Protein AF-A0A7S4PCK3-F1 (afdb_monomer)

Foldseek 3Di:
DDDDDDDDDDDPVVVVVVVVVVVVVPPDPPDPDPDDPDPDDPPPDPPPPPPPPVCPVVVVVVVVVVVVVVVVVVVVVVVVVVVVVPPPPDDPVVVVVVVVVVVVVVVVVVVVVVVVVVVVVVVVVVVVVVVVVVVVVVVVVVVVVVVVVVVVVVVVVVVVVVVVVVVVVVVVVVVCCCVQPVVQQVVQQVVVVVPDDPVNVVVVVVVLVVLQVVLQVVDPVGDDPPDDDVVRDDNCPCVVVDDDADQCQLPVDPDRFRAGPVSHGRDDPVVVVVVVVVVVVVVCVVVVNPPPPPPPVPVPPVVDDPPVCVVVPPPDPCPVLVVVVVVCVVVVHDRDDDDPDDRPDPPVVDPDPPDPVVVVVVCCVVVNDPDDPPDPDDDD

Sequence (380 aa):
MDWNEGKPPVSPAWDAANNHFIEMEKRKPRRLQPKDPVPPRTIGRVVAGQVKCFNQTLLDEVTRRTHEEEVREENEKSQLRASRASLKNKTREDRAQALMEWSRAQRELQLQEENKRRLMFTQRRAMKQKIKNEEKFQENYHTLKEEAETFLADLDEYLHNKHIASQQKRKALYTEWKECVFNKIQDQLLDKIDTMGEEEIAARRRDLFQKYIDAASAKDGGLFLDIVIENEYNPFAWKKHTLRYRAKPAKLSNGPGFTDRFGNPVPDPIKRDLEKMQAEAKAARSVGGDVVLELEEEKIGREILPLDRWSKIEATPFFDRAAKVQEAIASGLPIPPRKGTKSSIDLNDFQFPTSGHAVTREMQTIYGRGKRCNKPQDHS

Radius of gyration: 50.63 Å; Cα contacts (8 Å, |Δi|>4): 103; chains: 1; bounding box: 111×116×133 Å

Organism: Guillardia theta (NCBI:txid55529)

pLDDT: mean 72.66, std 15.59, range [39.56, 97.19]

InterPro domains:
  IPR040046 Protein FAM228 [PF28229] (130-286)
  IPR040046 Protein FAM228 [PTHR28584] (75-350)

Secondary structure (DSSP, 8-state):
------PPPPPHHHHHHHHHHHHHHTS-----PPPP-----------------TTHHHHHHHHHHHHHHHHHHHHHHHHHHHHGGGGTT--HHHHHHHHHHHHHHHHHHHHHHHHHHHHHHHHHHHHHHHHHHHHHHHHHHHHHHHHHHHHHHHHHHHHHHHHHHHHHHHHHHHHHHIIIIIHHHHHHHHHHHHHS-HHHHHHHHHHHHHHHHHHHHT-TT---TTS--TTT--TTGGGGGS--------TTSSS--EE-TTSPEEP-HHHHHHHHHHHHHHHHHHTT--------S--TTTTS--HHHHTTS-SHHHHHHHHHHHHHHHHTPPPPP----------TTS----SHHHHHHHHHHHH-------------

Mean predicted aligned error: 21.27 Å

Structure (mmCIF, N/CA/C/O backbone):
data_AF-A0A7S4PCK3-F1
#
_entry.id   AF-A0A7S4PCK3-F1
#
loop_
_atom_site.group_PDB
_atom_site.id
_atom_site.type_symbol
_atom_site.label_atom_id
_atom_site.label_alt_id
_atom_site.label_comp_id
_atom_site.label_asym_id
_atom_site.label_entity_id
_atom_site.label_seq_id
_atom_site.pdbx_PDB_ins_code
_atom_site.Cartn_x
_atom_site.Cartn_y
_atom_site.Cartn_z
_atom_site.occupancy
_atom_site.B_iso_or_equiv
_atom_site.auth_seq_id
_atom_site.auth_comp_id
_atom_site.auth_asym_id
_atom_site.auth_atom_id
_atom_site.pdbx_PDB_model_num
ATOM 1 N N . MET A 1 1 ? 33.696 50.337 -2.575 1.00 40.84 1 MET A N 1
ATOM 2 C CA . MET A 1 1 ? 32.810 49.476 -3.380 1.00 40.84 1 MET A CA 1
ATOM 3 C C . MET A 1 1 ? 31.712 49.007 -2.453 1.00 40.84 1 MET A C 1
ATOM 5 O O . MET A 1 1 ? 32.005 48.299 -1.498 1.00 40.84 1 MET A O 1
ATOM 9 N N . ASP A 1 2 ? 30.516 49.545 -2.674 1.00 40.28 2 ASP A N 1
ATOM 10 C CA . ASP A 1 2 ? 29.339 49.409 -1.820 1.00 40.28 2 ASP A CA 1
ATOM 11 C C . ASP A 1 2 ? 28.772 47.990 -1.833 1.00 40.28 2 ASP A C 1
ATOM 13 O O . ASP A 1 2 ? 28.524 47.413 -2.892 1.00 40.28 2 ASP A O 1
ATOM 17 N N . TRP A 1 3 ? 28.522 47.458 -0.639 1.00 46.34 3 TRP A N 1
ATOM 18 C CA . TRP A 1 3 ? 27.730 46.253 -0.423 1.00 46.34 3 TRP A CA 1
ATOM 19 C C . TRP A 1 3 ? 26.259 46.650 -0.360 1.00 46.34 3 TRP A C 1
ATOM 21 O O . TRP A 1 3 ? 25.737 46.983 0.699 1.00 46.34 3 TRP A O 1
ATOM 31 N N . ASN A 1 4 ? 25.600 46.654 -1.516 1.00 51.44 4 ASN A N 1
ATOM 32 C CA . ASN A 1 4 ? 24.156 46.826 -1.580 1.00 51.44 4 ASN A CA 1
ATOM 33 C C . ASN A 1 4 ? 23.502 45.437 -1.493 1.00 51.44 4 ASN A C 1
ATOM 35 O O . ASN A 1 4 ? 23.528 44.657 -2.447 1.00 51.44 4 ASN A O 1
ATOM 39 N N . GLU A 1 5 ? 22.976 45.111 -0.313 1.00 51.19 5 GLU A N 1
ATOM 40 C CA . GLU A 1 5 ? 22.281 43.859 -0.008 1.00 51.19 5 GLU A CA 1
ATOM 41 C C . GLU A 1 5 ? 20.941 43.788 -0.757 1.00 51.19 5 GLU A C 1
ATOM 43 O O . GLU A 1 5 ? 19.921 44.346 -0.346 1.00 51.19 5 GLU A O 1
ATOM 48 N N . GLY A 1 6 ? 20.937 43.081 -1.887 1.00 49.53 6 GLY A N 1
ATOM 49 C CA . GLY A 1 6 ? 19.721 42.737 -2.614 1.00 49.53 6 GLY A CA 1
ATOM 50 C C . GLY A 1 6 ? 18.909 41.692 -1.851 1.00 49.53 6 GLY A C 1
ATOM 51 O O . GLY A 1 6 ? 19.282 40.519 -1.809 1.00 49.53 6 GLY A O 1
ATOM 52 N N . LYS A 1 7 ? 17.775 42.100 -1.270 1.00 60.56 7 LYS A N 1
ATOM 53 C CA . LYS A 1 7 ? 16.762 41.158 -0.776 1.00 60.56 7 LYS A CA 1
ATOM 54 C C . LYS A 1 7 ? 16.235 40.312 -1.947 1.00 60.56 7 LYS A C 1
ATOM 56 O O . LYS A 1 7 ? 15.953 40.873 -3.008 1.00 60.56 7 LYS A O 1
ATOM 61 N N . PRO A 1 8 ? 16.088 38.986 -1.776 1.00 66.75 8 PRO A N 1
ATOM 62 C CA . PRO A 1 8 ? 15.586 38.116 -2.830 1.00 66.75 8 PRO A CA 1
ATOM 63 C C . PRO A 1 8 ? 14.135 38.478 -3.195 1.00 66.75 8 PRO A C 1
ATOM 65 O O . PRO A 1 8 ? 13.375 38.908 -2.321 1.00 66.75 8 PRO A O 1
ATOM 68 N N . PRO A 1 9 ? 13.733 38.300 -4.466 1.00 61.34 9 PRO A N 1
ATOM 69 C CA . PRO A 1 9 ? 12.370 38.564 -4.903 1.00 61.34 9 PRO A CA 1
ATOM 70 C C . PRO A 1 9 ? 11.406 37.629 -4.166 1.00 61.34 9 PRO A C 1
ATOM 72 O O . PRO A 1 9 ? 11.482 36.405 -4.285 1.00 61.34 9 PRO A O 1
ATOM 75 N N . VAL A 1 10 ? 10.509 38.219 -3.378 1.00 61.44 10 VAL A N 1
ATOM 76 C CA . VAL A 1 10 ? 9.440 37.498 -2.685 1.00 61.44 10 VAL A CA 1
ATOM 77 C C . VAL A 1 10 ? 8.478 36.960 -3.744 1.00 61.44 10 VAL A C 1
ATOM 79 O O . VAL A 1 10 ? 8.010 37.693 -4.614 1.00 61.44 10 VAL A O 1
ATOM 82 N N . SER A 1 11 ? 8.238 35.649 -3.714 1.00 62.94 11 SER A N 1
ATOM 83 C CA . SER A 1 11 ? 7.342 34.975 -4.654 1.00 62.94 11 SER A CA 1
ATOM 84 C C . SER A 1 11 ? 5.899 35.472 -4.464 1.00 62.94 11 SER A C 1
ATOM 86 O O . SER A 1 11 ? 5.407 35.419 -3.334 1.00 62.94 11 SER A O 1
ATOM 88 N N . PRO A 1 12 ? 5.172 35.858 -5.534 1.00 71.00 12 PRO A N 1
ATOM 89 C CA . PRO A 1 12 ? 3.777 36.317 -5.452 1.00 71.00 12 PRO A CA 1
ATOM 90 C C . PRO A 1 12 ? 2.826 35.311 -4.784 1.00 71.00 12 PRO A C 1
ATOM 92 O O . PRO A 1 12 ? 1.784 35.681 -4.245 1.00 71.00 12 PRO A O 1
ATOM 95 N N . ALA A 1 13 ? 3.190 34.025 -4.796 1.00 65.25 13 ALA A N 1
ATOM 96 C CA . ALA A 1 13 ? 2.427 32.965 -4.145 1.00 65.25 13 ALA A CA 1
ATOM 97 C C . ALA A 1 13 ? 2.469 33.058 -2.609 1.00 65.25 13 ALA A C 1
ATOM 99 O O . ALA A 1 13 ? 1.513 32.665 -1.942 1.00 65.25 13 ALA A O 1
ATOM 100 N N . TRP A 1 14 ? 3.555 33.596 -2.048 1.00 6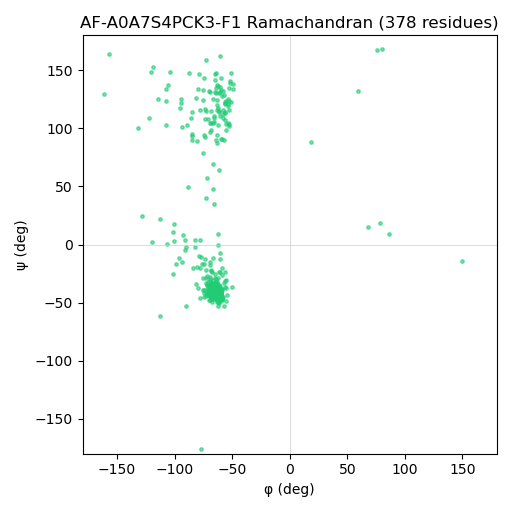2.22 14 TRP A N 1
ATOM 101 C CA . TRP A 1 14 ? 3.717 33.755 -0.603 1.00 62.22 14 TRP A CA 1
ATOM 102 C C . TRP A 1 14 ? 2.872 34.915 -0.065 1.00 62.22 14 TRP A C 1
ATOM 104 O O . TRP A 1 14 ? 2.216 34.769 0.965 1.00 62.22 14 TRP A O 1
ATOM 114 N N . ASP A 1 15 ? 2.785 36.018 -0.811 1.00 69.06 15 ASP A N 1
ATOM 115 C CA . ASP A 1 15 ? 1.948 37.165 -0.437 1.00 69.06 15 ASP A CA 1
ATOM 116 C C . ASP A 1 15 ? 0.449 36.842 -0.516 1.00 69.06 15 ASP A C 1
ATOM 118 O O . ASP A 1 15 ? -0.332 37.282 0.330 1.00 69.06 15 ASP A O 1
ATOM 122 N N . ALA A 1 16 ? 0.029 36.010 -1.476 1.00 68.50 16 ALA A N 1
ATOM 123 C CA . ALA A 1 16 ? -1.356 35.547 -1.564 1.00 68.50 16 ALA A CA 1
ATOM 124 C C . ALA A 1 16 ? -1.762 34.676 -0.358 1.00 68.50 16 ALA A C 1
ATOM 126 O O . ALA A 1 16 ? -2.858 34.838 0.184 1.00 68.50 16 ALA A O 1
ATOM 127 N N . ALA A 1 17 ? -0.871 33.791 0.102 1.00 65.19 17 ALA A N 1
ATOM 128 C CA . ALA A 1 17 ? -1.121 32.939 1.264 1.00 65.19 17 ALA A CA 1
ATOM 129 C C . ALA A 1 17 ? -1.153 33.742 2.577 1.00 65.19 17 ALA A C 1
ATOM 131 O O . ALA A 1 17 ? -2.033 33.525 3.413 1.00 65.19 17 ALA A O 1
ATOM 132 N N . ASN A 1 18 ? -0.249 34.714 2.735 1.00 71.31 18 ASN A N 1
ATOM 133 C CA . ASN A 1 18 ? -0.201 35.554 3.933 1.00 71.31 18 ASN A CA 1
ATOM 134 C C . ASN A 1 18 ? -1.413 36.492 4.033 1.00 71.31 18 ASN A C 1
ATOM 136 O O . ASN A 1 18 ? -1.970 36.673 5.116 1.00 71.31 18 ASN A O 1
ATOM 140 N N . ASN A 1 19 ? -1.885 37.030 2.905 1.00 73.69 19 ASN A N 1
ATOM 141 C CA . ASN A 1 19 ? -3.082 37.872 2.885 1.00 73.69 19 ASN A CA 1
ATOM 142 C C . ASN A 1 19 ? -4.349 37.097 3.281 1.00 73.69 19 ASN A C 1
ATOM 144 O O . ASN A 1 19 ? -5.155 37.618 4.051 1.00 73.69 19 ASN A O 1
ATOM 148 N N . HIS A 1 20 ? -4.496 35.837 2.855 1.00 70.94 20 HIS A N 1
ATOM 149 C CA . HIS A 1 20 ? -5.627 34.995 3.267 1.00 70.94 20 HIS A CA 1
ATOM 150 C C . HIS A 1 20 ? -5.597 34.675 4.774 1.00 70.94 20 HIS A C 1
ATOM 152 O O . HIS A 1 20 ? -6.644 34.573 5.418 1.00 70.94 20 HIS A O 1
ATOM 158 N N . PHE A 1 21 ? -4.407 34.529 5.366 1.00 67.44 21 PHE A N 1
ATOM 159 C CA . PHE A 1 21 ? -4.266 34.258 6.800 1.00 67.44 21 PHE A CA 1
ATOM 160 C C . PHE A 1 21 ? -4.615 35.489 7.651 1.00 67.44 21 PHE A C 1
ATOM 162 O O . PHE A 1 21 ? -5.386 35.393 8.607 1.00 67.44 21 PHE A O 1
ATOM 169 N N . ILE A 1 22 ? -4.151 36.672 7.235 1.00 74.25 22 ILE A N 1
ATOM 170 C CA . ILE A 1 22 ? -4.488 37.951 7.880 1.00 74.25 22 ILE A CA 1
ATOM 171 C C . ILE A 1 22 ? -5.991 38.260 7.748 1.00 74.25 22 ILE A C 1
ATOM 173 O O . ILE A 1 22 ? -6.597 38.844 8.650 1.00 74.25 22 ILE A O 1
ATOM 177 N N . GLU A 1 23 ? -6.627 37.862 6.644 1.00 73.38 23 GLU A N 1
ATOM 178 C CA . GLU A 1 23 ? -8.071 38.023 6.451 1.00 73.38 23 GLU A CA 1
ATOM 179 C C . GLU A 1 23 ? -8.894 37.075 7.344 1.00 73.38 23 GLU A C 1
ATOM 181 O O . GLU A 1 23 ? -9.966 37.453 7.824 1.00 73.38 23 GLU A O 1
ATOM 186 N N . MET A 1 24 ? -8.374 35.880 7.643 1.00 65.50 24 MET A N 1
ATOM 187 C CA . MET A 1 24 ? -8.986 34.939 8.589 1.00 65.50 24 MET A CA 1
ATOM 188 C C . MET A 1 24 ? -8.900 35.438 10.039 1.00 65.50 24 MET A C 1
ATOM 190 O O . MET A 1 24 ? -9.899 35.364 10.751 1.00 65.50 24 MET A O 1
ATOM 194 N N . GLU A 1 25 ? -7.776 36.027 10.464 1.00 71.25 25 GLU A N 1
ATOM 195 C CA . GLU A 1 25 ? -7.635 36.592 11.821 1.00 71.25 25 GLU A CA 1
ATOM 196 C C . GLU A 1 25 ? -8.486 37.851 12.050 1.00 71.25 25 GLU A C 1
ATOM 198 O O . GLU A 1 25 ? -8.935 38.115 13.167 1.00 71.25 25 GLU A O 1
ATOM 203 N N . LYS A 1 26 ? -8.780 38.624 10.996 1.00 73.94 26 LYS A N 1
ATOM 204 C CA . LYS A 1 26 ? -9.647 39.814 11.092 1.00 73.94 26 LYS A CA 1
ATOM 205 C C . LYS A 1 26 ? -11.140 39.483 11.168 1.00 73.94 26 LYS A C 1
ATOM 207 O O . LYS A 1 26 ? -11.946 40.369 11.481 1.00 73.94 26 LYS A O 1
ATOM 212 N N . ARG A 1 27 ? -11.545 38.230 10.929 1.00 56.59 27 ARG A N 1
ATOM 213 C CA . ARG A 1 27 ? -12.936 37.799 11.116 1.00 56.59 27 ARG A CA 1
ATOM 214 C C . ARG A 1 27 ? -13.230 37.666 12.608 1.00 56.59 27 ARG A C 1
ATOM 216 O O . ARG A 1 27 ? -13.014 36.624 13.216 1.00 56.59 27 ARG A O 1
ATOM 223 N N . LYS A 1 28 ? -13.785 38.732 13.197 1.00 64.44 28 LYS A N 1
ATOM 224 C CA . LYS A 1 28 ? -14.380 38.682 14.542 1.00 64.44 28 LYS A CA 1
ATOM 225 C C . LYS A 1 28 ? -15.339 37.483 14.629 1.00 64.44 28 LYS A C 1
ATOM 227 O O . LYS A 1 28 ? -16.157 37.320 13.716 1.00 64.44 28 LYS A O 1
ATOM 232 N N . PRO A 1 29 ? -15.288 36.675 15.705 1.00 55.09 29 PRO A N 1
ATOM 233 C CA . PRO A 1 29 ? -16.195 35.548 15.872 1.00 55.09 29 PRO A CA 1
ATOM 234 C C . PRO A 1 29 ? -17.634 36.058 15.791 1.00 55.09 29 PRO A C 1
ATOM 236 O O . PRO A 1 29 ? -18.031 36.959 16.538 1.00 55.09 29 PRO A O 1
ATOM 239 N N . ARG A 1 30 ? -18.408 35.525 14.835 1.00 53.03 30 ARG A N 1
ATOM 240 C CA . ARG A 1 30 ? -19.835 35.837 14.710 1.00 53.03 30 ARG A CA 1
ATOM 241 C C . ARG A 1 30 ? -20.492 35.497 16.043 1.00 53.03 30 ARG A C 1
ATOM 243 O O . ARG A 1 30 ? -20.554 34.329 16.416 1.00 53.03 30 ARG A O 1
ATOM 250 N N . ARG A 1 31 ? -20.995 36.517 16.749 1.00 54.09 31 ARG A N 1
ATOM 251 C CA . ARG A 1 31 ? -21.921 36.306 17.864 1.00 54.09 31 ARG A CA 1
ATOM 252 C C . ARG A 1 31 ? -23.070 35.458 17.334 1.00 54.09 31 ARG A C 1
ATOM 254 O O . ARG A 1 31 ? -23.715 35.845 16.360 1.00 54.09 31 ARG A O 1
ATOM 261 N N . LEU A 1 32 ? -23.266 34.296 17.951 1.00 52.94 32 LEU A N 1
ATOM 262 C CA . LEU A 1 32 ? -24.392 33.417 17.679 1.00 52.94 32 LEU A CA 1
ATOM 263 C C . LEU A 1 32 ? -25.667 34.234 17.902 1.00 52.94 32 LEU A C 1
ATOM 265 O O . LEU A 1 32 ? -25.988 34.605 19.030 1.00 52.94 32 LEU A O 1
ATOM 269 N N . GLN A 1 33 ? -26.338 34.583 16.806 1.00 58.84 33 GLN A N 1
ATOM 270 C CA . GLN A 1 33 ? -27.687 35.132 16.849 1.00 58.84 33 GLN A CA 1
ATOM 271 C C . GLN A 1 33 ? -28.579 34.079 17.528 1.00 58.84 33 GLN A C 1
ATOM 273 O O . GLN A 1 33 ? -28.477 32.896 17.173 1.00 58.84 33 GLN A O 1
ATOM 278 N N . PRO A 1 34 ? -29.427 34.459 18.499 1.00 52.75 34 PRO A N 1
ATOM 279 C CA . PRO A 1 34 ? -30.481 33.584 18.989 1.00 52.75 34 PRO A CA 1
ATOM 280 C C . PRO A 1 34 ? -31.301 33.115 17.787 1.00 52.75 34 PRO A C 1
ATOM 282 O O . PRO A 1 34 ? -31.747 33.934 16.989 1.00 52.75 34 PRO A O 1
ATOM 285 N N . LYS A 1 35 ? -31.443 31.797 17.620 1.00 50.97 35 LYS A N 1
ATOM 286 C CA . LYS A 1 35 ? -32.308 31.226 16.584 1.00 50.97 35 LYS A CA 1
ATOM 287 C C . LYS A 1 35 ? -33.712 31.802 16.756 1.00 50.97 35 LYS A C 1
ATOM 289 O O . LYS A 1 35 ? -34.302 31.630 17.822 1.00 50.97 35 LYS A O 1
ATOM 294 N N . ASP A 1 36 ? -34.232 32.430 15.705 1.00 59.69 36 ASP A N 1
ATOM 295 C CA . ASP A 1 36 ? -35.641 32.799 15.629 1.00 59.69 36 ASP A CA 1
ATOM 296 C C . ASP A 1 36 ? -36.522 31.571 15.930 1.00 59.69 36 ASP A C 1
ATOM 298 O O . ASP A 1 36 ? -36.186 30.451 15.511 1.00 59.69 36 ASP A O 1
ATOM 302 N N . PRO A 1 37 ? -37.636 31.743 16.664 1.00 55.34 37 PRO A N 1
ATOM 303 C CA . PRO A 1 37 ? -38.550 30.656 16.968 1.00 55.34 37 PRO A CA 1
ATOM 304 C C . PRO A 1 37 ? -39.125 30.092 15.668 1.00 55.34 37 PRO A C 1
ATOM 306 O O . PRO A 1 37 ? -39.845 30.756 14.923 1.00 55.34 37 PRO A O 1
ATOM 309 N N . VAL A 1 38 ? -38.772 28.837 15.398 1.00 59.53 38 VAL A N 1
ATOM 310 C CA . VAL A 1 38 ? -39.257 28.069 14.252 1.00 59.53 38 VAL A CA 1
ATOM 311 C C . VAL A 1 38 ? -40.789 27.986 14.336 1.00 59.53 38 VAL A C 1
ATOM 313 O O . VAL A 1 38 ? -41.303 27.573 15.379 1.00 59.53 38 VAL A O 1
ATOM 316 N N . PRO A 1 39 ? -41.537 28.351 13.276 1.00 56.41 39 PRO A N 1
ATOM 317 C CA . PRO A 1 39 ? -42.988 28.213 13.274 1.00 56.41 39 PRO A CA 1
ATOM 318 C C . PRO A 1 39 ? -43.371 26.737 13.469 1.00 56.41 39 PRO A C 1
ATOM 320 O O . PRO A 1 39 ? -42.678 25.857 12.942 1.00 56.41 39 PRO A O 1
ATOM 323 N N . PRO A 1 40 ? -44.454 26.441 14.212 1.00 48.72 40 PRO A N 1
ATOM 324 C CA . PRO A 1 40 ? -44.848 25.075 14.518 1.00 48.72 40 PRO A CA 1
ATOM 325 C C . PRO A 1 40 ? -45.170 24.340 13.219 1.00 48.72 40 PRO A C 1
ATOM 327 O O . PRO A 1 40 ? -46.220 24.523 12.605 1.00 48.72 40 PRO A O 1
ATOM 330 N N . ARG A 1 41 ? -44.232 23.493 12.789 1.00 42.84 41 ARG A N 1
ATOM 331 C CA . ARG A 1 41 ? -44.490 22.489 11.767 1.00 42.84 41 ARG A CA 1
ATOM 332 C C . ARG A 1 41 ? -45.536 21.546 12.336 1.00 42.84 41 ARG A C 1
ATOM 334 O O . ARG A 1 41 ? -45.340 20.971 13.403 1.00 42.84 41 ARG A O 1
ATOM 341 N N . THR A 1 42 ? -46.636 21.394 11.615 1.00 50.03 42 THR A N 1
ATOM 342 C CA . THR A 1 42 ? -47.605 20.322 11.804 1.00 50.03 42 THR A CA 1
ATOM 343 C C . THR A 1 42 ? -46.866 18.990 11.720 1.00 50.03 42 THR A C 1
ATOM 345 O O . THR A 1 42 ? -46.535 18.495 10.644 1.00 50.03 42 THR A O 1
ATOM 348 N N . ILE A 1 43 ? -46.548 18.438 12.890 1.00 42.09 43 ILE A N 1
ATOM 349 C CA . ILE A 1 43 ? -45.995 17.099 13.033 1.00 42.09 43 ILE A CA 1
ATOM 350 C C . ILE A 1 43 ? -47.096 16.149 12.581 1.00 42.09 43 ILE A C 1
ATOM 352 O O . ILE A 1 43 ? -48.096 15.942 13.271 1.00 42.09 43 ILE A O 1
ATOM 356 N N . GLY A 1 44 ? -46.917 15.598 11.383 1.00 42.88 44 GLY A N 1
ATOM 357 C CA . GLY A 1 44 ? -47.631 14.410 10.964 1.00 42.88 44 GLY A CA 1
ATOM 358 C C . GLY A 1 44 ? -47.475 13.351 12.048 1.00 42.88 44 GLY A C 1
ATOM 359 O O . GLY A 1 44 ? -46.357 13.024 12.434 1.00 42.88 44 GLY A O 1
ATOM 360 N N . ARG A 1 45 ? -48.624 12.898 12.558 1.00 47.75 45 ARG A N 1
ATOM 361 C CA . ARG A 1 45 ? -48.863 11.637 13.264 1.00 47.75 45 ARG A CA 1
ATOM 362 C C . ARG A 1 45 ? -47.581 10.992 13.797 1.00 47.75 45 ARG A C 1
ATOM 364 O O . ARG A 1 45 ? -46.976 10.154 13.132 1.00 47.75 45 ARG A O 1
ATOM 371 N N . VAL A 1 46 ? -47.207 11.379 15.016 1.00 39.56 46 VAL A N 1
ATOM 372 C CA . VAL A 1 46 ? -46.256 10.631 15.837 1.00 39.56 46 VAL A CA 1
ATOM 373 C C . VAL A 1 46 ? -46.787 9.203 15.909 1.00 39.56 46 VAL A C 1
ATOM 375 O O . VAL A 1 46 ? -47.777 8.923 16.585 1.00 39.56 46 VAL A O 1
ATOM 378 N N . VAL A 1 47 ? -46.162 8.298 15.157 1.00 47.19 47 VAL A N 1
ATOM 379 C CA . VAL A 1 47 ? -46.181 6.884 15.505 1.00 47.19 47 VAL A CA 1
ATOM 380 C C . VAL A 1 47 ? -45.626 6.867 16.913 1.00 47.19 47 VAL A C 1
ATOM 382 O O . VAL A 1 47 ? -44.489 7.283 17.124 1.00 47.19 47 VAL A O 1
ATOM 385 N N . ALA A 1 48 ? -46.478 6.513 17.873 1.00 44.97 48 ALA A N 1
ATOM 386 C CA . ALA A 1 48 ? -46.112 6.361 19.264 1.00 44.97 48 ALA A CA 1
ATOM 387 C C . ALA A 1 48 ? -44.975 5.338 19.336 1.00 44.97 48 ALA A C 1
ATOM 389 O O . ALA A 1 48 ? -45.202 4.132 19.426 1.00 44.97 48 ALA A O 1
ATOM 390 N N . GLY A 1 49 ? -43.741 5.833 19.243 1.00 44.09 49 GLY A N 1
ATOM 391 C CA . GLY A 1 49 ? -42.552 5.142 19.683 1.00 44.09 49 GLY A CA 1
ATOM 392 C C . GLY A 1 49 ? -42.728 4.980 21.175 1.00 44.09 49 GLY A C 1
ATOM 393 O O . GLY A 1 49 ? -42.374 5.862 21.952 1.00 44.09 49 GLY A O 1
ATOM 394 N N . GLN A 1 50 ? -43.391 3.889 21.548 1.00 45.12 50 GLN A N 1
ATOM 395 C CA . GLN A 1 50 ? -43.447 3.404 22.905 1.00 45.12 50 GLN A CA 1
ATOM 396 C C . GLN A 1 50 ? -41.996 3.296 23.363 1.00 45.12 50 GLN A C 1
ATOM 398 O O . GLN A 1 50 ? -41.301 2.339 23.021 1.00 45.12 50 GLN A O 1
ATOM 403 N N . VAL A 1 51 ? -41.535 4.264 24.154 1.00 41.59 51 VAL A N 1
ATOM 404 C CA . VAL A 1 51 ? -40.548 3.962 25.182 1.00 41.59 51 VAL A CA 1
ATOM 405 C C . VAL A 1 51 ? -41.265 2.938 26.047 1.00 41.59 51 VAL A C 1
ATOM 407 O O . VAL A 1 51 ? -42.091 3.281 26.888 1.00 41.59 51 VAL A O 1
ATOM 410 N N . LYS A 1 52 ? -41.090 1.657 25.708 1.00 49.25 52 LYS A N 1
ATOM 411 C CA . LYS A 1 52 ? -41.585 0.547 26.505 1.00 49.25 52 LYS A CA 1
ATOM 412 C C . LYS A 1 52 ? -40.838 0.657 27.818 1.00 49.25 52 LYS A C 1
ATOM 414 O O . LYS A 1 52 ? -39.721 0.166 27.942 1.00 49.25 52 LYS A O 1
ATOM 419 N N . CYS A 1 53 ? -41.453 1.320 28.789 1.00 46.03 53 CYS A N 1
ATOM 420 C CA . CYS A 1 53 ? -41.134 1.128 30.187 1.00 46.03 53 CYS A CA 1
ATOM 421 C C . CYS A 1 53 ? -41.248 -0.386 30.387 1.00 46.03 53 CYS A C 1
ATOM 423 O O . CYS A 1 53 ? -42.357 -0.924 30.376 1.00 46.03 53 CYS A O 1
ATOM 425 N N . PHE A 1 54 ? -40.121 -1.094 30.475 1.00 51.00 54 PHE A N 1
ATOM 426 C CA . PHE A 1 54 ? -40.078 -2.561 30.404 1.00 51.00 54 PHE A CA 1
ATOM 427 C C . PHE A 1 54 ? -40.887 -3.240 31.531 1.00 51.00 54 PHE A C 1
ATOM 429 O O . PHE A 1 54 ? -41.120 -4.440 31.495 1.00 51.00 54 PHE A O 1
ATOM 436 N N . ASN A 1 55 ? -41.391 -2.455 32.492 1.00 56.94 55 ASN A N 1
ATOM 437 C CA . ASN A 1 55 ? -42.144 -2.898 33.658 1.00 56.94 55 ASN A CA 1
ATOM 438 C C . ASN A 1 55 ? -43.488 -2.163 33.864 1.00 56.94 55 ASN A C 1
ATOM 440 O O . ASN A 1 55 ? -43.969 -2.100 34.993 1.00 56.94 55 ASN A O 1
ATOM 444 N N . GLN A 1 56 ? -44.116 -1.597 32.825 1.00 60.47 56 GLN A N 1
ATOM 445 C CA . GLN A 1 56 ? -45.449 -0.983 32.988 1.00 60.47 56 GLN A CA 1
ATOM 446 C C . GLN A 1 56 ? -46.515 -2.025 33.361 1.00 60.47 56 GLN A C 1
ATOM 448 O O . GLN A 1 56 ? -47.320 -1.808 34.260 1.00 60.47 56 GLN A O 1
ATOM 453 N N . THR A 1 57 ? -46.407 -3.217 32.776 1.00 62.97 57 THR A N 1
ATOM 454 C CA . THR A 1 57 ? -47.231 -4.385 33.109 1.00 62.97 57 THR A CA 1
ATOM 455 C C . THR A 1 57 ? -47.081 -4.823 34.566 1.00 62.97 57 THR A C 1
ATOM 457 O O . THR A 1 57 ? -48.063 -5.219 35.180 1.00 62.97 57 THR A O 1
ATOM 460 N N . LEU A 1 58 ? -45.882 -4.711 35.150 1.00 62.31 58 LEU A N 1
ATOM 461 C CA . LEU A 1 58 ? -45.653 -5.046 36.559 1.00 62.31 58 LEU A CA 1
ATOM 462 C C . LEU A 1 58 ? -46.270 -4.017 37.509 1.00 62.31 58 LEU A C 1
ATOM 464 O O . LEU A 1 58 ? -46.733 -4.390 38.583 1.00 62.31 58 LEU A O 1
ATOM 468 N N . LEU A 1 59 ? -46.284 -2.736 37.134 1.00 62.94 59 LEU A N 1
ATOM 469 C CA . LEU A 1 59 ? -46.927 -1.687 37.928 1.00 62.94 59 LEU A CA 1
ATOM 470 C C . LEU A 1 59 ? -48.454 -1.844 37.929 1.00 62.94 59 LEU A C 1
ATOM 472 O O . LEU A 1 59 ? -49.064 -1.763 38.995 1.00 62.94 59 LEU A O 1
ATOM 476 N N . ASP A 1 60 ? -49.038 -2.159 36.771 1.00 70.25 60 ASP A N 1
ATOM 477 C CA . ASP A 1 60 ? -50.474 -2.429 36.622 1.00 70.25 60 ASP A CA 1
ATOM 478 C C . ASP A 1 60 ? -50.898 -3.742 37.310 1.00 70.25 60 ASP A C 1
ATOM 480 O O . ASP A 1 60 ? -51.992 -3.855 37.866 1.00 70.25 60 ASP A O 1
ATOM 484 N N . GLU A 1 61 ? -50.023 -4.751 37.337 1.00 71.44 61 GLU A N 1
ATOM 485 C CA . GLU A 1 61 ? -50.295 -6.009 38.036 1.00 71.44 61 GLU A CA 1
ATOM 486 C C . GLU A 1 61 ? -50.237 -5.852 39.566 1.00 71.44 61 GLU A C 1
ATOM 488 O O . GLU A 1 61 ? -51.009 -6.495 40.284 1.00 71.44 61 GLU A O 1
ATOM 493 N N . VAL A 1 62 ? -49.372 -4.967 40.075 1.00 68.00 62 VAL A N 1
ATOM 494 C CA . VAL A 1 62 ? -49.270 -4.659 41.511 1.00 68.00 62 VAL A CA 1
ATOM 495 C C . VAL A 1 62 ? -50.509 -3.916 42.009 1.00 68.00 62 VAL A C 1
ATOM 497 O O . VAL A 1 62 ? -51.053 -4.298 43.044 1.00 68.00 62 VAL A O 1
ATOM 500 N N . THR A 1 63 ? -50.991 -2.907 41.281 1.00 72.50 63 THR A N 1
ATOM 501 C CA . THR A 1 63 ? -52.199 -2.153 41.668 1.00 72.50 63 THR A CA 1
ATOM 502 C C . THR A 1 63 ? -53.463 -3.009 41.599 1.00 72.50 63 THR A C 1
ATOM 504 O O . THR A 1 63 ? -54.341 -2.887 42.457 1.00 72.50 63 THR A O 1
ATOM 507 N N . ARG A 1 64 ? -53.537 -3.943 40.642 1.00 73.12 64 ARG A N 1
ATOM 508 C CA . ARG A 1 64 ? -54.644 -4.903 40.550 1.00 73.12 64 ARG A CA 1
ATOM 509 C C . ARG A 1 64 ? -54.671 -5.883 41.727 1.00 73.12 64 ARG A C 1
ATOM 511 O O . ARG A 1 64 ? -55.724 -6.065 42.331 1.00 73.12 64 ARG A O 1
ATOM 518 N N . ARG A 1 65 ? -53.522 -6.465 42.105 1.00 70.62 65 ARG A N 1
ATOM 519 C CA . ARG A 1 65 ? -53.448 -7.405 43.243 1.00 70.62 65 ARG A CA 1
ATOM 520 C C . ARG A 1 65 ? -53.793 -6.745 44.576 1.00 70.62 65 ARG A C 1
ATOM 522 O O . ARG A 1 65 ? -54.460 -7.369 45.393 1.00 70.62 65 ARG A O 1
ATOM 529 N N . THR A 1 66 ? -53.408 -5.483 44.784 1.00 70.56 66 THR A N 1
ATOM 530 C CA . THR A 1 66 ? -53.773 -4.763 46.015 1.00 70.56 66 THR A CA 1
ATOM 531 C C . THR A 1 66 ? -55.278 -4.533 46.136 1.00 70.56 66 THR A C 1
ATOM 533 O O . THR A 1 66 ? -55.817 -4.641 47.231 1.00 70.56 66 THR A O 1
ATOM 536 N N . HIS A 1 67 ? -55.974 -4.281 45.023 1.00 71.06 67 HIS A N 1
ATOM 537 C CA . HIS A 1 67 ? -57.423 -4.069 45.041 1.00 71.06 67 HIS A CA 1
ATOM 538 C C . HIS A 1 67 ? -58.202 -5.379 45.254 1.00 71.06 67 HIS A C 1
ATOM 540 O O . HIS A 1 67 ? -59.174 -5.418 46.004 1.00 71.06 67 HIS A O 1
ATOM 546 N N . GLU A 1 68 ? -57.742 -6.478 44.646 1.00 73.94 68 GLU A N 1
ATOM 547 C CA . GLU A 1 68 ? -58.326 -7.811 44.843 1.00 73.94 68 GLU A CA 1
ATOM 548 C C . GLU A 1 68 ? -58.169 -8.313 46.292 1.00 73.94 68 GLU A C 1
ATOM 550 O O . GLU A 1 68 ? -59.076 -8.963 46.817 1.00 73.94 68 GLU A O 1
ATOM 555 N N . GLU A 1 69 ? -57.055 -7.995 46.964 1.00 71.31 69 GLU A N 1
ATOM 556 C CA . GLU A 1 69 ? -56.844 -8.335 48.379 1.00 71.31 69 GLU A CA 1
ATOM 557 C C . GLU A 1 69 ? -57.724 -7.505 49.331 1.00 71.31 69 GLU A C 1
ATOM 559 O O . GLU A 1 69 ? -58.277 -8.067 50.280 1.00 71.31 69 GLU A O 1
ATOM 564 N N . GLU A 1 70 ? -57.935 -6.211 49.059 1.00 72.44 70 GLU A N 1
ATOM 565 C CA . GLU A 1 70 ? -58.821 -5.351 49.863 1.00 72.44 70 GLU A CA 1
ATOM 566 C C . GLU A 1 70 ? -60.282 -5.829 49.829 1.00 72.44 70 GLU A C 1
ATOM 568 O O . GLU A 1 70 ? -60.921 -5.948 50.878 1.00 72.44 70 GLU A O 1
ATOM 573 N N . VAL A 1 71 ? -60.792 -6.196 48.646 1.00 72.25 71 VAL A N 1
ATOM 574 C CA . VAL A 1 71 ? -62.163 -6.715 48.475 1.00 72.25 71 VAL A CA 1
ATOM 575 C C . VAL A 1 71 ? -62.358 -8.054 49.204 1.00 72.25 71 VAL A C 1
ATOM 577 O O . VAL A 1 71 ? -63.432 -8.331 49.744 1.00 72.25 71 VAL A O 1
ATOM 580 N N . ARG A 1 72 ? -61.320 -8.898 49.261 1.00 71.25 72 ARG A N 1
ATOM 581 C CA . ARG A 1 72 ? -61.368 -10.199 49.950 1.00 71.25 72 ARG A CA 1
ATOM 582 C C . ARG A 1 72 ? -61.409 -10.042 51.470 1.00 71.25 72 ARG A C 1
ATOM 584 O O . ARG A 1 72 ? -62.222 -10.694 52.125 1.00 71.25 72 ARG A O 1
ATOM 591 N N . GLU A 1 73 ? -60.597 -9.138 52.021 1.00 68.00 73 GLU A N 1
ATOM 592 C CA . GLU A 1 73 ? -60.580 -8.857 53.463 1.00 68.00 73 GLU A CA 1
ATOM 593 C C . GLU A 1 73 ? -61.898 -8.244 53.963 1.00 68.00 73 GLU A C 1
ATOM 595 O O . GLU A 1 73 ? -62.321 -8.509 55.093 1.00 68.00 73 GLU A O 1
ATOM 600 N N . GLU A 1 74 ? -62.574 -7.437 53.144 1.00 68.12 74 GLU A N 1
ATOM 601 C CA . GLU A 1 74 ? -63.864 -6.837 53.502 1.00 68.12 74 GLU A CA 1
ATOM 602 C C . GLU A 1 74 ? -64.994 -7.885 53.565 1.00 68.12 74 GLU A C 1
ATOM 604 O O . GLU A 1 74 ? -65.854 -7.853 54.458 1.00 68.12 74 GLU A O 1
ATOM 609 N N . ASN A 1 75 ? -64.933 -8.889 52.685 1.00 67.94 75 ASN A N 1
ATOM 610 C CA . ASN A 1 75 ? -65.858 -10.022 52.671 1.00 67.94 75 ASN A CA 1
ATOM 611 C C . ASN A 1 75 ? -65.652 -10.959 53.880 1.00 67.94 75 ASN A C 1
ATOM 613 O O . ASN A 1 75 ? -66.621 -11.371 54.524 1.00 67.94 75 ASN A O 1
ATOM 617 N N . GLU A 1 76 ? -64.401 -11.237 54.263 1.00 65.19 76 GLU A N 1
ATOM 618 C CA . GLU A 1 76 ? -64.071 -12.054 55.445 1.00 65.19 76 GLU A CA 1
ATOM 619 C C . GLU A 1 76 ? -64.471 -11.365 56.764 1.00 65.19 76 GLU A C 1
ATOM 621 O O . GLU A 1 76 ? -65.052 -11.988 57.662 1.00 65.19 76 GLU A O 1
ATOM 626 N N . LYS A 1 77 ? -64.261 -10.044 56.871 1.00 67.06 77 LYS A N 1
ATOM 627 C CA . LYS A 1 77 ? -64.710 -9.240 58.026 1.00 67.06 77 LYS A CA 1
ATOM 628 C C . LYS A 1 77 ? -66.236 -9.228 58.165 1.00 67.06 77 LYS A C 1
ATOM 630 O O . LYS A 1 77 ? -66.745 -9.185 59.289 1.00 67.06 77 LYS A O 1
ATOM 635 N N . SER A 1 78 ? -66.966 -9.298 57.053 1.00 62.59 78 SER A N 1
ATOM 636 C CA . SER A 1 78 ? -68.431 -9.367 57.037 1.00 62.59 78 SER A CA 1
ATOM 637 C C . SER A 1 78 ? -68.953 -10.728 57.520 1.00 62.59 78 SER A C 1
ATOM 639 O O . SER A 1 78 ? -69.898 -10.773 58.312 1.00 62.59 78 SER A O 1
ATOM 641 N N . GLN A 1 79 ? -68.280 -11.830 57.168 1.00 59.31 79 GLN A N 1
ATOM 642 C CA . GLN A 1 79 ? -68.611 -13.173 57.671 1.00 59.31 79 GLN A CA 1
ATOM 643 C C . GLN A 1 79 ? -68.351 -13.324 59.179 1.00 59.31 79 GLN A C 1
ATOM 645 O O . GLN A 1 79 ? -69.192 -13.853 59.907 1.00 59.31 79 GLN A O 1
ATOM 650 N N . LEU A 1 80 ? -67.245 -12.775 59.692 1.00 58.38 80 LEU A N 1
ATOM 651 C CA . LEU A 1 80 ? -66.925 -12.806 61.128 1.00 58.38 80 LEU A CA 1
ATOM 652 C C . LEU A 1 80 ? -67.934 -12.026 61.994 1.00 58.38 80 LEU A C 1
ATOM 654 O O . LEU A 1 80 ? -68.168 -12.379 63.154 1.00 58.38 80 LEU A O 1
ATOM 658 N N . ARG A 1 81 ? -68.568 -10.978 61.447 1.00 61.84 81 ARG A N 1
ATOM 659 C CA . ARG A 1 81 ? -69.620 -10.212 62.142 1.00 61.84 81 ARG A CA 1
ATOM 660 C C . ARG A 1 81 ? -70.929 -10.998 62.263 1.00 61.84 81 ARG A C 1
ATOM 662 O O . ARG A 1 81 ? -71.578 -10.898 63.304 1.00 61.84 81 ARG A O 1
ATOM 669 N N . ALA A 1 82 ? -71.276 -11.816 61.267 1.00 58.00 82 ALA A N 1
ATOM 670 C CA . ALA A 1 82 ? -72.461 -12.677 61.300 1.00 58.00 82 ALA A CA 1
ATOM 671 C C . ALA A 1 82 ? -72.351 -13.781 62.373 1.00 58.00 82 ALA A C 1
ATOM 673 O O . ALA A 1 82 ? -73.298 -14.018 63.124 1.00 58.00 82 ALA A O 1
ATOM 674 N N . SER A 1 83 ? -71.163 -14.369 62.546 1.00 56.16 83 SER A N 1
ATOM 675 C CA . SER A 1 83 ? -70.895 -15.400 63.565 1.00 56.16 83 SER A CA 1
ATOM 676 C C . SER A 1 83 ? -71.024 -14.887 65.009 1.00 56.16 83 SER A C 1
ATOM 678 O O . SER A 1 83 ? -71.350 -15.643 65.925 1.00 56.16 83 SER A O 1
ATOM 680 N N . ARG A 1 84 ? -70.838 -13.578 65.232 1.00 55.28 84 ARG A N 1
ATOM 681 C CA . ARG A 1 84 ? -70.899 -12.937 66.558 1.00 55.28 84 ARG A CA 1
ATOM 682 C C . ARG A 1 84 ? -72.330 -12.819 67.111 1.00 55.28 84 ARG A C 1
ATOM 684 O O . ARG A 1 84 ? -72.510 -12.742 68.325 1.00 55.28 84 ARG A O 1
ATOM 691 N N . ALA A 1 85 ? -73.347 -12.850 66.245 1.00 55.78 85 ALA A N 1
ATOM 692 C CA . ALA A 1 85 ? -74.759 -12.780 66.633 1.00 55.78 85 ALA A CA 1
ATOM 693 C C . ALA A 1 85 ? -75.318 -14.113 67.180 1.00 55.78 85 ALA A C 1
ATOM 695 O O . ALA A 1 85 ? -76.296 -14.105 67.927 1.00 55.78 85 ALA A O 1
ATOM 696 N N . SER A 1 86 ? -74.666 -15.246 66.885 1.00 51.03 86 SER A N 1
ATOM 697 C CA . SER A 1 86 ? -75.134 -16.600 67.233 1.00 51.03 86 SER A CA 1
ATOM 698 C C . SER A 1 86 ? -74.822 -17.051 68.676 1.00 51.03 86 SER A C 1
ATOM 700 O O . SER A 1 86 ? -75.213 -18.144 69.082 1.00 51.03 86 SER A O 1
ATOM 702 N N . LEU A 1 87 ? -74.130 -16.238 69.481 1.00 53.03 87 LEU A N 1
ATOM 703 C CA . LEU A 1 87 ? -73.612 -16.617 70.811 1.00 53.03 87 LEU A CA 1
ATOM 704 C C . LEU A 1 87 ? -74.547 -16.295 71.999 1.00 53.03 87 LEU A C 1
ATOM 706 O O . LEU A 1 87 ? -74.152 -16.434 73.159 1.00 53.03 87 LEU A O 1
ATOM 710 N N . LYS A 1 88 ? -75.796 -15.870 71.756 1.00 55.09 88 LYS A N 1
ATOM 711 C CA . LYS A 1 88 ? -76.697 -15.399 72.829 1.00 55.09 88 LYS A CA 1
ATOM 712 C C . LYS A 1 88 ? -77.323 -16.508 73.702 1.00 55.09 88 LYS A C 1
ATOM 714 O O . LYS A 1 88 ? -77.682 -16.193 74.833 1.00 55.09 88 LYS A O 1
ATOM 719 N N . ASN A 1 89 ? -77.318 -17.781 73.279 1.00 54.22 89 ASN A N 1
ATOM 720 C CA . ASN A 1 89 ? -78.009 -18.896 73.970 1.00 54.22 89 ASN A CA 1
ATOM 721 C C . ASN A 1 89 ? -77.100 -19.980 74.598 1.00 54.22 89 ASN A C 1
ATOM 723 O O . ASN A 1 89 ? -77.552 -21.099 74.815 1.00 54.22 89 ASN A O 1
ATOM 727 N N . LYS A 1 90 ? -75.826 -19.690 74.887 1.00 55.03 90 LYS A N 1
ATOM 728 C CA . LYS A 1 90 ? -74.885 -20.689 75.433 1.00 55.03 90 LYS A CA 1
ATOM 729 C C . LYS A 1 90 ? -74.604 -20.528 76.932 1.00 55.03 90 LYS A C 1
ATOM 731 O O . LYS A 1 90 ? -74.629 -19.413 77.462 1.00 55.03 90 LYS A O 1
ATOM 736 N N . THR A 1 91 ? -74.344 -21.658 77.591 1.00 60.34 91 THR A N 1
ATOM 737 C CA . THR A 1 91 ? -74.023 -21.808 79.019 1.00 60.34 91 THR A CA 1
ATOM 738 C C . THR A 1 91 ? -72.749 -21.043 79.411 1.00 60.34 91 THR A C 1
ATOM 740 O O . THR A 1 91 ? -71.952 -20.609 78.579 1.00 60.34 91 THR A O 1
ATOM 743 N N . ARG A 1 92 ? -72.565 -20.808 80.716 1.00 58.16 92 ARG A N 1
ATOM 744 C CA . ARG A 1 92 ? -71.498 -19.946 81.263 1.00 58.16 92 ARG A CA 1
ATOM 745 C C . ARG A 1 92 ? -70.079 -20.456 80.944 1.00 58.16 92 ARG A C 1
ATOM 747 O O . ARG A 1 92 ? -69.175 -19.636 80.803 1.00 58.16 92 ARG A O 1
ATOM 754 N N . GLU A 1 93 ? -69.908 -21.767 80.780 1.00 59.81 93 GLU A N 1
ATOM 755 C CA . GLU A 1 93 ? -68.642 -22.422 80.406 1.00 59.81 93 GLU A CA 1
ATOM 756 C C . GLU A 1 93 ? -68.298 -22.224 78.922 1.00 59.81 93 GLU A C 1
ATOM 758 O O . GLU A 1 93 ? -67.174 -21.840 78.598 1.00 59.81 93 GLU A O 1
ATOM 763 N N . ASP A 1 94 ? -69.287 -22.327 78.032 1.00 61.59 94 ASP A N 1
ATOM 764 C CA . ASP A 1 94 ? -69.135 -22.050 76.598 1.00 61.59 94 ASP A CA 1
ATOM 765 C C . ASP A 1 94 ? -68.733 -20.594 76.323 1.00 61.59 94 ASP A C 1
ATOM 767 O O . ASP A 1 94 ? -67.967 -20.310 75.402 1.00 61.59 94 ASP A O 1
ATOM 771 N N . ARG A 1 95 ? -69.222 -19.641 77.130 1.00 63.75 95 ARG A N 1
ATOM 772 C CA . ARG A 1 95 ? -68.815 -18.227 77.025 1.00 63.75 95 ARG A CA 1
ATOM 773 C C . ARG A 1 95 ? -67.356 -18.014 77.427 1.00 63.75 95 ARG A C 1
ATOM 775 O O . ARG A 1 95 ? -66.687 -17.184 76.816 1.00 63.75 95 ARG A O 1
ATOM 782 N N . ALA A 1 96 ? -66.863 -18.748 78.425 1.00 70.81 96 ALA A N 1
ATOM 783 C CA . ALA A 1 96 ? -65.469 -18.670 78.858 1.00 70.81 96 ALA A CA 1
ATOM 784 C C . ALA A 1 96 ? -64.515 -19.291 77.821 1.00 70.81 96 ALA A C 1
ATOM 786 O O . ALA A 1 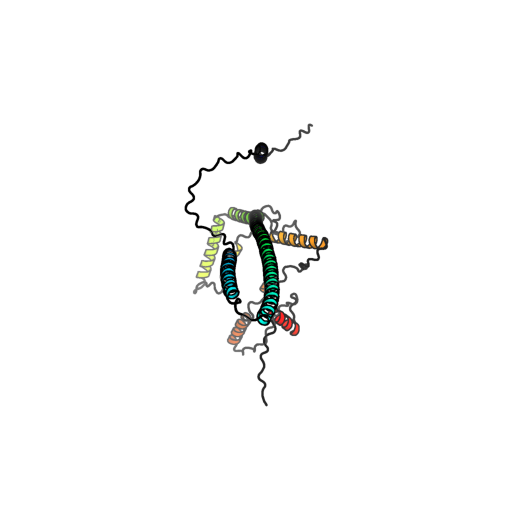96 ? -63.474 -18.702 77.521 1.00 70.81 96 ALA A O 1
ATOM 787 N N . GLN A 1 97 ? -64.897 -20.423 77.218 1.00 76.56 97 GLN A N 1
ATOM 788 C CA . GLN A 1 97 ? -64.149 -21.044 76.118 1.00 76.56 97 GLN A CA 1
ATOM 789 C C . GLN A 1 97 ? -64.140 -20.152 74.868 1.00 76.56 97 GLN A C 1
ATOM 791 O O . GLN A 1 97 ? -63.069 -19.861 74.338 1.00 76.56 97 GLN A O 1
ATOM 796 N N . ALA A 1 98 ? -65.293 -19.595 74.480 1.00 76.06 98 ALA A N 1
ATOM 797 C CA . ALA A 1 98 ? -65.392 -18.669 73.351 1.00 76.06 98 ALA A CA 1
ATOM 798 C C . ALA A 1 98 ? -64.571 -17.379 73.555 1.00 76.06 98 ALA A C 1
ATOM 800 O O . ALA A 1 98 ? -64.010 -16.849 72.599 1.00 76.06 98 ALA A O 1
ATOM 801 N N . LEU A 1 99 ? -64.458 -16.866 74.787 1.00 77.12 99 LEU A N 1
ATOM 802 C CA . LEU A 1 99 ? -63.598 -15.717 75.111 1.00 77.12 99 LEU A CA 1
ATOM 803 C C . LEU A 1 99 ? -62.101 -16.051 74.998 1.00 77.12 99 LEU A C 1
ATOM 805 O O . LEU A 1 99 ? -61.331 -15.225 74.501 1.00 77.12 99 LEU A O 1
ATOM 809 N N . MET A 1 100 ? -61.678 -17.248 75.421 1.00 76.19 100 MET A N 1
ATOM 810 C CA . MET A 1 100 ? -60.296 -17.708 75.233 1.00 76.19 100 MET A CA 1
ATOM 811 C C . MET A 1 100 ? -59.958 -17.929 73.757 1.00 76.19 100 MET A C 1
ATOM 813 O O . MET A 1 100 ? -58.894 -17.500 73.312 1.00 76.19 100 MET A O 1
ATOM 817 N N . GLU 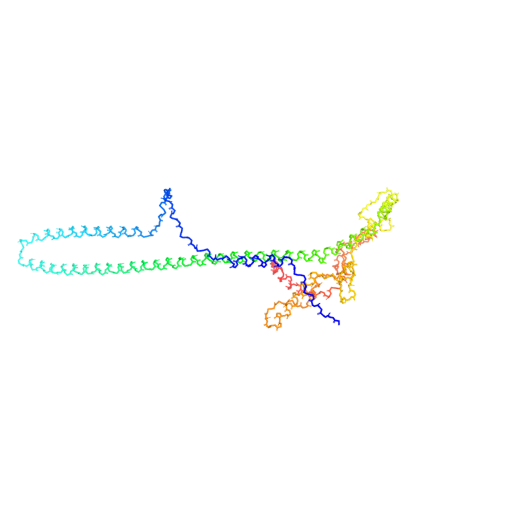A 1 101 ? -60.854 -18.550 72.993 1.00 81.38 101 GLU A N 1
ATOM 818 C CA . GLU A 1 101 ? -60.700 -18.726 71.546 1.00 81.38 101 GLU A CA 1
ATOM 819 C C . GLU A 1 101 ? -60.672 -17.382 70.820 1.00 81.38 101 GLU A C 1
ATOM 821 O O . GLU A 1 101 ? -59.806 -17.159 69.981 1.00 81.38 101 GLU A O 1
ATOM 826 N N . TRP A 1 102 ? -61.525 -16.433 71.213 1.00 74.62 102 TRP A N 1
ATOM 827 C CA . TRP A 1 102 ? -61.506 -15.073 70.679 1.00 74.62 102 TRP A CA 1
ATOM 828 C C . TRP A 1 102 ? -60.196 -14.336 71.002 1.00 74.62 102 TRP A C 1
ATOM 830 O O . TRP A 1 102 ? -59.652 -13.649 70.139 1.00 74.62 102 TRP A O 1
ATOM 840 N N . SER A 1 103 ? -59.632 -14.522 72.203 1.00 79.81 103 SER A N 1
ATOM 841 C CA . SER A 1 103 ? -58.318 -13.973 72.584 1.00 79.81 103 SER A CA 1
ATOM 842 C C . SER A 1 103 ? -57.150 -14.616 71.819 1.00 79.81 103 SER A C 1
ATOM 844 O O . SER A 1 103 ? -56.166 -13.935 71.515 1.00 79.81 103 SER A O 1
ATOM 846 N N . ARG A 1 104 ? -57.236 -15.915 71.497 1.00 79.50 104 ARG A N 1
ATOM 847 C CA . ARG A 1 104 ? -56.254 -16.614 70.648 1.00 79.50 104 ARG A CA 1
ATOM 848 C C . ARG A 1 104 ? -56.357 -16.152 69.196 1.00 79.50 104 ARG A C 1
ATOM 850 O O . ARG A 1 104 ? -55.346 -15.746 68.635 1.00 79.50 104 ARG A O 1
ATOM 857 N N . ALA A 1 105 ? -57.569 -16.095 68.649 1.00 82.81 105 ALA A N 1
ATOM 858 C CA . ALA A 1 105 ? -57.835 -15.609 67.299 1.00 82.81 105 ALA A CA 1
ATOM 859 C C . ALA A 1 105 ? -57.393 -14.148 67.111 1.00 82.81 105 ALA A C 1
ATOM 861 O O . ALA A 1 105 ? -56.830 -13.804 66.080 1.00 82.81 105 ALA A O 1
ATOM 862 N N . GLN A 1 106 ? -57.573 -13.286 68.120 1.00 78.38 106 GLN A N 1
ATOM 863 C CA . GLN A 1 106 ? -57.058 -11.910 68.107 1.00 78.38 106 GLN A CA 1
ATOM 864 C C . GLN A 1 106 ? -55.527 -11.849 68.012 1.00 78.38 106 GLN A C 1
ATOM 866 O O . GLN A 1 106 ? -54.998 -11.074 67.218 1.00 78.38 106 GLN A O 1
ATOM 871 N N . ARG A 1 107 ? -54.815 -12.670 68.794 1.00 83.44 107 ARG A N 1
ATOM 872 C CA . ARG A 1 107 ? -53.345 -12.749 68.745 1.00 83.44 107 ARG A CA 1
ATOM 873 C C . ARG A 1 107 ? -52.844 -13.301 67.413 1.00 83.44 107 ARG A C 1
ATOM 875 O O . ARG A 1 107 ? -51.849 -12.817 66.884 1.00 83.44 107 ARG A O 1
ATOM 882 N N . GLU A 1 108 ? -53.543 -14.285 66.866 1.00 81.25 108 GLU A N 1
ATOM 883 C CA . GLU A 1 108 ? -53.212 -14.885 65.577 1.00 81.25 108 GLU A CA 1
ATOM 884 C C . GLU A 1 108 ? -53.441 -13.907 64.417 1.00 81.25 108 GLU A C 1
ATOM 886 O O . GLU A 1 108 ? -52.581 -13.776 63.547 1.00 81.25 108 GLU A O 1
ATOM 891 N N . LEU A 1 109 ? -54.525 -13.126 64.463 1.00 85.38 109 LEU A N 1
ATOM 892 C CA . LEU A 1 109 ? -54.789 -12.051 63.505 1.00 85.38 109 LEU A CA 1
ATOM 893 C C . LEU A 1 109 ? -53.699 -10.964 63.555 1.00 85.38 109 LEU A C 1
ATOM 895 O O . LEU A 1 109 ? -53.218 -10.529 62.513 1.00 85.38 109 LEU A O 1
ATOM 899 N N . GLN A 1 110 ? -53.261 -10.564 64.756 1.00 84.44 110 GLN A N 1
ATOM 900 C CA . GLN A 1 110 ? -52.168 -9.597 64.928 1.00 84.44 110 GLN A CA 1
ATOM 901 C C . GLN A 1 110 ? -50.842 -10.117 64.356 1.00 84.44 110 GLN A C 1
ATOM 903 O O . GLN A 1 110 ? -50.155 -9.391 63.639 1.00 84.44 110 GLN A O 1
ATOM 908 N N . LEU A 1 111 ? -50.505 -11.386 64.604 1.00 87.44 111 LEU A N 1
ATOM 909 C CA . LEU A 1 111 ? -49.327 -12.039 64.021 1.00 87.44 111 LEU A CA 1
ATOM 910 C C . LEU A 1 111 ? -49.399 -12.103 62.490 1.00 87.44 111 LEU A C 1
ATOM 912 O O . LEU A 1 111 ? -48.395 -11.871 61.814 1.00 87.44 111 LEU A O 1
ATOM 916 N N . GLN A 1 112 ? -50.573 -12.395 61.927 1.00 83.38 112 GLN A N 1
ATOM 917 C CA . GLN A 1 112 ? -50.777 -12.393 60.478 1.00 83.38 112 GLN A CA 1
ATOM 918 C C . GLN A 1 112 ? -50.639 -10.990 59.879 1.00 83.38 112 GLN A C 1
ATOM 920 O O . GLN A 1 112 ? -49.964 -10.834 58.862 1.00 83.38 112 GLN A O 1
ATOM 925 N N . GLU A 1 113 ? -51.213 -9.963 60.509 1.00 85.25 113 GLU A N 1
ATOM 926 C CA . GLU A 1 113 ? -51.067 -8.571 60.074 1.00 85.25 113 GLU A CA 1
ATOM 927 C C . GLU A 1 113 ? -49.610 -8.092 60.152 1.00 85.25 113 GLU A C 1
ATOM 929 O O . GLU A 1 113 ? -49.113 -7.466 59.213 1.00 85.25 113 GLU A O 1
ATOM 934 N N . GLU A 1 114 ? -48.884 -8.416 61.225 1.00 86.69 114 GLU A N 1
ATOM 935 C CA . GLU A 1 114 ? -47.458 -8.100 61.344 1.00 86.69 114 GLU A CA 1
ATOM 936 C C . GLU A 1 114 ? -46.612 -8.829 60.296 1.00 86.69 114 GLU A C 1
ATOM 938 O O . GLU A 1 114 ? -45.737 -8.215 59.677 1.00 86.69 114 GLU A O 1
ATOM 943 N N . ASN A 1 115 ? -46.889 -10.110 60.038 1.00 85.56 115 ASN A N 1
ATOM 944 C CA . ASN A 1 115 ? -46.207 -10.877 58.997 1.00 85.56 115 ASN A CA 1
ATOM 945 C C . ASN A 1 115 ? -46.493 -10.316 57.599 1.00 85.56 115 ASN A C 1
ATOM 947 O O . ASN A 1 115 ? -45.552 -10.137 56.824 1.00 85.56 115 ASN A O 1
ATOM 951 N N . LYS A 1 116 ? -47.746 -9.952 57.294 1.00 86.19 116 LYS A N 1
ATOM 952 C CA . LYS A 1 116 ? -48.120 -9.263 56.046 1.00 86.19 116 LYS A CA 1
ATOM 953 C C . LYS A 1 116 ? -47.368 -7.939 55.900 1.00 86.19 116 LYS A C 1
ATOM 955 O O . LYS A 1 116 ? -46.785 -7.674 54.851 1.00 86.19 116 LYS A O 1
ATOM 960 N N . ARG A 1 117 ? -47.294 -7.128 56.963 1.00 86.56 117 ARG A N 1
ATOM 961 C CA . ARG A 1 117 ? -46.545 -5.857 56.960 1.00 86.56 117 ARG A CA 1
ATOM 962 C C . ARG A 1 117 ? -45.049 -6.064 56.733 1.00 86.56 117 ARG A C 1
ATOM 964 O O . ARG A 1 117 ? -44.453 -5.336 55.939 1.00 86.56 117 ARG A O 1
ATOM 971 N N . ARG A 1 118 ? -44.441 -7.061 57.385 1.00 88.25 118 ARG A N 1
ATOM 972 C CA . ARG A 1 118 ? -43.027 -7.419 57.178 1.00 88.25 118 ARG A CA 1
ATOM 973 C C . ARG A 1 118 ? -42.775 -7.882 55.747 1.00 88.25 118 ARG A C 1
ATOM 975 O O . ARG A 1 118 ? -41.823 -7.407 55.135 1.00 88.25 118 ARG A O 1
ATOM 982 N N . LEU A 1 119 ? -43.641 -8.738 55.204 1.00 88.31 119 LEU A N 1
ATOM 983 C CA . LEU A 1 119 ? -43.546 -9.225 53.829 1.00 88.31 119 LEU A CA 1
ATOM 984 C C . LEU A 1 119 ? -43.667 -8.074 52.820 1.00 88.31 119 LEU A C 1
ATOM 986 O O . LEU A 1 119 ? -42.836 -7.942 51.930 1.00 88.31 119 LEU A O 1
ATOM 990 N N . MET A 1 120 ? -44.640 -7.180 52.997 1.00 85.50 120 MET A N 1
ATOM 991 C CA . MET A 1 120 ? -44.818 -6.001 52.141 1.00 85.50 120 MET A CA 1
ATOM 992 C C . MET A 1 120 ? -43.617 -5.052 52.205 1.00 85.50 120 MET A C 1
ATOM 994 O O . MET A 1 120 ? -43.193 -4.497 51.188 1.00 85.50 120 MET A O 1
ATOM 998 N N . PHE A 1 121 ? -43.026 -4.872 53.388 1.00 89.69 121 PHE A N 1
ATOM 999 C CA . PHE A 1 121 ? -41.829 -4.053 53.555 1.00 89.69 121 PHE A CA 1
ATOM 1000 C C . PHE A 1 121 ? -40.605 -4.665 52.859 1.00 89.69 121 PHE A C 1
ATOM 1002 O O . PHE A 1 121 ? -39.880 -3.951 52.158 1.00 89.69 121 PHE A O 1
ATOM 1009 N N . THR A 1 122 ? -40.379 -5.976 53.000 1.00 88.50 122 THR A N 1
ATOM 1010 C CA . THR A 1 122 ? -39.276 -6.664 52.311 1.00 88.50 122 THR A CA 1
ATOM 1011 C C . THR A 1 122 ? -39.479 -6.660 50.798 1.00 88.50 122 THR A C 1
ATOM 1013 O O . THR A 1 122 ? -38.526 -6.377 50.071 1.00 88.50 122 THR A O 1
ATOM 1016 N N . GLN A 1 123 ? -40.712 -6.848 50.316 1.00 87.75 123 GLN A N 1
ATOM 1017 C CA . GLN A 1 123 ? -41.052 -6.770 48.893 1.00 87.75 123 GLN A CA 1
ATOM 1018 C C . GLN A 1 123 ? -40.815 -5.364 48.326 1.00 87.75 123 GLN A C 1
ATOM 1020 O O . GLN A 1 123 ? -40.144 -5.218 47.303 1.00 87.75 123 GLN A O 1
ATOM 1025 N N . ARG A 1 124 ? -41.266 -4.310 49.024 1.00 87.31 124 ARG A N 1
ATOM 1026 C CA . ARG A 1 124 ? -40.994 -2.912 48.640 1.00 87.31 124 ARG A CA 1
ATOM 1027 C C . ARG A 1 124 ? -39.502 -2.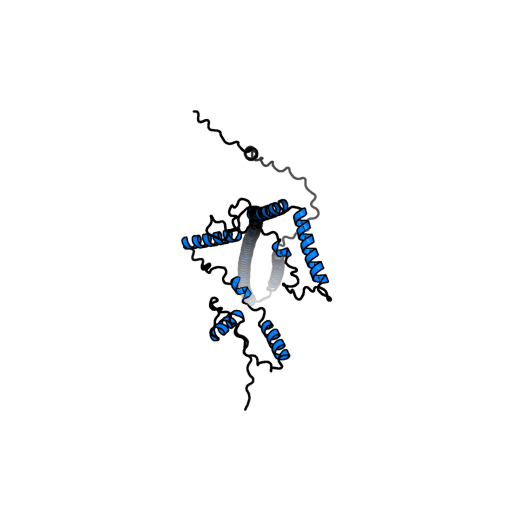606 48.611 1.00 87.31 124 ARG A C 1
ATOM 1029 O O . ARG A 1 124 ? -39.042 -1.916 47.703 1.00 87.31 124 ARG A O 1
ATOM 1036 N N . ARG A 1 125 ? -38.731 -3.103 49.582 1.00 89.88 125 ARG A N 1
ATOM 1037 C CA . ARG A 1 125 ? -37.274 -2.912 49.614 1.00 89.88 125 ARG A CA 1
ATOM 1038 C C . ARG A 1 125 ? -36.594 -3.633 48.450 1.00 89.88 125 ARG A C 1
ATOM 1040 O O . ARG A 1 125 ? -35.758 -3.028 47.786 1.00 89.88 125 ARG A O 1
ATOM 1047 N N . ALA A 1 126 ? -36.990 -4.873 48.164 1.00 89.81 126 ALA A N 1
ATOM 1048 C CA . ALA A 1 126 ? -36.488 -5.635 47.025 1.00 89.81 126 ALA A CA 1
ATOM 1049 C C . ALA A 1 126 ? -36.824 -4.952 45.690 1.00 89.81 126 ALA A C 1
ATOM 1051 O O . ALA A 1 126 ? -35.964 -4.847 44.820 1.00 89.81 126 ALA A O 1
ATOM 1052 N N . MET A 1 127 ? -38.040 -4.421 45.542 1.00 87.81 127 MET A N 1
ATOM 1053 C CA . MET A 1 127 ? -38.461 -3.702 44.338 1.00 87.81 127 MET A CA 1
ATOM 1054 C C . MET A 1 127 ? -37.689 -2.392 44.154 1.00 87.81 127 MET A C 1
ATOM 1056 O O . MET A 1 127 ? -37.172 -2.141 43.071 1.00 87.81 127 MET A O 1
ATOM 1060 N N . LYS A 1 128 ? -37.520 -1.594 45.218 1.00 90.00 128 LYS A N 1
ATOM 1061 C CA . LYS A 1 128 ? -36.678 -0.386 45.179 1.00 90.00 128 LYS A CA 1
ATOM 1062 C C . LYS A 1 128 ? -35.234 -0.707 44.801 1.00 90.00 128 LYS A C 1
ATOM 1064 O O . LYS A 1 128 ? -34.621 0.054 44.064 1.00 90.00 128 LYS A O 1
ATOM 1069 N N . GLN A 1 129 ? -34.695 -1.826 45.287 1.00 90.31 129 GLN A N 1
ATOM 1070 C CA . GLN A 1 129 ? -33.352 -2.264 44.917 1.00 90.31 129 GLN A CA 1
ATOM 1071 C C . GLN A 1 129 ? -33.274 -2.648 43.435 1.00 90.31 129 GLN A C 1
ATOM 1073 O O . GLN A 1 129 ? -32.320 -2.269 42.768 1.00 90.31 129 GLN A O 1
ATOM 1078 N N . LYS A 1 130 ? -34.288 -3.346 42.905 1.00 89.75 130 LYS A N 1
ATOM 1079 C CA . LYS A 1 130 ? -34.373 -3.676 41.475 1.00 89.75 130 LYS A CA 1
ATOM 1080 C C . LYS A 1 130 ? -34.441 -2.427 40.601 1.00 89.75 130 LYS A C 1
ATOM 1082 O O . LYS A 1 130 ? -33.698 -2.355 39.637 1.00 89.75 130 LYS A O 1
ATOM 1087 N N . ILE A 1 131 ? -35.263 -1.442 40.971 1.00 90.75 131 ILE A N 1
ATOM 1088 C CA . ILE A 1 131 ? -35.373 -0.171 40.236 1.00 90.75 131 ILE A CA 1
ATOM 1089 C C . ILE A 1 131 ? -34.023 0.550 40.214 1.00 90.75 131 ILE A C 1
ATOM 1091 O O . ILE A 1 131 ? -33.540 0.889 39.146 1.00 90.75 131 ILE A O 1
ATOM 1095 N N . LYS A 1 132 ? -33.357 0.685 41.368 1.00 93.50 132 LYS A N 1
ATOM 1096 C CA . LYS A 1 132 ? -32.025 1.309 41.435 1.00 93.50 132 LYS A CA 1
ATOM 1097 C C . LYS A 1 132 ? -30.966 0.561 40.630 1.00 93.50 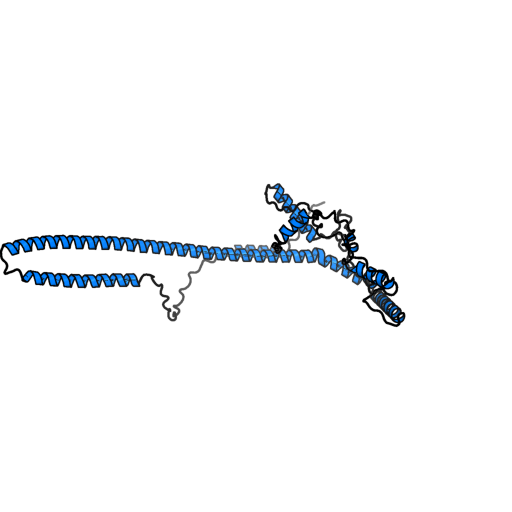132 LYS A C 1
ATOM 1099 O O . LYS A 1 132 ? -30.062 1.177 40.078 1.00 93.50 132 LYS A O 1
ATOM 1104 N N . ASN A 1 133 ? -31.022 -0.768 40.624 1.00 90.88 133 ASN A N 1
ATOM 1105 C CA . ASN A 1 133 ? -30.093 -1.576 39.841 1.00 90.88 133 ASN A CA 1
ATOM 1106 C C . ASN A 1 133 ? -30.358 -1.424 38.338 1.00 90.88 133 ASN A C 1
ATOM 1108 O O . ASN A 1 133 ? -29.402 -1.376 37.575 1.00 90.88 133 ASN A O 1
ATOM 1112 N N . GLU A 1 134 ? -31.624 -1.315 37.934 1.00 91.88 134 GLU A N 1
ATOM 1113 C CA . GLU A 1 134 ? -32.016 -1.056 36.548 1.00 91.88 134 GLU A CA 1
ATOM 1114 C C . GLU A 1 134 ? -31.579 0.343 36.102 1.00 91.88 134 GLU A C 1
ATOM 1116 O O . GLU A 1 134 ? -30.966 0.472 35.054 1.00 91.88 134 GLU A O 1
ATOM 1121 N N . GLU A 1 135 ? -31.799 1.379 36.917 1.00 92.56 135 GLU A N 1
ATOM 1122 C CA . GLU A 1 135 ? -31.330 2.746 36.635 1.00 92.56 135 GLU A CA 1
ATOM 1123 C C . GLU A 1 135 ? -29.814 2.774 36.397 1.00 92.56 135 GLU A C 1
ATOM 1125 O O . GLU A 1 135 ? -29.357 3.257 35.365 1.00 92.56 135 GLU A O 1
ATOM 1130 N N . LYS A 1 136 ? -29.037 2.150 37.290 1.00 93.62 136 LYS A N 1
ATOM 1131 C CA . LYS A 1 136 ? -27.579 2.020 37.127 1.00 93.62 136 LYS A CA 1
ATOM 1132 C C . LYS A 1 136 ? -27.186 1.228 35.885 1.00 93.62 136 LYS A C 1
ATOM 1134 O O . LYS A 1 136 ? -26.165 1.516 35.268 1.00 93.62 136 LYS A O 1
ATOM 1139 N N . PHE A 1 137 ? -27.950 0.193 35.547 1.00 93.50 137 PHE A N 1
ATOM 1140 C CA . PHE A 1 137 ? -27.700 -0.593 34.346 1.00 93.50 137 PHE A CA 1
ATOM 1141 C C . PHE A 1 137 ? -27.924 0.247 33.088 1.00 93.50 137 PHE A C 1
ATOM 1143 O O . PHE A 1 137 ? -27.083 0.221 32.195 1.00 93.50 137 PHE A O 1
ATOM 1150 N N . GLN A 1 138 ? -29.005 1.028 33.045 1.00 93.31 138 GLN A N 1
ATOM 1151 C CA . GLN A 1 138 ? -29.305 1.929 31.935 1.00 93.31 138 GLN A CA 1
ATOM 1152 C C . GLN A 1 138 ? -28.236 3.017 31.793 1.00 93.31 138 GLN A C 1
ATOM 1154 O O . GLN A 1 138 ? -27.751 3.237 30.688 1.00 93.31 138 GLN A O 1
ATOM 1159 N N . GLU A 1 139 ? -27.811 3.642 32.895 1.00 94.06 139 GLU A N 1
ATOM 1160 C CA . GLU A 1 139 ? -26.715 4.621 32.888 1.00 94.06 139 GLU A CA 1
ATOM 1161 C C . GLU A 1 139 ? -25.428 4.009 32.324 1.00 94.06 139 GLU A C 1
ATOM 1163 O O . GLU A 1 139 ? -24.882 4.516 31.349 1.00 94.06 139 GLU A O 1
ATOM 1168 N N . ASN A 1 140 ? -24.992 2.865 32.861 1.00 93.06 140 ASN A N 1
ATOM 1169 C CA . ASN A 1 140 ? -23.790 2.184 32.381 1.00 93.06 140 ASN A CA 1
ATOM 1170 C C . ASN A 1 140 ? -23.903 1.764 30.910 1.00 93.06 140 ASN A C 1
ATOM 1172 O O . ASN A 1 140 ? -22.920 1.831 30.175 1.00 93.06 140 ASN A O 1
ATOM 1176 N N . TYR A 1 141 ? -25.084 1.318 30.481 1.00 94.06 141 TYR A N 1
ATOM 1177 C CA . TYR A 1 141 ? -25.336 0.936 29.096 1.00 94.06 141 TYR A CA 1
ATOM 1178 C C . TYR A 1 141 ? -25.236 2.138 28.153 1.00 94.06 141 TYR A C 1
ATOM 1180 O O . TYR A 1 141 ? -24.640 2.021 27.083 1.00 94.06 141 TYR A O 1
ATOM 1188 N N . HIS A 1 142 ? -25.772 3.292 28.554 1.00 93.69 142 HIS A N 1
ATOM 1189 C CA . HIS A 1 142 ? -25.648 4.529 27.789 1.00 93.69 142 HIS A CA 1
ATOM 1190 C C . HIS A 1 142 ? -24.191 4.973 27.665 1.00 93.69 142 HIS A C 1
ATOM 1192 O O . HIS A 1 142 ? -23.743 5.207 26.546 1.00 93.69 142 HIS A O 1
ATOM 1198 N N . THR A 1 143 ? -23.433 4.983 28.764 1.00 94.88 143 THR A N 1
ATOM 1199 C CA . THR A 1 143 ? -22.008 5.344 28.738 1.00 94.88 143 THR A CA 1
ATOM 1200 C C . THR A 1 143 ? -21.207 4.412 27.829 1.00 94.88 143 THR A C 1
ATOM 1202 O O . THR A 1 143 ? -20.479 4.875 26.958 1.00 94.88 143 THR A O 1
ATOM 1205 N N . LEU A 1 144 ? -21.400 3.093 27.957 1.00 93.81 144 LEU A N 1
ATOM 1206 C CA . LEU A 1 144 ? -20.741 2.100 27.098 1.00 93.81 144 LEU A CA 1
ATOM 1207 C C . LEU A 1 144 ? -21.086 2.284 25.620 1.00 93.81 144 LEU A C 1
ATOM 1209 O O . LEU A 1 144 ? -20.243 2.070 24.752 1.00 93.81 144 LEU A O 1
ATOM 1213 N N . LYS A 1 145 ? -22.335 2.644 25.321 1.00 93.94 145 LYS A N 1
ATOM 1214 C CA . LYS A 1 145 ? -22.774 2.872 23.949 1.00 93.94 145 LYS A CA 1
ATOM 1215 C C . LYS A 1 145 ? -22.129 4.125 23.359 1.00 93.94 145 LYS A C 1
ATOM 1217 O O . LYS A 1 145 ? -21.667 4.072 22.225 1.00 93.94 145 LYS A O 1
ATOM 1222 N N . GLU A 1 146 ? -22.075 5.215 24.117 1.00 93.62 146 GLU A N 1
ATOM 1223 C CA . GLU A 1 146 ? -21.415 6.452 23.690 1.00 93.62 146 GLU A CA 1
ATOM 1224 C C . GLU A 1 146 ? -19.912 6.237 23.479 1.00 93.62 146 GLU A C 1
ATOM 1226 O O . GLU A 1 146 ? -19.385 6.631 22.443 1.00 93.62 146 GLU A O 1
ATOM 1231 N N . GLU A 1 147 ? -19.238 5.539 24.398 1.00 92.69 147 GLU A N 1
ATOM 1232 C CA . GLU A 1 147 ? -17.824 5.165 24.257 1.00 92.69 147 GLU A CA 1
ATOM 1233 C C . GLU A 1 147 ? -17.572 4.269 23.038 1.00 92.69 147 GLU A C 1
ATOM 1235 O O . GLU A 1 147 ? -16.572 4.424 22.340 1.00 92.69 147 GLU A O 1
ATOM 1240 N N . ALA A 1 148 ? -18.477 3.331 22.752 1.00 91.88 148 ALA A N 1
ATOM 1241 C CA . ALA A 1 148 ? -18.370 2.493 21.565 1.00 91.88 148 ALA A CA 1
ATOM 1242 C C . ALA A 1 148 ? -18.550 3.312 20.278 1.00 91.88 148 ALA A C 1
ATOM 1244 O O . ALA A 1 148 ? -17.822 3.097 19.311 1.00 91.88 148 ALA A O 1
ATOM 1245 N N . GLU A 1 149 ? -19.500 4.249 20.252 1.00 93.38 149 GLU A N 1
ATOM 1246 C CA . GLU A 1 149 ? -19.739 5.117 19.096 1.00 93.38 149 GLU A CA 1
ATOM 1247 C C . GLU A 1 149 ? -18.561 6.069 18.840 1.00 93.38 149 GLU A C 1
ATOM 1249 O O . GLU A 1 149 ? -18.142 6.210 17.690 1.00 93.38 149 GLU A O 1
ATOM 1254 N N . THR A 1 150 ? -17.973 6.667 19.883 1.00 94.06 150 THR A N 1
ATOM 1255 C CA . THR A 1 150 ? -16.780 7.520 19.739 1.00 94.06 150 THR A CA 1
ATOM 1256 C C . THR A 1 150 ? -15.559 6.716 19.317 1.00 94.06 150 THR A C 1
ATOM 1258 O O . THR A 1 150 ? -14.872 7.110 18.380 1.00 94.06 150 THR A O 1
ATOM 1261 N N . PHE A 1 151 ? -15.330 5.546 19.917 1.00 95.12 151 PHE A N 1
ATOM 1262 C CA . PHE A 1 151 ? -14.230 4.668 19.525 1.00 95.12 151 PHE A CA 1
ATOM 1263 C C . PHE A 1 151 ? -14.333 4.224 18.061 1.00 95.12 151 PHE A C 1
ATOM 1265 O O . PHE A 1 151 ? -13.329 4.194 17.350 1.00 95.12 151 PHE A O 1
ATOM 1272 N N . LEU A 1 152 ? -15.537 3.877 17.596 1.00 95.62 152 LEU A N 1
ATOM 1273 C CA . LEU A 1 152 ? -15.754 3.516 16.195 1.00 95.62 152 LEU A CA 1
ATOM 1274 C C . LEU A 1 152 ? -15.489 4.703 15.262 1.00 95.62 152 LEU A C 1
ATOM 1276 O O . LEU A 1 152 ? -14.852 4.515 14.228 1.00 95.62 152 LEU A O 1
ATOM 1280 N N . ALA A 1 153 ? -15.908 5.913 15.640 1.00 95.38 153 ALA A N 1
ATOM 1281 C CA . ALA A 1 153 ? -15.619 7.121 14.871 1.00 95.38 153 ALA A CA 1
ATOM 1282 C C . ALA A 1 153 ? -14.109 7.411 14.795 1.00 95.38 153 ALA A C 1
ATOM 1284 O O . ALA A 1 153 ? -13.588 7.656 13.706 1.00 95.38 153 ALA A O 1
ATOM 1285 N N . ASP A 1 154 ? -13.397 7.305 15.919 1.00 96.06 154 ASP A N 1
ATOM 1286 C CA . ASP A 1 154 ? -11.944 7.493 15.985 1.00 96.06 154 ASP A CA 1
ATOM 1287 C C . ASP A 1 154 ? -11.201 6.434 15.157 1.00 96.06 154 ASP A C 1
ATOM 1289 O O . ASP A 1 154 ? -10.216 6.730 14.471 1.00 96.06 154 ASP A O 1
ATOM 1293 N N . LEU A 1 155 ? -11.676 5.184 15.186 1.00 96.38 155 LEU A N 1
ATOM 1294 C CA . LEU A 1 155 ? -11.121 4.099 14.382 1.00 96.38 155 LEU A CA 1
ATOM 1295 C C . LEU A 1 155 ? -11.322 4.354 12.885 1.00 96.38 155 LEU A C 1
ATOM 1297 O O . LEU A 1 155 ? -10.380 4.182 12.106 1.00 96.38 155 LEU A O 1
ATOM 1301 N N . ASP A 1 156 ? -12.520 4.773 12.480 1.00 96.88 156 ASP A N 1
ATOM 1302 C CA . ASP A 1 156 ? -12.824 5.108 11.090 1.00 96.88 156 ASP A CA 1
ATOM 1303 C C . ASP A 1 156 ? -11.978 6.291 10.607 1.00 96.88 156 ASP A C 1
ATOM 1305 O O . ASP A 1 156 ? -11.397 6.231 9.518 1.00 96.88 156 ASP A O 1
ATOM 1309 N N . GLU A 1 157 ? -11.820 7.333 11.430 1.00 97.19 157 GLU A N 1
ATOM 1310 C CA . GLU A 1 157 ? -10.938 8.462 11.135 1.00 97.19 157 GLU A CA 1
ATOM 1311 C C . GLU A 1 157 ? -9.478 8.005 10.994 1.00 97.19 157 GLU A C 1
ATOM 1313 O O . GLU A 1 157 ? -8.799 8.351 10.021 1.00 97.19 157 GLU A O 1
ATOM 1318 N N . TYR A 1 158 ? -8.989 7.171 11.914 1.00 96.88 158 TYR A N 1
ATOM 1319 C CA . TYR A 1 158 ? -7.639 6.618 11.848 1.00 96.88 158 TYR A CA 1
ATOM 1320 C C . TYR A 1 158 ? -7.412 5.810 10.562 1.00 96.88 158 TYR A C 1
ATOM 1322 O O . TYR A 1 158 ? -6.401 5.996 9.872 1.00 96.88 158 TYR A O 1
ATOM 1330 N N . LEU A 1 159 ? -8.350 4.929 10.202 1.00 96.69 159 LEU A N 1
ATOM 1331 C CA . LEU A 1 159 ? -8.276 4.130 8.978 1.00 96.69 159 LEU A CA 1
ATOM 1332 C C . LEU A 1 159 ? -8.320 5.013 7.728 1.00 96.69 159 LEU A C 1
ATOM 1334 O O . LEU A 1 159 ? -7.548 4.788 6.788 1.00 96.69 159 LEU A O 1
ATOM 1338 N N . HIS A 1 160 ? -9.166 6.043 7.727 1.00 96.88 160 HIS A N 1
ATOM 1339 C CA . HIS A 1 160 ? -9.257 7.013 6.644 1.00 96.88 160 HIS A CA 1
ATOM 1340 C C . HIS A 1 160 ? -7.942 7.780 6.456 1.00 96.88 160 HIS A C 1
ATOM 1342 O O . HIS A 1 160 ? -7.385 7.817 5.354 1.00 96.88 160 HIS A O 1
ATOM 1348 N N . ASN A 1 161 ? -7.381 8.306 7.544 1.00 96.81 161 ASN A N 1
ATOM 1349 C CA . ASN A 1 161 ? -6.110 9.024 7.540 1.00 96.81 161 ASN A CA 1
ATOM 1350 C C . ASN A 1 161 ? -4.956 8.125 7.074 1.00 96.81 161 ASN A C 1
ATOM 1352 O O . ASN A 1 161 ? -4.1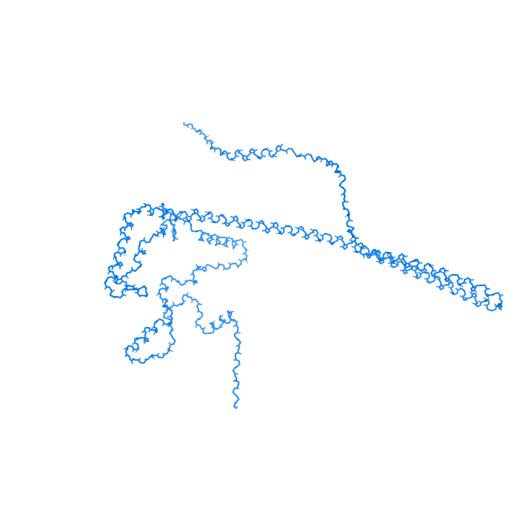45 8.527 6.234 1.00 96.81 161 ASN A O 1
ATOM 1356 N N . LYS A 1 162 ? -4.917 6.867 7.530 1.00 96.12 162 LYS A N 1
ATOM 1357 C CA . LYS A 1 162 ? -3.938 5.868 7.072 1.00 96.12 162 LYS A CA 1
ATOM 1358 C C . LYS A 1 162 ? -4.067 5.586 5.574 1.00 96.12 162 LYS A C 1
ATOM 1360 O O . LYS A 1 162 ? -3.053 5.455 4.880 1.00 96.12 162 LYS A O 1
ATOM 1365 N N . HIS A 1 163 ? -5.292 5.516 5.058 1.00 96.19 163 HIS A N 1
ATOM 1366 C CA . HIS A 1 163 ? -5.541 5.334 3.633 1.00 96.19 163 HIS A CA 1
ATOM 1367 C C . HIS A 1 163 ? -5.034 6.527 2.810 1.00 96.19 163 HIS A C 1
ATOM 1369 O O . HIS A 1 163 ? -4.308 6.329 1.832 1.00 96.19 163 HIS A O 1
ATOM 1375 N N . ILE A 1 164 ? -5.342 7.758 3.231 1.00 96.88 164 ILE A N 1
ATOM 1376 C CA . ILE A 1 164 ? -4.852 8.983 2.581 1.00 96.88 164 ILE A CA 1
ATOM 1377 C C . ILE A 1 164 ? -3.321 9.023 2.584 1.00 96.88 164 ILE A C 1
ATOM 1379 O O . ILE A 1 164 ? -2.716 9.238 1.532 1.00 96.88 164 ILE A O 1
ATOM 1383 N N . ALA A 1 165 ? -2.684 8.755 3.726 1.00 95.38 165 ALA A N 1
ATOM 1384 C CA . ALA A 1 165 ? -1.228 8.741 3.843 1.00 95.38 165 ALA A CA 1
ATOM 1385 C C . ALA A 1 165 ? -0.584 7.704 2.903 1.00 95.38 165 ALA A C 1
ATOM 1387 O O . ALA A 1 165 ? 0.404 7.993 2.225 1.00 95.38 165 ALA A O 1
ATOM 1388 N N . SER A 1 166 ? -1.177 6.510 2.790 1.00 94.00 166 SER A N 1
ATOM 1389 C CA . SER A 1 166 ? -0.731 5.481 1.842 1.00 94.00 166 SER A CA 1
ATOM 1390 C C . SER A 1 166 ? -0.845 5.950 0.387 1.00 94.00 166 SER A C 1
ATOM 1392 O O . SER A 1 166 ? 0.096 5.795 -0.397 1.00 94.00 166 SER A O 1
ATOM 1394 N N . GLN A 1 167 ? -1.963 6.589 0.021 1.00 96.00 167 GLN A N 1
ATOM 1395 C CA . GLN A 1 167 ? -2.134 7.146 -1.319 1.00 96.00 167 GLN A CA 1
ATOM 1396 C C . GLN A 1 167 ? -1.122 8.255 -1.622 1.00 96.00 167 GLN A C 1
ATOM 1398 O O . GLN A 1 167 ? -0.572 8.281 -2.724 1.00 96.00 167 GLN A O 1
ATOM 1403 N N . GLN A 1 168 ? -0.866 9.153 -0.670 1.00 95.31 168 GLN A N 1
ATOM 1404 C CA . GLN A 1 168 ? 0.129 10.216 -0.810 1.00 95.31 168 GLN A CA 1
ATOM 1405 C C . GLN A 1 168 ? 1.534 9.636 -0.990 1.00 95.31 168 GLN A C 1
ATOM 1407 O O . GLN A 1 168 ? 2.227 10.027 -1.927 1.00 95.31 168 GLN A O 1
ATOM 1412 N N . LYS A 1 169 ? 1.917 8.633 -0.187 1.00 91.69 169 LYS A N 1
ATOM 1413 C CA . LYS A 1 169 ? 3.197 7.923 -0.336 1.00 91.69 169 LYS A CA 1
ATOM 1414 C C . LYS A 1 169 ? 3.331 7.285 -1.718 1.00 91.69 169 LYS A C 1
ATOM 1416 O O . LYS A 1 169 ? 4.366 7.429 -2.362 1.00 91.69 169 LYS A O 1
ATOM 1421 N N . ARG A 1 170 ? 2.278 6.623 -2.210 1.00 92.31 170 ARG A N 1
ATOM 1422 C CA . ARG A 1 170 ? 2.276 6.015 -3.549 1.00 92.31 170 ARG A CA 1
ATOM 1423 C C . ARG A 1 170 ? 2.400 7.061 -4.657 1.00 92.31 170 ARG A C 1
ATOM 1425 O O . ARG A 1 170 ? 3.127 6.832 -5.617 1.00 92.31 170 ARG A O 1
ATOM 1432 N N . LYS A 1 171 ? 1.708 8.198 -4.530 1.00 94.56 171 LYS A N 1
ATOM 1433 C CA . LYS A 1 171 ? 1.821 9.313 -5.482 1.00 94.56 171 LYS A CA 1
ATOM 1434 C C . LYS A 1 171 ? 3.232 9.897 -5.483 1.00 94.56 171 LYS A C 1
ATOM 1436 O O . LYS A 1 171 ? 3.785 10.048 -6.562 1.00 94.56 171 LYS A O 1
ATOM 1441 N N . ALA A 1 172 ? 3.813 10.142 -4.309 1.00 90.06 172 ALA A N 1
ATOM 1442 C CA . ALA A 1 172 ? 5.175 10.654 -4.170 1.00 90.06 172 ALA A CA 1
ATOM 1443 C C . ALA A 1 172 ? 6.214 9.704 -4.788 1.00 90.06 172 ALA A C 1
ATOM 1445 O O . ALA A 1 172 ? 7.073 10.136 -5.550 1.00 90.06 172 ALA A O 1
ATOM 1446 N N . LEU A 1 173 ? 6.088 8.397 -4.531 1.00 88.38 173 LEU A N 1
ATOM 1447 C CA . LEU A 1 173 ? 6.963 7.386 -5.128 1.00 88.38 173 LEU A CA 1
ATOM 1448 C C . LEU A 1 173 ? 6.808 7.337 -6.651 1.00 88.38 173 LEU A C 1
ATOM 1450 O O . LEU A 1 173 ? 7.797 7.239 -7.371 1.00 88.38 173 LEU A O 1
ATOM 1454 N N . TYR A 1 174 ? 5.577 7.439 -7.158 1.00 91.12 174 TYR A N 1
ATOM 1455 C CA . TYR A 1 174 ? 5.330 7.493 -8.596 1.00 91.12 174 TYR A CA 1
ATOM 1456 C C . TYR A 1 174 ? 5.938 8.742 -9.242 1.00 91.12 174 TYR A C 1
ATOM 1458 O O . TYR A 1 174 ? 6.592 8.622 -10.275 1.00 91.12 174 TYR A O 1
ATOM 1466 N N . THR A 1 175 ? 5.738 9.929 -8.659 1.00 92.38 175 THR A N 1
ATOM 1467 C CA . THR A 1 175 ? 6.302 11.178 -9.194 1.00 92.38 175 THR A CA 1
ATOM 1468 C C . THR A 1 175 ? 7.819 11.131 -9.190 1.00 92.38 175 THR A C 1
ATOM 1470 O O . THR A 1 175 ? 8.445 11.439 -10.197 1.00 92.38 175 THR A O 1
ATOM 1473 N N . GLU A 1 176 ? 8.405 10.640 -8.104 1.00 88.12 176 GLU A N 1
ATOM 1474 C CA . GLU A 1 176 ? 9.844 10.482 -7.986 1.00 88.12 176 GLU A CA 1
ATOM 1475 C C . GLU A 1 176 ? 10.405 9.485 -9.000 1.00 88.12 176 GLU A C 1
ATOM 1477 O O . GLU A 1 176 ? 11.347 9.804 -9.721 1.00 88.12 176 GLU A O 1
ATOM 1482 N N . TRP A 1 177 ? 9.812 8.295 -9.118 1.00 87.19 177 TRP A N 1
ATOM 1483 C CA . TRP A 1 177 ? 10.232 7.314 -10.117 1.00 87.19 177 TRP A CA 1
ATOM 1484 C C . TRP A 1 177 ? 10.096 7.872 -11.537 1.00 87.19 177 TRP A C 1
ATOM 1486 O O . TRP A 1 177 ? 10.987 7.692 -12.372 1.00 87.19 177 TRP A O 1
ATOM 1496 N N . LYS A 1 178 ? 9.007 8.598 -11.807 1.00 90.81 178 LYS A N 1
ATOM 1497 C CA . LYS A 1 178 ? 8.768 9.224 -13.104 1.00 90.81 178 LYS A CA 1
ATOM 1498 C C . LYS A 1 178 ? 9.857 10.245 -13.437 1.00 90.81 178 LYS A C 1
ATOM 1500 O O . LYS A 1 178 ? 10.429 10.192 -14.520 1.00 90.81 178 LYS A O 1
ATOM 1505 N N . GLU A 1 179 ? 10.164 11.149 -12.516 1.00 88.75 179 GLU A N 1
ATOM 1506 C CA . GLU A 1 179 ? 11.126 12.232 -12.737 1.00 88.75 179 GLU A CA 1
ATOM 1507 C C . GLU A 1 179 ? 12.575 11.741 -12.731 1.00 88.75 179 GLU A C 1
ATOM 1509 O O . GLU A 1 179 ? 13.365 12.098 -13.606 1.00 88.75 179 GLU A O 1
ATOM 1514 N N . CYS A 1 180 ? 12.933 10.897 -11.765 1.00 83.81 180 CYS A N 1
ATOM 1515 C CA . CYS A 1 180 ? 14.307 10.454 -11.579 1.00 83.81 180 CYS A CA 1
ATOM 1516 C C . CYS A 1 180 ? 14.704 9.316 -12.512 1.00 83.81 180 CYS A C 1
ATOM 1518 O O . CYS A 1 180 ? 15.860 9.283 -12.923 1.00 83.81 180 CYS A O 1
ATOM 1520 N N . VAL A 1 181 ? 13.794 8.404 -12.860 1.00 84.62 181 VAL A N 1
ATOM 1521 C CA . VAL A 1 181 ? 14.128 7.204 -13.642 1.00 84.62 181 VAL A CA 1
ATOM 1522 C C . VAL A 1 181 ? 13.499 7.256 -15.025 1.00 84.62 181 VAL A C 1
ATOM 1524 O O . VAL A 1 181 ? 14.222 7.260 -16.022 1.00 84.62 181 VAL A O 1
ATOM 1527 N N . PHE A 1 182 ? 12.167 7.311 -15.100 1.00 88.50 182 PHE A N 1
ATOM 1528 C CA . PHE A 1 182 ? 11.446 7.150 -16.364 1.00 88.50 182 PHE A CA 1
ATOM 1529 C C . PHE A 1 182 ? 11.788 8.248 -17.370 1.00 88.50 182 PHE A C 1
ATOM 1531 O O . PHE A 1 182 ? 12.212 7.932 -18.478 1.00 88.50 182 PHE A O 1
ATOM 1538 N N . ASN A 1 183 ? 11.674 9.519 -16.976 1.00 90.44 183 ASN A N 1
ATOM 1539 C CA . ASN A 1 183 ? 11.967 10.650 -17.852 1.00 90.44 183 ASN A CA 1
ATOM 1540 C C . ASN A 1 183 ? 13.419 10.597 -18.337 1.00 90.44 183 ASN A C 1
ATOM 1542 O O . ASN A 1 183 ? 13.667 10.742 -19.522 1.00 90.44 183 ASN A O 1
ATOM 1546 N N . LYS A 1 184 ? 14.378 10.259 -17.466 1.00 86.81 184 LYS A N 1
ATOM 1547 C CA . LYS A 1 184 ? 15.793 10.168 -17.857 1.00 86.81 184 LYS A CA 1
ATOM 1548 C C . LYS A 1 184 ? 16.069 9.049 -18.862 1.00 86.81 184 LYS A C 1
ATOM 1550 O O . LYS A 1 184 ? 16.900 9.221 -19.752 1.00 86.81 184 LYS A O 1
ATOM 1555 N N . ILE A 1 185 ? 15.405 7.898 -18.721 1.00 86.75 185 ILE A N 1
ATOM 1556 C CA . ILE A 1 185 ? 15.486 6.807 -19.704 1.00 86.75 185 ILE A CA 1
ATOM 1557 C C . ILE A 1 185 ? 14.823 7.245 -21.010 1.00 86.75 185 ILE A C 1
ATOM 1559 O O . ILE A 1 185 ? 15.415 7.080 -22.077 1.00 86.75 185 ILE A O 1
ATOM 1563 N N . GLN A 1 186 ? 13.628 7.828 -20.923 1.00 90.75 186 GLN A N 1
ATOM 1564 C CA . GLN A 1 186 ? 12.870 8.297 -22.075 1.00 90.75 186 GLN A CA 1
ATOM 1565 C C . GLN A 1 186 ? 13.660 9.345 -22.862 1.00 90.75 186 GLN A C 1
ATOM 1567 O O . GLN A 1 186 ? 13.792 9.213 -24.073 1.00 90.75 186 GLN A O 1
ATOM 1572 N N . ASP A 1 187 ? 14.278 10.308 -22.184 1.00 89.56 187 ASP A N 1
ATOM 1573 C CA . ASP A 1 187 ? 15.102 11.345 -22.795 1.00 89.56 187 ASP A CA 1
ATOM 1574 C C . ASP A 1 187 ? 16.311 10.755 -23.521 1.00 89.56 187 ASP A C 1
ATOM 1576 O O . ASP A 1 187 ? 16.682 11.260 -24.574 1.00 89.56 187 ASP A O 1
ATOM 1580 N N . GLN A 1 188 ? 16.935 9.689 -23.004 1.00 87.31 188 GLN A N 1
ATOM 1581 C CA . GLN A 1 188 ? 18.029 9.001 -23.707 1.00 87.31 188 GLN A CA 1
ATOM 1582 C C . GLN A 1 188 ? 17.553 8.249 -24.947 1.00 87.31 188 GLN A C 1
ATOM 1584 O O . GLN A 1 188 ? 18.306 8.117 -25.912 1.00 87.31 188 GLN A O 1
ATOM 1589 N N . LEU A 1 189 ? 16.344 7.691 -24.902 1.00 88.50 189 LEU A N 1
ATOM 1590 C CA . LEU A 1 189 ? 15.762 6.990 -26.039 1.00 88.50 189 LEU A CA 1
ATOM 1591 C C . LEU A 1 189 ? 15.345 7.980 -27.123 1.00 88.50 189 LEU A C 1
ATOM 1593 O O . LEU A 1 189 ? 15.677 7.748 -28.280 1.00 88.50 189 LEU A O 1
ATOM 1597 N N . LEU A 1 190 ? 14.700 9.084 -26.742 1.00 90.56 190 LEU A N 1
ATOM 1598 C CA . LEU A 1 190 ? 14.342 10.171 -27.650 1.00 90.56 190 LEU A CA 1
ATOM 1599 C C . LEU A 1 190 ? 15.589 10.765 -28.307 1.00 90.56 190 LEU A C 1
ATOM 1601 O O . LEU A 1 190 ? 15.639 10.809 -29.524 1.00 90.56 190 LEU A O 1
ATOM 1605 N N . ASP A 1 191 ? 16.645 11.060 -27.539 1.00 88.75 191 ASP A N 1
ATOM 1606 C CA . ASP A 1 191 ? 17.920 11.551 -28.094 1.00 88.75 191 ASP A CA 1
ATOM 1607 C C . ASP A 1 191 ? 18.471 10.610 -29.172 1.00 88.75 191 ASP A C 1
ATOM 1609 O O . ASP A 1 191 ? 18.901 11.027 -30.241 1.00 88.75 191 ASP A O 1
ATOM 1613 N N . LYS A 1 192 ? 18.422 9.299 -28.910 1.00 86.62 192 LYS A N 1
ATOM 1614 C CA . LYS A 1 192 ? 18.877 8.300 -29.876 1.00 86.62 192 LYS A CA 1
ATOM 1615 C C . LYS A 1 192 ? 17.990 8.235 -31.106 1.00 86.62 192 LYS A C 1
ATOM 1617 O O . LYS A 1 192 ? 18.533 8.101 -32.193 1.00 86.62 192 LYS A O 1
ATOM 1622 N N . ILE A 1 193 ? 16.674 8.301 -30.938 1.00 87.75 193 ILE A N 1
ATOM 1623 C CA . ILE A 1 193 ? 15.730 8.308 -32.057 1.00 87.75 193 ILE A CA 1
ATOM 1624 C C . ILE A 1 193 ? 15.959 9.555 -32.916 1.00 87.75 193 ILE A C 1
ATOM 1626 O O . ILE A 1 193 ? 16.099 9.416 -34.123 1.00 87.75 193 ILE A O 1
ATOM 1630 N N . ASP A 1 194 ? 16.111 10.724 -32.297 1.00 88.44 194 ASP A N 1
ATOM 1631 C CA . ASP A 1 194 ? 16.328 12.000 -32.986 1.00 88.44 194 ASP A CA 1
ATOM 1632 C C . ASP A 1 194 ? 17.679 12.041 -33.720 1.00 88.44 194 ASP A C 1
ATOM 1634 O O . ASP A 1 194 ? 17.788 12.613 -34.802 1.00 88.44 194 ASP A O 1
ATOM 1638 N N . THR A 1 195 ? 18.721 11.402 -33.172 1.00 86.31 195 THR A N 1
ATOM 1639 C CA . THR A 1 195 ? 20.016 11.267 -33.872 1.00 86.31 195 THR A CA 1
ATOM 1640 C C . THR A 1 195 ? 20.002 10.249 -35.013 1.00 86.31 195 THR A C 1
ATOM 1642 O O . THR A 1 195 ? 20.923 10.250 -35.832 1.00 86.31 195 THR A O 1
ATOM 1645 N N . MET A 1 196 ? 19.011 9.354 -35.073 1.00 85.88 196 MET A N 1
ATOM 1646 C CA . MET A 1 196 ? 18.926 8.355 -36.135 1.00 85.88 196 MET A CA 1
ATOM 1647 C C . MET A 1 196 ? 18.241 8.956 -37.357 1.00 85.88 196 MET A C 1
ATOM 1649 O O . MET A 1 196 ? 17.050 9.246 -37.345 1.00 85.88 196 MET A O 1
ATOM 1653 N N . GLY A 1 197 ? 18.997 9.092 -38.446 1.00 88.81 197 GLY A N 1
ATOM 1654 C CA . GLY A 1 197 ? 18.445 9.543 -39.718 1.00 88.81 197 GLY A CA 1
ATOM 1655 C C . GLY A 1 197 ? 17.413 8.554 -40.264 1.00 88.81 197 GLY A C 1
ATOM 1656 O O . GLY A 1 197 ? 17.637 7.339 -40.264 1.00 88.81 197 GLY A O 1
ATOM 1657 N N . GLU A 1 198 ? 16.300 9.068 -40.788 1.00 89.44 198 GLU A N 1
ATOM 1658 C CA . GLU A 1 198 ? 15.251 8.253 -41.419 1.00 89.44 198 GLU A CA 1
ATOM 1659 C C . GLU A 1 198 ? 15.811 7.372 -42.548 1.00 89.44 198 GLU A C 1
ATOM 1661 O O . GLU A 1 198 ? 15.431 6.206 -42.693 1.00 89.44 198 GLU A O 1
ATOM 1666 N N . GLU A 1 199 ? 16.777 7.898 -43.305 1.00 91.06 199 GLU A N 1
ATOM 1667 C CA . GLU A 1 199 ? 17.467 7.175 -44.374 1.00 91.06 199 GLU A CA 1
ATOM 1668 C C . GLU A 1 199 ? 18.249 5.966 -43.853 1.00 91.06 199 GLU A C 1
ATOM 1670 O O . GLU A 1 199 ? 18.217 4.896 -44.464 1.00 91.06 199 GLU A O 1
ATOM 1675 N N . GLU A 1 200 ? 18.902 6.101 -42.697 1.00 88.75 200 GLU A N 1
ATOM 1676 C CA . GLU A 1 200 ? 19.658 5.018 -42.074 1.00 88.75 200 GLU A CA 1
ATOM 1677 C C . GLU A 1 200 ? 18.716 3.913 -41.580 1.00 88.75 200 GLU A C 1
ATOM 1679 O O . GLU A 1 200 ? 18.972 2.724 -41.787 1.00 88.75 200 GLU A O 1
ATOM 1684 N N . ILE A 1 201 ? 17.584 4.289 -40.977 1.00 88.06 201 ILE A N 1
ATOM 1685 C CA . ILE A 1 201 ? 16.546 3.342 -40.551 1.00 88.06 201 ILE A CA 1
ATOM 1686 C C . ILE A 1 201 ? 15.986 2.595 -41.766 1.00 88.06 201 ILE A C 1
ATOM 1688 O O . ILE A 1 201 ? 15.867 1.365 -41.742 1.00 88.06 201 ILE A O 1
ATOM 1692 N N . ALA A 1 202 ? 15.680 3.317 -42.846 1.00 91.44 202 ALA A N 1
ATOM 1693 C CA . ALA A 1 202 ? 15.184 2.729 -44.082 1.00 91.44 202 ALA A CA 1
ATOM 1694 C C . ALA A 1 202 ? 16.216 1.785 -44.719 1.00 91.44 202 ALA A C 1
ATOM 1696 O O . ALA A 1 202 ? 15.853 0.686 -45.138 1.00 91.44 202 ALA A O 1
ATOM 1697 N N . ALA A 1 203 ? 17.496 2.168 -44.752 1.00 92.31 203 ALA A N 1
ATOM 1698 C CA . ALA A 1 203 ? 18.582 1.332 -45.257 1.00 92.31 203 ALA A CA 1
ATOM 1699 C C . ALA A 1 203 ? 18.743 0.045 -44.435 1.00 92.31 203 ALA A C 1
ATOM 1701 O O . ALA A 1 203 ? 18.755 -1.043 -45.008 1.00 92.31 203 ALA A O 1
ATOM 1702 N N . ARG A 1 204 ? 18.756 0.139 -43.097 1.00 89.00 204 ARG A N 1
ATOM 1703 C CA . ARG A 1 204 ? 18.810 -1.030 -42.198 1.00 89.00 204 ARG A CA 1
ATOM 1704 C C . ARG A 1 204 ? 17.619 -1.963 -42.400 1.00 89.00 204 ARG A C 1
ATOM 1706 O O . ARG A 1 204 ? 17.779 -3.181 -42.419 1.00 89.00 204 ARG A O 1
ATOM 1713 N N . ARG A 1 205 ? 16.417 -1.404 -42.570 1.00 90.56 205 ARG A N 1
ATOM 1714 C CA . ARG A 1 205 ? 15.209 -2.190 -42.840 1.00 90.56 205 ARG A CA 1
ATOM 1715 C C . ARG A 1 205 ? 15.322 -2.931 -44.173 1.00 90.56 205 ARG A C 1
ATOM 1717 O O . ARG A 1 205 ? 15.015 -4.117 -44.219 1.00 90.56 205 ARG A O 1
ATOM 1724 N N . ARG A 1 206 ? 15.781 -2.254 -45.233 1.00 93.31 206 ARG A N 1
ATOM 1725 C CA . ARG A 1 206 ? 16.007 -2.875 -46.549 1.00 93.31 206 ARG A CA 1
ATOM 1726 C C . ARG A 1 206 ? 17.045 -3.994 -46.475 1.00 93.31 206 ARG A C 1
ATOM 1728 O O . ARG A 1 206 ? 16.778 -5.064 -46.996 1.00 93.31 206 ARG A O 1
ATOM 1735 N N . ASP A 1 207 ? 18.163 -3.782 -45.784 1.00 92.62 207 ASP A N 1
ATOM 1736 C CA . ASP A 1 207 ? 19.212 -4.796 -45.600 1.00 92.62 207 ASP A CA 1
ATOM 1737 C C . ASP A 1 207 ? 18.691 -6.048 -44.868 1.00 92.62 207 ASP A C 1
ATOM 1739 O O . ASP A 1 207 ? 18.925 -7.174 -45.304 1.00 92.62 207 ASP A O 1
ATOM 1743 N N . LEU A 1 208 ? 17.905 -5.876 -43.798 1.00 91.00 208 LEU A N 1
ATOM 1744 C CA . LEU A 1 208 ? 17.274 -7.001 -43.095 1.00 91.00 208 LEU A CA 1
ATOM 1745 C C . LEU A 1 208 ? 16.274 -7.765 -43.975 1.00 91.00 208 LEU A C 1
ATOM 1747 O O . LEU A 1 208 ? 16.238 -8.995 -43.923 1.00 91.00 208 LEU A O 1
ATOM 1751 N N . PHE A 1 209 ? 15.476 -7.053 -44.778 1.00 91.56 209 PHE A N 1
ATOM 1752 C CA . PHE A 1 209 ? 14.553 -7.679 -45.726 1.00 91.56 209 PHE A CA 1
ATOM 1753 C C . PHE A 1 209 ? 15.288 -8.409 -46.847 1.00 91.56 209 PHE A C 1
ATOM 1755 O O . PHE A 1 209 ? 14.908 -9.528 -47.178 1.00 91.56 209 PHE A O 1
ATOM 1762 N N . GLN A 1 210 ? 16.352 -7.821 -47.391 1.00 93.56 210 GLN A N 1
ATOM 1763 C CA . GLN A 1 210 ? 17.143 -8.448 -48.444 1.00 93.56 210 GLN A CA 1
ATOM 1764 C C . GLN A 1 210 ? 17.775 -9.749 -47.942 1.00 93.56 210 GLN A C 1
ATOM 1766 O O . GLN A 1 210 ? 17.585 -10.788 -48.559 1.00 93.56 210 GLN A O 1
ATOM 1771 N N . LYS A 1 211 ? 18.384 -9.734 -46.748 1.00 89.88 211 LYS A N 1
ATOM 1772 C CA . LYS A 1 211 ? 18.932 -10.942 -46.104 1.00 89.88 211 LYS A CA 1
ATOM 1773 C C . LYS A 1 211 ? 17.897 -12.047 -45.921 1.00 89.88 211 LYS A C 1
ATOM 1775 O O . LYS A 1 211 ? 18.234 -13.221 -46.021 1.00 89.88 211 LYS A O 1
ATOM 1780 N N . TYR A 1 212 ? 16.651 -11.681 -45.621 1.00 90.06 212 TYR A N 1
ATOM 1781 C CA . TYR A 1 212 ? 15.559 -12.645 -45.530 1.00 90.06 212 TYR A CA 1
ATOM 1782 C C . TYR A 1 212 ? 15.197 -13.230 -46.901 1.00 90.06 212 TYR A C 1
ATOM 1784 O O . TYR A 1 212 ? 15.062 -14.443 -47.014 1.00 90.06 212 TYR A O 1
ATOM 1792 N N . ILE A 1 213 ? 15.068 -12.392 -47.935 1.00 91.19 213 ILE A N 1
ATOM 1793 C CA . ILE A 1 213 ? 14.755 -12.830 -49.304 1.00 91.19 213 ILE A CA 1
ATOM 1794 C C . ILE A 1 213 ? 15.859 -13.742 -49.846 1.00 91.19 213 ILE A C 1
ATOM 1796 O O . ILE A 1 213 ? 15.553 -14.797 -50.401 1.00 91.19 213 ILE A O 1
ATOM 1800 N N . ASP A 1 214 ? 17.123 -13.372 -49.647 1.00 90.75 214 ASP A N 1
ATOM 1801 C CA . ASP A 1 214 ? 18.280 -14.148 -50.098 1.00 90.75 214 ASP A CA 1
ATOM 1802 C C . ASP A 1 214 ? 18.298 -15.529 -49.428 1.00 90.75 214 ASP A C 1
ATOM 1804 O O . ASP A 1 214 ? 18.423 -16.553 -50.099 1.00 90.75 214 ASP A O 1
ATOM 1808 N N . ALA A 1 215 ? 18.083 -15.574 -48.111 1.00 88.38 215 ALA A N 1
ATOM 1809 C CA . ALA A 1 215 ? 18.026 -16.825 -47.365 1.00 88.38 215 ALA A CA 1
ATOM 1810 C C . ALA A 1 215 ? 16.791 -17.680 -47.707 1.00 88.38 215 ALA A C 1
ATOM 1812 O O . ALA A 1 215 ? 16.882 -18.905 -47.737 1.00 88.38 215 ALA A O 1
ATOM 1813 N N . ALA A 1 216 ? 15.642 -17.055 -47.986 1.00 87.25 216 ALA A N 1
ATOM 1814 C CA . ALA A 1 216 ? 14.435 -17.758 -48.415 1.00 87.25 216 ALA A CA 1
ATOM 1815 C C . ALA A 1 216 ? 14.590 -18.345 -49.824 1.00 87.25 216 ALA A C 1
ATOM 1817 O O . ALA A 1 216 ? 14.102 -19.441 -50.080 1.00 87.25 216 ALA A O 1
ATOM 1818 N N . SER A 1 217 ? 15.293 -17.641 -50.715 1.00 87.31 217 SER A N 1
ATOM 1819 C CA . SER A 1 217 ? 15.540 -18.082 -52.094 1.00 87.31 217 SER A CA 1
ATOM 1820 C C . SER A 1 217 ? 16.603 -19.180 -52.178 1.00 87.31 217 SER A C 1
ATOM 1822 O O . SER A 1 217 ? 16.554 -20.006 -53.080 1.00 87.31 217 SER A O 1
ATOM 1824 N N . ALA A 1 218 ? 17.555 -19.214 -51.242 1.00 87.25 218 ALA A N 1
ATOM 1825 C CA . ALA A 1 218 ? 18.607 -20.230 -51.195 1.00 87.25 218 ALA A CA 1
ATOM 1826 C C . ALA A 1 218 ? 18.122 -21.615 -50.718 1.00 87.25 218 ALA A C 1
ATOM 1828 O O . ALA A 1 218 ? 18.862 -22.591 -50.835 1.00 87.25 218 ALA A O 1
ATOM 1829 N N . LYS A 1 219 ? 16.909 -21.714 -50.155 1.00 82.62 219 LYS A N 1
ATOM 1830 C CA . LYS A 1 219 ? 16.380 -22.940 -49.548 1.00 82.62 219 LYS A CA 1
ATOM 1831 C C . LYS A 1 219 ? 15.067 -23.347 -50.208 1.00 82.62 219 LYS A C 1
ATOM 1833 O O . LYS A 1 219 ? 14.024 -22.767 -49.921 1.00 82.62 219 LYS A O 1
ATOM 1838 N N . ASP A 1 220 ? 15.100 -24.428 -50.985 1.00 77.25 220 ASP A N 1
ATOM 1839 C CA . ASP A 1 220 ? 13.959 -24.957 -51.760 1.00 77.25 220 ASP A CA 1
ATOM 1840 C C . ASP A 1 220 ? 12.737 -25.410 -50.921 1.00 77.25 220 ASP A C 1
ATOM 1842 O O . ASP A 1 220 ? 11.725 -25.842 -51.468 1.00 77.25 220 ASP A O 1
ATOM 1846 N N . GLY A 1 221 ? 12.796 -25.303 -49.589 1.00 79.81 221 GLY A N 1
ATOM 1847 C CA . GLY A 1 221 ? 11.700 -25.618 -48.664 1.00 79.81 221 GLY A CA 1
ATOM 1848 C C . GLY A 1 221 ? 11.219 -24.448 -47.799 1.00 79.81 221 GLY A C 1
ATOM 1849 O O . GLY A 1 221 ? 10.347 -24.653 -46.959 1.00 79.81 221 GLY A O 1
ATOM 1850 N N . GLY A 1 222 ? 11.772 -23.242 -47.970 1.00 76.31 222 GLY A N 1
ATOM 1851 C CA . GLY A 1 222 ? 11.466 -22.079 -47.132 1.00 76.31 222 GLY A CA 1
ATOM 1852 C C . GLY A 1 222 ? 12.205 -22.051 -45.784 1.00 76.31 222 GLY A C 1
ATOM 1853 O O . GLY A 1 222 ? 12.850 -23.013 -45.357 1.00 76.31 222 GLY A O 1
ATOM 1854 N N . LEU A 1 223 ? 12.140 -20.898 -45.111 1.00 82.31 223 LEU A N 1
ATOM 1855 C CA . LEU A 1 223 ? 12.737 -20.674 -43.791 1.00 82.31 223 LEU A CA 1
ATOM 1856 C C . LEU A 1 223 ? 11.700 -20.931 -42.691 1.00 82.31 223 LEU A C 1
ATOM 1858 O O . LEU A 1 223 ? 10.674 -20.253 -42.635 1.00 82.31 223 LEU A O 1
ATOM 1862 N N . PHE A 1 224 ? 11.998 -21.858 -41.782 1.00 83.31 224 PHE A N 1
ATOM 1863 C CA . PHE A 1 224 ? 11.177 -22.149 -40.604 1.00 83.31 224 PHE A CA 1
ATOM 1864 C C . PHE A 1 224 ? 11.851 -21.597 -39.346 1.00 83.31 224 PHE A C 1
ATOM 1866 O O . PHE A 1 224 ? 13.060 -21.735 -39.175 1.00 83.31 224 PHE A O 1
ATOM 1873 N N . LEU A 1 225 ? 11.073 -20.977 -38.456 1.00 80.06 225 LEU A N 1
ATOM 1874 C CA . LEU A 1 225 ? 11.588 -20.366 -37.221 1.00 80.06 225 LEU A CA 1
ATOM 1875 C C . LEU A 1 225 ? 11.876 -21.383 -36.106 1.00 80.06 225 LEU A C 1
ATOM 1877 O O . LEU A 1 225 ? 12.496 -21.022 -35.107 1.00 80.06 225 LEU A O 1
ATOM 1881 N N . ASP A 1 226 ? 11.458 -22.636 -36.283 1.00 80.38 226 ASP A N 1
ATOM 1882 C CA . ASP A 1 226 ? 11.581 -23.690 -35.272 1.00 80.38 226 ASP A CA 1
ATOM 1883 C C . ASP A 1 226 ? 13.034 -24.160 -35.087 1.00 80.38 226 ASP A C 1
ATOM 1885 O O . ASP A 1 226 ? 13.415 -24.602 -34.005 1.00 80.38 226 ASP A O 1
ATOM 1889 N N . ILE A 1 227 ? 13.864 -24.038 -36.130 1.00 77.94 227 ILE A N 1
ATOM 1890 C CA . ILE A 1 227 ? 15.287 -24.394 -36.113 1.00 77.94 227 ILE A CA 1
ATOM 1891 C C . ILE A 1 227 ? 16.067 -23.227 -36.722 1.00 77.94 227 ILE A C 1
ATOM 1893 O O . ILE A 1 227 ? 16.134 -23.069 -37.940 1.00 77.94 227 ILE A O 1
ATOM 1897 N N . VAL A 1 228 ? 16.662 -22.394 -35.866 1.00 78.81 228 VAL A N 1
ATOM 1898 C CA . VAL A 1 228 ? 17.501 -21.274 -36.309 1.00 78.81 228 VAL A CA 1
ATOM 1899 C C . VAL A 1 228 ? 18.924 -21.773 -36.538 1.00 78.81 228 VAL A C 1
ATOM 1901 O O . VAL A 1 228 ? 19.650 -22.056 -35.588 1.00 78.81 228 VAL A O 1
ATOM 1904 N N . ILE A 1 229 ? 19.330 -21.854 -37.804 1.00 81.38 229 ILE A N 1
ATOM 1905 C CA . ILE A 1 229 ? 20.713 -22.141 -38.194 1.00 81.38 229 ILE A CA 1
ATOM 1906 C C . ILE A 1 229 ? 21.417 -20.800 -38.410 1.00 81.38 229 ILE A C 1
ATOM 1908 O O . ILE A 1 229 ? 21.243 -20.155 -39.442 1.00 81.38 229 ILE A O 1
ATOM 1912 N N . GLU A 1 230 ? 22.212 -20.366 -37.428 1.00 78.38 230 GLU A N 1
ATOM 1913 C CA . GLU A 1 230 ? 22.832 -19.028 -37.420 1.00 78.38 230 GLU A CA 1
ATOM 1914 C C . GLU A 1 230 ? 23.740 -18.753 -38.629 1.00 78.38 230 GLU A C 1
ATOM 1916 O O . GLU A 1 230 ? 23.889 -17.596 -39.023 1.00 78.38 230 GLU A O 1
ATOM 1921 N N . ASN A 1 231 ? 24.308 -19.808 -39.224 1.00 81.00 231 ASN A N 1
ATOM 1922 C CA . ASN A 1 231 ? 25.159 -19.726 -40.412 1.00 81.00 231 ASN A CA 1
ATOM 1923 C C . ASN A 1 231 ? 24.372 -19.421 -41.698 1.00 81.00 231 ASN A C 1
ATOM 1925 O O . ASN A 1 231 ? 24.933 -18.829 -42.613 1.00 81.00 231 ASN A O 1
ATOM 1929 N N . GLU A 1 232 ? 23.102 -19.831 -41.778 1.00 80.75 232 GLU A N 1
ATOM 1930 C CA . GLU A 1 232 ? 22.252 -19.632 -42.961 1.00 80.75 232 GLU A CA 1
ATOM 1931 C C . GLU A 1 232 ? 21.497 -18.306 -42.865 1.00 80.75 232 GLU A C 1
ATOM 1933 O O . GLU A 1 232 ? 21.547 -17.472 -43.766 1.00 80.75 232 GLU A O 1
ATOM 1938 N N . TYR A 1 233 ? 20.792 -18.097 -41.753 1.00 84.50 233 TYR A N 1
ATOM 1939 C CA . TYR A 1 233 ? 20.002 -16.897 -41.533 1.00 84.50 233 TYR A CA 1
ATOM 1940 C C . TYR A 1 233 ? 19.701 -16.714 -40.050 1.00 84.50 233 TYR A C 1
ATOM 1942 O O . TYR A 1 233 ? 19.190 -17.611 -39.380 1.00 84.50 233 TYR A O 1
ATOM 1950 N N . ASN A 1 234 ? 19.967 -15.512 -39.536 1.00 85.44 234 ASN A N 1
ATOM 1951 C CA . ASN A 1 234 ? 19.649 -15.157 -38.160 1.00 85.44 234 ASN A CA 1
ATOM 1952 C C . ASN A 1 234 ? 18.459 -14.175 -38.114 1.00 85.44 234 ASN A C 1
ATOM 1954 O O . ASN A 1 234 ? 18.660 -12.970 -38.316 1.00 85.44 234 ASN A O 1
ATOM 1958 N N . PRO A 1 235 ? 17.240 -14.635 -37.765 1.00 84.81 235 PRO A N 1
ATOM 1959 C CA . PRO A 1 235 ? 16.055 -13.779 -37.673 1.00 84.81 235 PRO A CA 1
ATOM 1960 C C . PRO A 1 235 ? 16.150 -12.749 -36.541 1.00 84.81 235 PRO A C 1
ATOM 1962 O O . PRO A 1 235 ? 15.348 -11.823 -36.474 1.00 84.81 235 PRO A O 1
ATOM 1965 N N . PHE A 1 236 ? 17.130 -12.876 -35.644 1.00 86.44 236 PHE A N 1
ATOM 1966 C CA . PHE A 1 236 ? 17.364 -11.966 -34.527 1.00 86.44 236 PHE A CA 1
ATOM 1967 C C . PHE A 1 236 ? 18.501 -10.973 -34.779 1.00 86.44 236 PHE A C 1
ATOM 1969 O O . PHE A 1 236 ? 18.894 -10.256 -33.856 1.00 86.44 236 PHE A O 1
ATOM 1976 N N . ALA A 1 237 ? 19.013 -10.869 -36.010 1.00 85.06 237 ALA A N 1
ATOM 1977 C CA . ALA A 1 237 ? 20.053 -9.900 -36.361 1.00 85.06 237 ALA A CA 1
ATOM 1978 C C . ALA A 1 237 ? 19.655 -8.448 -36.023 1.00 85.06 237 ALA A C 1
ATOM 1980 O O . ALA A 1 237 ? 20.502 -7.648 -35.619 1.00 85.06 237 ALA A O 1
ATOM 1981 N N . TRP A 1 238 ? 18.358 -8.127 -36.079 1.00 82.56 238 TRP A N 1
ATOM 1982 C CA . TRP A 1 238 ? 17.818 -6.821 -35.688 1.00 82.56 238 TRP A CA 1
ATOM 1983 C C . TRP A 1 238 ? 18.058 -6.473 -34.209 1.00 82.56 238 TRP A C 1
ATOM 1985 O O . TRP A 1 238 ? 18.147 -5.290 -33.879 1.00 82.56 238 TRP A O 1
ATOM 1995 N N . LYS A 1 239 ? 18.251 -7.465 -33.320 1.00 84.69 239 LYS A N 1
ATOM 1996 C CA . LYS A 1 239 ? 18.535 -7.234 -31.888 1.00 84.69 239 LYS A CA 1
ATOM 1997 C C . LYS A 1 239 ? 19.826 -6.444 -31.655 1.00 84.69 239 LYS A C 1
ATOM 1999 O O . LYS A 1 239 ? 19.981 -5.802 -30.614 1.00 84.69 239 LYS A O 1
ATOM 2004 N N . LYS A 1 240 ? 20.761 -6.473 -32.614 1.00 82.12 240 LYS A N 1
ATOM 2005 C CA . LYS A 1 240 ? 21.995 -5.668 -32.581 1.00 82.12 240 LYS A CA 1
ATOM 2006 C C . LYS A 1 240 ? 21.705 -4.167 -32.667 1.00 82.12 240 LYS A C 1
ATOM 2008 O O . LYS A 1 240 ? 22.457 -3.370 -32.118 1.00 82.12 240 LYS A O 1
ATOM 2013 N N . HIS A 1 241 ? 20.601 -3.798 -33.312 1.00 81.00 241 HIS A N 1
ATOM 2014 C CA . HIS A 1 241 ? 20.180 -2.415 -33.524 1.00 81.00 241 HIS A CA 1
ATOM 2015 C C . HIS A 1 241 ? 19.090 -1.961 -32.547 1.00 81.00 241 HIS A C 1
ATOM 2017 O O . HIS A 1 241 ? 18.617 -0.831 -32.650 1.00 81.00 241 HIS A O 1
ATOM 2023 N N . THR A 1 242 ? 18.687 -2.807 -31.592 1.00 84.56 242 THR A N 1
ATOM 2024 C CA . THR A 1 242 ? 17.733 -2.416 -30.552 1.00 84.56 242 THR A CA 1
ATOM 2025 C C . THR A 1 242 ? 18.299 -1.266 -29.726 1.00 84.56 242 THR A C 1
ATOM 2027 O O . THR A 1 242 ? 19.432 -1.324 -29.240 1.00 84.56 242 THR A O 1
ATOM 2030 N N . LEU A 1 243 ? 17.490 -0.223 -29.541 1.00 83.75 243 LEU A N 1
ATOM 2031 C CA . LEU A 1 243 ? 17.842 0.920 -28.713 1.00 83.75 243 LEU A CA 1
ATOM 2032 C C . LEU A 1 243 ? 18.023 0.472 -27.261 1.00 83.75 243 LEU A C 1
ATOM 2034 O O . LEU A 1 243 ? 17.092 0.016 -26.605 1.00 83.75 243 LEU A O 1
ATOM 2038 N N . ARG A 1 244 ? 19.250 0.601 -26.761 1.00 81.62 244 ARG A N 1
ATOM 2039 C CA . ARG A 1 244 ? 19.591 0.360 -25.354 1.00 81.62 244 ARG A CA 1
ATOM 2040 C C . ARG A 1 244 ? 19.867 1.690 -24.674 1.00 81.62 244 ARG A C 1
ATOM 2042 O O . ARG A 1 244 ? 20.615 2.495 -25.226 1.00 81.62 244 ARG A O 1
ATOM 2049 N N . TYR A 1 245 ? 19.327 1.928 -23.488 1.00 80.81 245 TYR A N 1
ATOM 2050 C CA . TYR A 1 245 ? 19.731 3.077 -22.675 1.00 80.81 245 TYR A CA 1
ATOM 2051 C C . TYR A 1 245 ? 21.133 2.848 -22.083 1.00 80.81 245 TYR A C 1
ATOM 2053 O O . TYR A 1 245 ? 21.634 1.720 -22.034 1.00 80.81 245 TYR A O 1
ATOM 2061 N N . ARG A 1 246 ? 21.824 3.922 -21.688 1.00 70.00 246 ARG A N 1
ATOM 2062 C CA . ARG A 1 246 ? 23.188 3.829 -21.147 1.00 70.00 246 ARG A CA 1
ATOM 2063 C C . ARG A 1 246 ? 23.137 3.518 -19.650 1.00 70.00 246 ARG A C 1
ATOM 2065 O O . ARG A 1 246 ? 23.110 4.419 -18.825 1.00 70.00 246 ARG A O 1
ATOM 2072 N N . ALA A 1 247 ? 23.211 2.239 -19.294 1.00 63.53 247 ALA A N 1
ATOM 2073 C CA . ALA A 1 247 ? 23.458 1.788 -17.920 1.00 63.53 247 ALA A CA 1
ATOM 2074 C C . ALA A 1 247 ? 24.966 1.660 -17.631 1.00 63.53 247 ALA A C 1
ATOM 2076 O O . ALA A 1 247 ? 25.440 0.606 -17.214 1.00 63.53 247 ALA A O 1
ATOM 2077 N N . LYS A 1 248 ? 25.761 2.691 -17.954 1.00 59.22 248 LYS A N 1
ATOM 2078 C CA . LYS A 1 248 ? 27.195 2.651 -17.630 1.00 59.22 248 LYS A CA 1
ATOM 2079 C C . LYS A 1 248 ? 27.361 2.893 -16.130 1.00 59.22 248 LYS A C 1
ATOM 2081 O O . LYS A 1 248 ? 26.803 3.884 -15.672 1.00 59.22 248 LYS A O 1
ATOM 2086 N N . PRO A 1 249 ? 28.170 2.092 -15.408 1.00 54.94 249 PRO A N 1
ATOM 2087 C CA . PRO A 1 249 ? 28.492 2.382 -14.017 1.00 54.94 249 PRO A CA 1
ATOM 2088 C C . PRO A 1 249 ? 29.099 3.783 -13.948 1.00 54.94 249 PRO A C 1
ATOM 2090 O O . PRO A 1 249 ? 30.090 4.071 -14.630 1.00 54.94 249 PRO A O 1
ATOM 2093 N N . ALA A 1 250 ? 28.468 4.672 -13.184 1.00 53.22 250 ALA A N 1
ATOM 2094 C CA . ALA A 1 250 ? 28.974 6.016 -12.965 1.00 53.22 250 ALA A CA 1
ATOM 2095 C C . ALA A 1 250 ? 30.382 5.908 -12.366 1.00 53.22 250 ALA A C 1
ATOM 2097 O O . ALA A 1 250 ? 30.537 5.509 -11.220 1.00 53.22 250 ALA A O 1
ATOM 2098 N N . LYS A 1 251 ? 31.425 6.253 -13.132 1.00 54.06 251 LYS A N 1
ATOM 2099 C CA . LYS A 1 251 ? 32.829 6.099 -12.702 1.00 54.06 251 LYS A CA 1
ATOM 2100 C C . LYS A 1 251 ? 33.191 6.898 -11.436 1.00 54.06 251 LYS A C 1
ATOM 2102 O O . LYS A 1 251 ? 34.259 6.668 -10.886 1.00 54.06 251 LYS A O 1
ATOM 2107 N N . LEU A 1 252 ? 32.337 7.82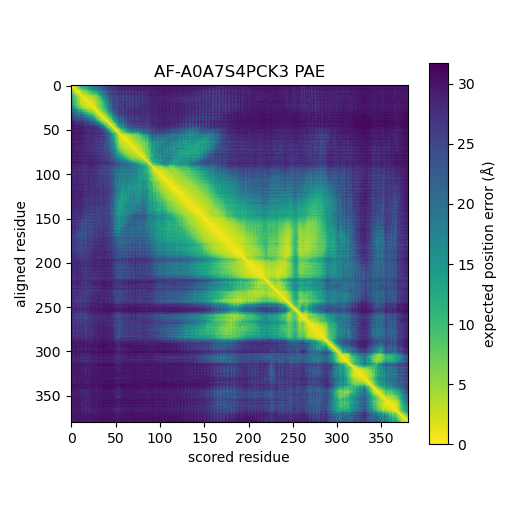6 -10.992 1.00 52.75 252 LEU A N 1
ATOM 2108 C CA . LEU A 1 252 ? 32.541 8.635 -9.785 1.00 52.75 252 LEU A CA 1
ATOM 2109 C C . LEU A 1 252 ? 31.898 8.049 -8.517 1.00 52.75 252 LEU A C 1
ATOM 2111 O O . LEU A 1 252 ? 32.252 8.466 -7.420 1.00 52.75 252 LEU A O 1
ATOM 2115 N N . SER A 1 253 ? 30.987 7.083 -8.634 1.00 47.38 253 SER A N 1
ATOM 2116 C CA . SER A 1 253 ? 30.450 6.350 -7.484 1.00 47.38 253 SER A CA 1
ATOM 2117 C C . SER A 1 253 ? 30.899 4.905 -7.613 1.00 47.38 253 SER A C 1
ATOM 2119 O O . SER A 1 253 ? 30.642 4.298 -8.645 1.00 47.38 253 SER A O 1
ATOM 2121 N N . ASN A 1 254 ? 31.561 4.346 -6.605 1.00 46.09 254 ASN A N 1
ATOM 2122 C CA . ASN A 1 254 ? 32.143 2.996 -6.611 1.00 46.09 254 ASN A CA 1
ATOM 2123 C C . ASN A 1 254 ? 31.100 1.847 -6.678 1.00 46.09 254 ASN A C 1
ATOM 2125 O O . ASN A 1 254 ? 31.171 0.891 -5.912 1.00 46.09 254 ASN A O 1
ATOM 2129 N N . GLY A 1 255 ? 30.115 1.911 -7.576 1.00 50.81 255 GLY A N 1
ATOM 2130 C CA . GLY A 1 255 ? 29.083 0.899 -7.748 1.00 50.81 255 GLY A CA 1
ATOM 2131 C C . GLY A 1 255 ? 28.430 0.904 -9.138 1.00 50.81 255 GLY A C 1
ATOM 2132 O O . GLY A 1 255 ? 28.547 1.872 -9.894 1.00 50.81 255 GLY A O 1
ATOM 2133 N N . PRO A 1 256 ? 27.724 -0.186 -9.491 1.00 50.31 256 PRO A N 1
ATOM 2134 C CA . PRO A 1 256 ? 26.936 -0.280 -10.715 1.00 50.31 256 PRO A CA 1
ATOM 2135 C C . PRO A 1 256 ? 25.723 0.655 -10.612 1.00 50.31 256 PRO A C 1
ATOM 2137 O O . PRO A 1 256 ? 24.729 0.324 -9.974 1.00 50.31 256 PRO A O 1
ATOM 2140 N N . GLY A 1 257 ? 25.836 1.855 -11.178 1.00 56.25 257 GLY A N 1
ATOM 2141 C CA . GLY A 1 257 ? 24.762 2.852 -11.236 1.00 56.25 257 GLY A CA 1
ATOM 2142 C C . GLY A 1 257 ? 24.373 3.191 -12.673 1.00 56.25 257 GLY A C 1
ATOM 2143 O O . GLY A 1 257 ? 25.190 3.066 -13.578 1.00 56.25 257 GLY A O 1
ATOM 2144 N N . PHE A 1 258 ? 23.127 3.612 -12.880 1.00 69.19 258 PHE A N 1
ATOM 2145 C CA . PHE A 1 258 ? 22.623 4.182 -14.135 1.00 69.19 258 PHE A CA 1
ATOM 2146 C C . PHE A 1 258 ? 23.066 5.656 -14.241 1.00 69.19 258 PHE A C 1
ATOM 2148 O O . PHE A 1 258 ? 23.186 6.323 -13.219 1.00 69.19 258 PHE A O 1
ATOM 2155 N N . THR A 1 259 ? 23.334 6.180 -15.443 1.00 70.88 259 THR A N 1
ATOM 2156 C CA . THR A 1 259 ? 23.705 7.598 -15.656 1.00 70.88 259 THR A CA 1
ATOM 2157 C C . THR A 1 259 ? 22.716 8.289 -16.582 1.00 70.88 259 THR A C 1
ATOM 2159 O O . THR A 1 259 ? 22.201 7.645 -17.493 1.00 70.88 259 THR A O 1
ATOM 2162 N N . ASP A 1 260 ? 22.484 9.588 -16.395 1.00 73.19 260 ASP A N 1
ATOM 2163 C CA . ASP A 1 260 ? 21.615 10.406 -17.244 1.00 73.19 260 ASP A CA 1
ATOM 2164 C C . ASP A 1 260 ? 22.285 10.794 -18.581 1.00 73.19 260 ASP A C 1
ATOM 2166 O O . ASP A 1 260 ? 23.399 10.358 -18.889 1.00 73.19 260 ASP A O 1
ATOM 2170 N N . ARG A 1 261 ? 21.598 11.608 -19.400 1.00 72.12 261 ARG A N 1
ATOM 2171 C CA . ARG A 1 261 ? 22.124 12.108 -20.687 1.00 72.12 261 ARG A CA 1
ATOM 2172 C C . ARG A 1 261 ? 23.454 12.864 -20.525 1.00 72.12 261 ARG A C 1
ATOM 2174 O O . ARG A 1 261 ? 24.310 12.773 -21.401 1.00 72.12 261 ARG A O 1
ATOM 2181 N N . PHE A 1 262 ? 23.640 13.558 -19.406 1.00 73.88 262 PHE A N 1
ATOM 2182 C CA . PHE A 1 262 ? 24.820 14.367 -19.095 1.00 73.88 262 PHE A CA 1
ATOM 2183 C C . PHE A 1 262 ? 25.919 13.576 -18.366 1.00 73.88 262 PHE A C 1
ATOM 2185 O O . PHE A 1 262 ? 26.998 14.105 -18.117 1.00 73.88 262 PHE A O 1
ATOM 2192 N N . GLY A 1 263 ? 25.678 12.297 -18.059 1.00 71.81 263 GLY A N 1
ATOM 2193 C CA . GLY A 1 263 ? 26.617 11.441 -17.339 1.00 71.81 263 GLY A CA 1
ATOM 2194 C C . GLY A 1 263 ? 26.522 11.542 -15.816 1.00 71.81 263 GLY A C 1
ATOM 2195 O O . GLY A 1 263 ? 27.361 10.957 -15.130 1.00 71.81 263 GLY A O 1
ATOM 2196 N N . ASN A 1 264 ? 25.512 12.223 -15.271 1.00 75.31 264 ASN A N 1
ATOM 2197 C CA . ASN A 1 264 ? 25.288 12.263 -13.829 1.00 75.31 264 ASN A CA 1
ATOM 2198 C C . ASN A 1 264 ? 24.699 10.931 -13.350 1.00 75.31 264 ASN A C 1
ATOM 2200 O O . ASN A 1 264 ? 23.858 10.353 -14.047 1.00 75.31 264 ASN A O 1
ATOM 2204 N N . PRO A 1 265 ? 25.082 10.440 -12.159 1.00 72.81 265 PRO A N 1
ATOM 2205 C CA . PRO A 1 265 ? 24.487 9.242 -11.588 1.00 72.81 265 PRO A CA 1
ATOM 2206 C C . PRO A 1 265 ? 22.986 9.450 -11.359 1.00 72.81 265 PRO A C 1
ATOM 2208 O O . PRO A 1 265 ? 22.544 10.444 -10.783 1.00 72.81 265 PRO A O 1
ATOM 2211 N N . VAL A 1 266 ? 22.194 8.494 -11.824 1.00 73.50 266 VAL A N 1
ATOM 2212 C CA . VAL A 1 266 ? 20.766 8.409 -11.553 1.00 73.50 266 VAL A CA 1
ATOM 2213 C C . VAL A 1 266 ? 20.586 7.473 -10.366 1.00 73.50 266 VAL A C 1
ATOM 2215 O O . VAL A 1 266 ? 20.968 6.303 -10.464 1.00 73.50 266 VAL A O 1
ATOM 2218 N N . PRO A 1 267 ? 20.043 7.965 -9.243 1.00 69.75 267 PRO A N 1
ATOM 2219 C CA . PRO A 1 267 ? 19.805 7.125 -8.085 1.00 69.75 267 PRO A CA 1
ATOM 2220 C C . PRO A 1 267 ? 18.770 6.054 -8.434 1.00 69.75 267 PRO A C 1
ATOM 2222 O O . PRO A 1 267 ? 17.714 6.352 -8.990 1.00 69.75 267 PRO A O 1
ATOM 2225 N N . ASP A 1 268 ? 19.094 4.803 -8.117 1.00 71.00 268 ASP A N 1
ATOM 2226 C CA . ASP A 1 268 ? 18.157 3.690 -8.222 1.00 71.00 268 ASP A CA 1
ATOM 2227 C C . ASP A 1 268 ? 17.207 3.744 -7.012 1.00 71.00 268 ASP A C 1
ATOM 2229 O O . ASP A 1 268 ? 17.673 3.613 -5.874 1.00 71.00 268 ASP A O 1
ATOM 2233 N N . PRO A 1 269 ? 15.896 3.963 -7.219 1.00 68.00 269 PRO A N 1
ATOM 2234 C CA . PRO A 1 269 ? 14.945 4.116 -6.125 1.00 68.00 269 PRO A CA 1
ATOM 2235 C C . PRO A 1 269 ? 14.822 2.844 -5.283 1.00 68.00 269 PRO A C 1
ATOM 2237 O O . PRO A 1 269 ? 14.673 2.947 -4.071 1.00 68.00 269 PRO A O 1
ATOM 2240 N N . ILE A 1 270 ? 14.956 1.655 -5.885 1.00 70.75 270 ILE A N 1
ATOM 2241 C CA . ILE A 1 270 ? 14.888 0.385 -5.147 1.00 70.75 270 ILE A CA 1
ATOM 2242 C C . ILE A 1 270 ? 16.114 0.257 -4.251 1.00 70.75 270 ILE A C 1
ATOM 2244 O O . ILE A 1 270 ? 15.996 -0.025 -3.061 1.00 70.75 270 ILE A O 1
ATOM 2248 N N . LYS A 1 271 ? 17.299 0.513 -4.809 1.00 75.75 271 LYS A N 1
ATOM 2249 C CA . LYS A 1 271 ? 18.547 0.472 -4.046 1.00 75.75 271 LYS A CA 1
ATOM 2250 C C . LYS A 1 271 ? 18.543 1.490 -2.909 1.00 75.75 271 LYS A C 1
ATOM 2252 O O . LYS A 1 271 ? 18.934 1.152 -1.799 1.00 75.75 271 LYS A O 1
ATOM 2257 N N . ARG A 1 272 ? 18.053 2.704 -3.158 1.00 77.38 272 ARG A N 1
ATOM 2258 C CA . ARG A 1 272 ? 17.926 3.738 -2.130 1.00 77.38 272 ARG A CA 1
ATOM 2259 C C . ARG A 1 272 ? 16.976 3.318 -1.011 1.00 77.38 272 ARG A C 1
ATOM 2261 O O . ARG A 1 272 ? 17.288 3.536 0.154 1.00 77.38 272 ARG A O 1
ATOM 2268 N N . ASP A 1 273 ? 15.828 2.737 -1.346 1.00 75.69 273 ASP A N 1
ATOM 2269 C CA . ASP A 1 273 ? 14.861 2.285 -0.345 1.00 75.69 273 ASP A CA 1
ATOM 2270 C C . ASP A 1 273 ? 15.428 1.125 0.492 1.00 75.69 273 ASP A C 1
ATOM 2272 O O . ASP A 1 273 ? 15.245 1.101 1.709 1.00 75.69 273 ASP A O 1
ATOM 2276 N N . LEU A 1 274 ? 16.197 0.221 -0.127 1.00 77.75 274 LEU A N 1
ATOM 2277 C CA . LEU A 1 274 ? 16.938 -0.834 0.573 1.00 77.75 274 LEU A CA 1
ATOM 2278 C C . LEU A 1 274 ? 18.027 -0.264 1.492 1.00 77.75 274 LEU A C 1
ATOM 2280 O O . LEU A 1 274 ? 18.105 -0.649 2.655 1.00 77.75 274 LEU A O 1
ATOM 2284 N N . GLU A 1 275 ? 18.837 0.678 1.006 1.00 82.06 275 GLU A N 1
ATOM 2285 C CA . GLU A 1 275 ? 19.867 1.359 1.802 1.00 82.06 275 GLU A CA 1
ATOM 2286 C C . GLU A 1 275 ? 19.248 2.136 2.969 1.00 82.06 275 GLU A C 1
ATOM 2288 O O . GLU A 1 275 ? 19.774 2.115 4.081 1.00 82.06 275 GLU A O 1
ATOM 2293 N N . LYS A 1 276 ? 18.092 2.770 2.748 1.00 84.69 276 LYS A N 1
ATOM 2294 C CA . LYS A 1 276 ? 17.322 3.442 3.794 1.00 84.69 276 LYS A CA 1
ATOM 2295 C C . LYS A 1 276 ? 16.817 2.450 4.838 1.00 84.69 276 LYS A C 1
ATOM 2297 O O . LYS A 1 276 ? 17.013 2.696 6.023 1.00 84.69 276 LYS A O 1
ATOM 2302 N N . MET A 1 277 ? 16.231 1.323 4.428 1.00 80.56 277 MET A N 1
ATOM 2303 C CA . MET A 1 277 ? 15.814 0.267 5.359 1.00 80.56 277 MET A CA 1
ATOM 2304 C C . MET A 1 277 ? 16.993 -0.283 6.166 1.00 80.56 277 MET A C 1
ATOM 2306 O O . MET A 1 277 ? 16.871 -0.480 7.371 1.00 80.56 277 MET A O 1
ATOM 2310 N N . GLN A 1 278 ? 18.144 -0.500 5.528 1.00 81.88 278 GLN A N 1
ATOM 2311 C CA . GLN A 1 278 ? 19.361 -0.943 6.208 1.00 81.88 278 GLN A CA 1
ATOM 2312 C C . GLN A 1 278 ? 19.868 0.106 7.207 1.00 81.88 278 GLN A C 1
ATOM 2314 O O . GLN A 1 278 ? 20.245 -0.241 8.327 1.00 81.88 278 GLN A O 1
ATOM 2319 N N . ALA A 1 279 ? 19.846 1.389 6.839 1.00 84.94 279 ALA A N 1
ATOM 2320 C CA . ALA A 1 279 ? 20.236 2.484 7.719 1.00 84.94 279 ALA A CA 1
ATOM 2321 C C . ALA A 1 279 ? 19.284 2.628 8.917 1.00 84.94 279 ALA A C 1
ATOM 2323 O O . ALA A 1 279 ? 19.748 2.779 10.046 1.00 84.94 279 ALA A O 1
ATOM 2324 N N . GLU A 1 280 ? 17.971 2.527 8.695 1.00 83.94 280 GLU A N 1
ATOM 2325 C CA . GLU A 1 280 ? 16.952 2.543 9.749 1.00 83.94 280 GLU A CA 1
ATOM 2326 C C . GLU A 1 280 ? 17.089 1.331 10.679 1.00 83.94 280 GLU A C 1
ATOM 2328 O O . GLU A 1 280 ? 17.080 1.494 11.897 1.00 83.94 280 GLU A O 1
ATOM 2333 N N . ALA A 1 281 ? 17.312 0.131 10.132 1.00 80.31 281 ALA A N 1
ATOM 2334 C CA . ALA A 1 281 ? 17.565 -1.076 10.919 1.00 80.31 281 ALA A CA 1
ATOM 2335 C C . ALA A 1 281 ? 18.836 -0.942 11.774 1.00 80.31 281 ALA A C 1
ATOM 2337 O O . ALA A 1 281 ? 18.842 -1.288 12.957 1.00 80.31 281 ALA A O 1
ATOM 2338 N N . LYS A 1 282 ? 19.911 -0.380 11.209 1.00 82.75 282 LYS A N 1
ATOM 2339 C CA . LYS A 1 282 ? 21.156 -0.109 11.936 1.00 82.75 282 LYS A CA 1
ATOM 2340 C C . LYS A 1 282 ? 20.962 0.939 13.037 1.00 82.75 282 LYS A C 1
ATOM 2342 O O . LYS A 1 282 ? 21.473 0.761 14.142 1.00 82.75 282 LYS A O 1
ATOM 2347 N N . ALA A 1 283 ? 20.206 2.001 12.760 1.00 84.69 283 ALA A N 1
ATOM 2348 C CA . ALA A 1 283 ? 19.873 3.025 13.744 1.00 84.69 283 ALA A CA 1
ATOM 2349 C C . ALA A 1 283 ? 19.021 2.449 14.888 1.00 84.69 283 ALA A C 1
ATOM 2351 O O . ALA A 1 283 ? 19.335 2.687 16.052 1.00 84.69 283 ALA A O 1
ATOM 2352 N N . ALA A 1 284 ? 18.020 1.619 14.583 1.00 80.12 284 ALA A N 1
ATOM 2353 C CA . ALA A 1 284 ? 17.194 0.949 15.586 1.00 80.12 284 ALA A CA 1
ATOM 2354 C C . ALA A 1 284 ? 18.029 0.047 16.515 1.00 80.12 284 ALA A C 1
ATOM 2356 O O . ALA A 1 284 ? 17.868 0.114 17.735 1.00 80.12 284 ALA A O 1
ATOM 2357 N N . ARG A 1 285 ? 18.993 -0.709 15.961 1.00 77.62 285 ARG A N 1
ATOM 2358 C CA . ARG A 1 285 ? 19.948 -1.507 16.756 1.00 77.62 285 ARG A CA 1
ATOM 2359 C C . ARG A 1 285 ? 20.794 -0.636 17.692 1.00 77.62 285 ARG A C 1
ATOM 2361 O O . ARG A 1 285 ? 21.024 -1.013 18.835 1.00 77.62 285 ARG A O 1
ATOM 2368 N N . SER A 1 286 ? 21.231 0.542 17.240 1.00 78.69 286 SER A N 1
ATOM 2369 C CA . SER A 1 286 ? 22.068 1.442 18.054 1.00 78.69 286 SER A CA 1
ATOM 2370 C C . SER A 1 286 ? 21.348 2.058 19.262 1.00 78.69 286 SER A C 1
ATOM 2372 O O . SER A 1 286 ? 22.002 2.439 20.228 1.00 78.69 286 SER A O 1
ATOM 2374 N N . VAL A 1 287 ? 20.012 2.118 19.235 1.00 80.50 287 VAL A N 1
ATOM 2375 C CA . VAL A 1 287 ? 19.176 2.680 20.313 1.00 80.50 287 VAL A CA 1
ATOM 2376 C C . VAL A 1 287 ? 18.759 1.603 21.336 1.00 80.50 287 VAL A C 1
ATOM 2378 O O . VAL A 1 287 ? 18.040 1.891 22.287 1.00 80.50 287 VAL A O 1
ATOM 2381 N N . GLY A 1 288 ? 19.240 0.361 21.196 1.00 66.25 288 GLY A N 1
ATOM 2382 C CA . GLY A 1 288 ? 18.950 -0.722 22.145 1.00 66.25 288 GLY A CA 1
ATOM 2383 C C . GLY A 1 288 ? 17.565 -1.350 21.971 1.00 66.25 288 GLY A C 1
ATOM 2384 O O . GLY A 1 288 ? 17.067 -2.003 22.885 1.00 66.25 288 GLY A O 1
ATOM 2385 N N . GLY A 1 289 ? 16.930 -1.155 20.810 1.00 59.84 289 GLY A N 1
ATOM 2386 C CA . GLY A 1 289 ? 15.723 -1.885 20.447 1.00 59.84 289 GLY A CA 1
ATOM 2387 C C . GLY A 1 289 ? 16.072 -3.325 20.082 1.00 59.84 289 GLY A C 1
ATOM 2388 O O . GLY A 1 289 ? 16.613 -3.567 19.006 1.00 59.84 289 GLY A O 1
ATOM 2389 N N . ASP A 1 290 ? 15.721 -4.271 20.950 1.00 47.38 290 ASP A N 1
ATOM 2390 C CA . ASP A 1 290 ? 15.829 -5.725 20.741 1.00 47.38 290 ASP A CA 1
ATOM 2391 C C . ASP A 1 290 ? 14.767 -6.241 19.741 1.00 47.38 290 ASP A C 1
ATOM 2393 O O . ASP A 1 290 ? 14.111 -7.264 19.928 1.00 47.38 290 ASP A O 1
ATOM 2397 N N . VAL A 1 291 ? 14.517 -5.473 18.675 1.00 50.94 291 VAL A N 1
ATOM 2398 C CA . VAL A 1 291 ? 13.695 -5.911 17.550 1.00 50.94 291 VAL A CA 1
ATOM 2399 C C . VAL A 1 291 ? 14.620 -6.678 16.621 1.00 50.94 291 VAL A C 1
ATOM 2401 O O . VAL A 1 291 ? 15.317 -6.108 15.780 1.00 50.94 291 VAL A O 1
ATOM 2404 N N . VAL A 1 292 ? 14.608 -7.996 16.801 1.00 45.19 292 VAL A N 1
ATOM 2405 C CA . VAL A 1 292 ? 15.208 -8.997 15.918 1.00 45.19 292 VAL A CA 1
ATOM 2406 C C . VAL A 1 292 ? 14.446 -9.001 14.584 1.00 45.19 292 VAL A C 1
ATOM 2408 O O . VAL A 1 292 ? 13.709 -9.920 14.250 1.00 45.19 292 VAL A O 1
ATOM 2411 N N . LEU A 1 293 ? 14.584 -7.933 13.799 1.00 46.75 293 LEU A N 1
ATOM 2412 C CA . LEU A 1 293 ? 14.575 -8.080 12.351 1.00 46.75 293 LEU A CA 1
ATOM 2413 C C . LEU A 1 293 ? 15.994 -8.529 12.001 1.00 46.75 293 LEU A C 1
ATOM 2415 O O . LEU A 1 293 ? 16.900 -7.712 11.795 1.00 46.75 293 LEU A O 1
ATOM 2419 N N . GLU A 1 294 ? 16.186 -9.848 12.002 1.00 46.25 294 GLU A N 1
ATOM 2420 C CA . GLU A 1 294 ? 17.281 -10.552 11.326 1.00 46.25 294 GLU A CA 1
ATOM 2421 C C . GLU A 1 294 ? 17.180 -10.288 9.814 1.00 46.25 294 GLU A C 1
ATOM 2423 O O . GLU A 1 294 ? 16.967 -11.164 8.990 1.00 46.25 294 GLU A O 1
ATOM 2428 N N . LEU A 1 295 ? 17.346 -9.028 9.416 1.00 48.66 295 LEU A N 1
ATOM 2429 C CA . LEU A 1 295 ? 18.102 -8.736 8.216 1.00 48.66 295 LEU A CA 1
ATOM 2430 C C . LEU A 1 295 ? 19.552 -8.942 8.644 1.00 48.66 295 LEU A C 1
ATOM 2432 O O . LEU A 1 295 ? 20.253 -8.007 9.050 1.00 48.66 295 LEU A O 1
ATOM 2436 N N . GLU A 1 296 ? 19.959 -10.207 8.697 1.00 48.06 296 GLU A N 1
ATOM 2437 C CA . GLU A 1 296 ? 21.367 -10.527 8.578 1.00 48.06 296 GLU A CA 1
ATOM 2438 C C . GLU A 1 296 ? 21.879 -9.819 7.318 1.00 48.06 296 GLU A C 1
ATOM 2440 O O . GLU A 1 296 ? 21.154 -9.651 6.334 1.00 48.06 296 GLU A O 1
ATOM 2445 N N . GLU A 1 297 ? 23.142 -9.404 7.322 1.00 49.06 297 GLU A N 1
ATOM 2446 C CA . GLU A 1 297 ? 23.855 -8.988 6.109 1.00 49.06 297 GLU A CA 1
ATOM 2447 C C . GLU A 1 297 ? 24.054 -10.180 5.148 1.00 49.06 297 GLU A C 1
ATOM 2449 O O . GLU A 1 297 ? 25.068 -10.295 4.455 1.00 49.06 297 GLU A O 1
ATOM 2454 N N . GLU A 1 298 ? 23.091 -11.102 5.095 1.00 48.72 298 GLU A N 1
ATOM 2455 C CA . GLU A 1 298 ? 22.941 -12.008 3.989 1.00 48.72 298 GLU A CA 1
ATOM 2456 C C . GLU A 1 298 ? 22.902 -11.143 2.741 1.00 48.72 298 GLU A C 1
ATOM 2458 O O . GLU A 1 298 ? 22.131 -10.192 2.611 1.00 48.72 298 GLU A O 1
ATOM 2463 N N . LYS A 1 299 ? 23.819 -11.432 1.825 1.00 49.28 299 LYS A N 1
ATOM 2464 C CA . LYS A 1 299 ? 23.849 -10.831 0.501 1.00 49.28 299 LYS A CA 1
ATOM 2465 C C . LYS A 1 299 ? 22.514 -11.165 -0.165 1.00 49.28 299 LYS A C 1
ATOM 2467 O O . LYS A 1 299 ? 22.391 -12.222 -0.784 1.00 49.28 299 LYS A O 1
ATOM 2472 N N . ILE A 1 300 ? 21.529 -10.283 0.004 1.00 45.03 300 ILE A N 1
ATOM 2473 C CA . ILE A 1 300 ? 20.207 -10.352 -0.612 1.00 45.03 300 ILE A CA 1
ATOM 2474 C C . ILE A 1 300 ? 20.461 -10.445 -2.117 1.00 45.03 300 ILE A C 1
ATOM 2476 O O . ILE A 1 300 ? 20.922 -9.497 -2.751 1.00 45.03 300 ILE A O 1
ATOM 2480 N N . GLY A 1 301 ? 20.301 -11.657 -2.644 1.00 46.34 301 GLY A N 1
ATOM 2481 C CA . GLY A 1 301 ? 20.781 -12.044 -3.969 1.00 46.34 301 GLY A CA 1
ATOM 2482 C C . GLY A 1 301 ? 21.174 -13.518 -4.107 1.00 46.34 301 GLY A C 1
ATOM 2483 O O . GLY A 1 301 ? 21.295 -13.987 -5.233 1.00 46.34 301 GLY A O 1
ATOM 2484 N N . ARG A 1 302 ? 21.341 -14.279 -3.014 1.00 49.22 302 ARG A N 1
ATOM 2485 C CA . ARG A 1 302 ? 21.696 -15.714 -3.088 1.00 49.22 302 ARG A CA 1
ATOM 2486 C C . ARG A 1 302 ? 20.536 -16.687 -3.330 1.00 49.22 302 ARG A C 1
ATOM 2488 O O . ARG A 1 302 ? 20.786 -17.881 -3.391 1.00 49.22 302 ARG A O 1
ATOM 2495 N N . GLU A 1 303 ? 19.305 -16.222 -3.530 1.00 52.56 303 GLU A N 1
ATOM 2496 C CA . GLU A 1 303 ? 18.219 -17.096 -4.015 1.00 52.56 303 GLU A CA 1
ATOM 2497 C C . GLU A 1 303 ? 18.266 -17.305 -5.534 1.00 52.56 303 GLU A C 1
ATOM 2499 O O . GLU A 1 303 ? 17.696 -18.258 -6.064 1.00 52.56 303 GLU A O 1
ATOM 2504 N N . ILE A 1 304 ? 18.967 -16.424 -6.253 1.00 55.47 304 ILE A N 1
ATOM 2505 C CA . ILE A 1 304 ? 19.058 -16.466 -7.707 1.00 55.47 304 ILE A CA 1
ATOM 2506 C C . ILE A 1 304 ? 20.456 -16.946 -8.071 1.00 55.47 304 ILE A C 1
ATOM 2508 O O . ILE A 1 304 ? 21.469 -16.364 -7.682 1.00 55.47 304 ILE A O 1
ATOM 2512 N N . LEU A 1 305 ? 20.512 -18.028 -8.842 1.00 57.91 305 LEU A N 1
ATOM 2513 C CA . LEU A 1 305 ? 21.751 -18.518 -9.425 1.00 57.91 305 LEU A CA 1
ATOM 2514 C C . LEU A 1 305 ? 22.444 -17.366 -10.194 1.00 57.91 305 LEU A C 1
ATOM 2516 O O . LEU A 1 305 ? 21.763 -16.653 -10.934 1.00 57.91 305 LEU A O 1
ATOM 2520 N N . PRO A 1 306 ? 23.765 -17.146 -10.053 1.00 64.69 306 PRO A N 1
ATOM 2521 C CA . PRO A 1 306 ? 24.470 -16.115 -10.817 1.00 64.69 306 PRO A CA 1
ATOM 2522 C C . PRO A 1 306 ? 24.191 -16.240 -12.322 1.00 64.69 306 PRO A C 1
ATOM 2524 O O . PRO A 1 306 ? 24.183 -17.359 -12.837 1.00 64.69 306 PRO A O 1
ATOM 2527 N N . LEU A 1 307 ? 23.984 -15.122 -13.037 1.00 60.88 307 LEU A N 1
ATOM 2528 C CA . LEU A 1 307 ? 23.663 -15.112 -14.481 1.00 60.88 307 LEU A CA 1
ATOM 2529 C C . LEU A 1 307 ? 24.629 -15.974 -15.315 1.00 60.88 307 LEU A C 1
ATOM 2531 O O . LEU A 1 307 ? 24.193 -16.699 -16.205 1.00 60.88 307 LEU A O 1
ATOM 2535 N N . ASP A 1 308 ? 25.912 -15.990 -14.958 1.00 66.44 308 ASP A N 1
ATOM 2536 C CA . ASP A 1 308 ? 26.954 -16.773 -15.640 1.00 66.44 308 ASP A CA 1
ATOM 2537 C C . ASP A 1 308 ? 26.818 -18.295 -15.448 1.00 66.44 308 ASP A C 1
ATOM 2539 O O . ASP A 1 308 ? 27.465 -19.085 -16.139 1.00 66.44 308 ASP A O 1
ATOM 2543 N N . ARG A 1 309 ? 26.002 -18.726 -14.478 1.00 64.62 309 ARG A N 1
ATOM 2544 C CA . ARG A 1 309 ? 25.692 -20.133 -14.203 1.00 64.62 309 ARG A CA 1
ATOM 2545 C C . ARG A 1 309 ? 24.357 -20.566 -14.811 1.00 64.62 309 ARG A C 1
ATOM 2547 O O . ARG A 1 309 ? 24.158 -21.765 -14.974 1.00 64.62 309 ARG A O 1
ATOM 2554 N N . TRP A 1 310 ? 23.476 -19.636 -15.197 1.00 67.38 310 TRP A N 1
ATOM 2555 C CA . TRP A 1 310 ? 22.187 -19.968 -15.825 1.00 67.38 310 TRP A CA 1
ATOM 2556 C C . TRP A 1 310 ? 22.359 -20.669 -17.172 1.00 67.38 310 TRP A C 1
ATOM 2558 O O . TRP A 1 310 ? 21.592 -21.566 -17.495 1.00 67.38 310 TRP A O 1
ATOM 2568 N N . SER A 1 311 ? 23.407 -20.324 -17.919 1.00 61.97 311 SER A N 1
ATOM 2569 C CA . SER A 1 311 ? 23.789 -21.000 -19.165 1.00 61.97 311 SER A CA 1
ATOM 2570 C C . SER A 1 311 ? 24.315 -22.424 -18.957 1.00 61.97 311 SER A C 1
ATOM 2572 O O . SER A 1 311 ? 24.360 -23.198 -19.908 1.00 61.97 311 SER A O 1
ATOM 2574 N N . LYS A 1 312 ? 24.721 -22.770 -17.727 1.00 63.44 312 LYS A N 1
ATOM 2575 C CA . LYS A 1 312 ? 25.251 -24.090 -17.348 1.00 63.44 312 LYS A CA 1
ATOM 2576 C C . LYS A 1 312 ? 24.190 -25.008 -16.749 1.00 63.44 312 LYS A C 1
ATOM 2578 O O . LYS A 1 312 ? 24.455 -26.195 -16.583 1.00 63.44 312 LYS A O 1
ATOM 2583 N N . ILE A 1 313 ? 23.010 -24.482 -16.409 1.00 65.56 313 ILE A N 1
ATOM 2584 C CA . ILE A 1 313 ? 21.845 -25.317 -16.127 1.00 65.56 313 ILE A CA 1
ATOM 2585 C C . ILE A 1 313 ? 21.372 -25.844 -17.476 1.00 65.56 313 ILE A C 1
ATOM 2587 O O . ILE A 1 313 ? 20.619 -25.183 -18.188 1.00 65.56 313 ILE A O 1
ATOM 2591 N N . GLU A 1 314 ? 21.857 -27.024 -17.847 1.00 58.69 314 GLU A N 1
ATOM 2592 C CA . GLU A 1 314 ? 21.353 -27.739 -19.012 1.00 58.69 314 GLU A CA 1
ATOM 2593 C C . GLU A 1 314 ? 19.832 -27.880 -18.876 1.00 58.69 314 GLU A C 1
ATOM 2595 O O . GLU A 1 314 ? 19.311 -28.416 -17.890 1.00 58.69 314 GLU A O 1
ATOM 2600 N N . ALA A 1 315 ? 19.114 -27.300 -19.839 1.00 49.50 315 ALA A N 1
ATOM 2601 C CA . ALA A 1 315 ? 17.667 -27.249 -19.843 1.00 49.50 315 ALA A CA 1
ATOM 2602 C C . ALA A 1 315 ? 17.120 -28.674 -19.801 1.00 49.50 315 ALA A C 1
ATOM 2604 O O . ALA A 1 315 ? 17.219 -29.418 -20.772 1.00 49.50 315 ALA A O 1
ATOM 2605 N N . THR A 1 316 ? 16.488 -29.025 -18.682 1.00 50.88 316 THR A N 1
ATOM 2606 C CA . THR A 1 316 ? 15.859 -30.321 -18.402 1.00 50.88 316 THR A CA 1
ATOM 2607 C C . THR A 1 316 ? 16.800 -31.541 -18.460 1.00 50.88 316 THR A C 1
ATOM 2609 O O . THR A 1 316 ? 17.421 -31.807 -19.485 1.00 50.88 316 THR A O 1
ATOM 2612 N N . PRO A 1 317 ? 16.777 -32.439 -17.454 1.00 53.16 317 PRO A N 1
ATOM 2613 C CA . PRO A 1 317 ? 17.507 -33.720 -17.485 1.00 53.16 317 PRO A CA 1
ATOM 2614 C C . PRO A 1 317 ? 17.058 -34.688 -18.610 1.00 53.16 317 PRO A C 1
ATOM 2616 O O . PRO A 1 317 ? 17.447 -35.856 -18.631 1.00 53.16 317 PRO A O 1
ATOM 2619 N N . PHE A 1 318 ? 16.212 -34.223 -19.532 1.00 51.41 318 PHE A N 1
ATOM 2620 C CA . PHE A 1 318 ? 15.662 -34.946 -20.668 1.00 51.41 318 PHE A CA 1
ATOM 2621 C C . PHE A 1 318 ? 16.347 -34.614 -22.004 1.00 51.41 318 PHE A C 1
ATOM 2623 O O . PHE A 1 318 ? 16.334 -35.470 -22.887 1.00 51.41 318 PHE A O 1
ATOM 2630 N N . PHE A 1 319 ? 16.953 -33.429 -22.167 1.00 49.06 319 PHE A N 1
ATOM 2631 C CA . PHE A 1 319 ? 17.431 -32.969 -23.482 1.00 49.06 319 PHE A CA 1
ATOM 2632 C C . PHE A 1 319 ? 18.654 -33.762 -23.963 1.00 49.06 319 PHE A C 1
ATOM 2634 O O . PHE A 1 319 ? 18.680 -34.282 -25.076 1.00 49.06 319 PHE A O 1
ATOM 2641 N N . ASP A 1 320 ? 19.598 -34.001 -23.057 1.00 56.97 320 ASP A N 1
ATOM 2642 C CA . ASP A 1 320 ? 20.824 -34.755 -23.326 1.00 56.97 320 ASP A CA 1
ATOM 2643 C C . ASP A 1 320 ? 20.556 -36.252 -23.601 1.00 56.97 320 ASP A C 1
ATOM 2645 O O . ASP A 1 320 ? 21.304 -36.951 -24.287 1.00 56.97 320 ASP A O 1
ATOM 2649 N N . ARG A 1 321 ? 19.420 -36.760 -23.102 1.00 61.53 321 ARG A N 1
ATOM 2650 C CA . ARG A 1 321 ? 18.965 -38.133 -23.343 1.00 61.53 321 ARG A CA 1
ATOM 2651 C C . ARG A 1 321 ? 18.308 -38.285 -24.707 1.00 61.53 321 ARG A C 1
ATOM 2653 O O . ARG A 1 321 ? 18.489 -39.331 -25.313 1.00 61.53 321 ARG A O 1
ATOM 2660 N N . ALA A 1 322 ? 17.554 -37.296 -25.182 1.00 58.78 322 ALA A N 1
ATOM 2661 C CA . ALA A 1 322 ? 16.954 -37.359 -26.513 1.00 58.78 322 ALA A CA 1
ATOM 2662 C C . ALA A 1 322 ? 18.046 -37.448 -27.590 1.00 58.78 322 ALA A C 1
ATOM 2664 O O . ALA A 1 322 ? 17.977 -38.332 -28.440 1.00 58.78 322 ALA A O 1
ATOM 2665 N N . ALA A 1 323 ? 19.101 -36.636 -27.461 1.00 65.75 323 ALA A N 1
ATOM 2666 C CA . ALA A 1 323 ? 20.271 -36.687 -28.335 1.00 65.75 323 ALA A CA 1
ATOM 2667 C C . ALA A 1 323 ? 20.999 -38.043 -28.254 1.00 65.75 323 ALA A C 1
ATOM 2669 O O . ALA A 1 323 ? 21.179 -38.702 -29.272 1.00 65.75 323 ALA A O 1
ATOM 2670 N N . LYS A 1 324 ? 21.318 -38.531 -27.045 1.00 68.88 324 LYS A N 1
ATOM 2671 C CA . LYS A 1 324 ? 21.999 -39.831 -26.858 1.00 68.88 324 LYS A CA 1
ATOM 2672 C C . LYS A 1 324 ? 21.151 -41.040 -27.262 1.00 68.88 324 LYS A C 1
ATOM 2674 O O . LYS A 1 324 ? 21.693 -42.055 -27.682 1.00 68.88 324 LYS A O 1
ATOM 2679 N N . VAL A 1 325 ? 19.825 -40.963 -27.136 1.00 69.81 325 VAL A N 1
ATOM 2680 C CA . VAL A 1 325 ? 18.902 -42.006 -27.611 1.00 69.81 325 VAL A CA 1
ATOM 2681 C C . VAL A 1 325 ? 18.823 -41.984 -29.132 1.00 69.81 325 VAL A C 1
ATOM 2683 O O . VAL A 1 325 ? 18.868 -43.049 -29.734 1.00 69.81 325 VAL A O 1
ATOM 2686 N N . GLN A 1 326 ? 18.762 -40.810 -29.762 1.00 72.56 326 GLN A N 1
ATOM 2687 C CA . GLN A 1 326 ? 18.825 -40.697 -31.220 1.00 72.56 326 GLN A CA 1
ATOM 2688 C C . GLN A 1 326 ? 20.166 -41.200 -31.767 1.00 72.56 326 GLN A C 1
ATOM 2690 O O . GLN A 1 326 ? 20.176 -41.937 -32.747 1.00 72.56 326 GLN A O 1
ATOM 2695 N N . GLU A 1 327 ? 21.277 -40.891 -31.100 1.00 79.44 327 GLU A N 1
ATOM 2696 C CA . GLU A 1 327 ? 22.613 -41.373 -31.461 1.00 79.44 327 GLU A CA 1
ATOM 2697 C C . GLU A 1 327 ? 22.758 -42.891 -31.255 1.00 79.44 327 GLU A C 1
ATOM 2699 O O . GLU A 1 327 ? 23.308 -43.581 -32.111 1.00 79.44 327 GLU A O 1
ATOM 2704 N N . ALA A 1 328 ? 22.199 -43.454 -30.176 1.00 77.75 328 ALA A N 1
ATOM 2705 C CA . ALA A 1 328 ? 22.156 -44.903 -29.948 1.00 77.75 328 ALA A CA 1
ATOM 2706 C C . ALA A 1 328 ? 21.277 -45.632 -30.982 1.00 77.75 328 ALA A C 1
ATOM 2708 O O . ALA A 1 328 ? 21.653 -46.696 -31.467 1.00 77.75 328 ALA A O 1
ATOM 2709 N N . ILE A 1 329 ? 20.140 -45.038 -31.368 1.00 78.00 329 ILE A N 1
ATOM 2710 C CA . ILE A 1 329 ? 19.277 -45.549 -32.444 1.00 78.00 329 ILE A CA 1
ATOM 2711 C C . ILE A 1 329 ? 20.01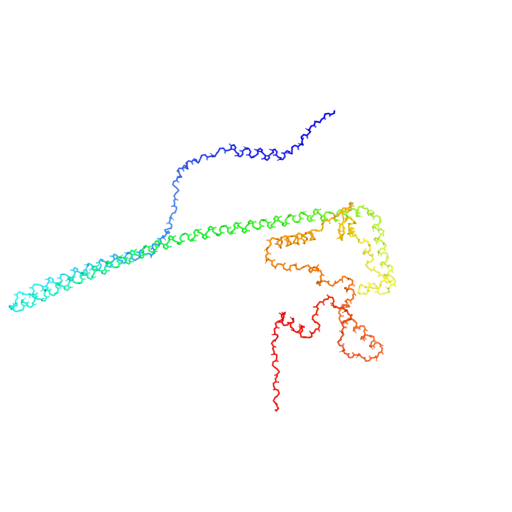5 -45.494 -33.788 1.00 78.00 329 ILE A C 1
ATOM 2713 O O . ILE A 1 329 ? 19.987 -46.469 -34.533 1.00 78.00 329 ILE A O 1
ATOM 2717 N N . ALA A 1 330 ? 20.711 -44.392 -34.080 1.00 80.62 330 ALA A N 1
ATOM 2718 C CA . ALA A 1 330 ? 21.472 -44.221 -35.316 1.00 80.62 330 ALA A CA 1
ATOM 2719 C C . ALA A 1 330 ? 22.696 -45.151 -35.403 1.00 80.62 330 ALA A C 1
ATOM 2721 O O . ALA A 1 330 ? 23.047 -45.605 -36.488 1.00 80.62 330 ALA A O 1
ATOM 2722 N N . SER A 1 331 ? 23.332 -45.459 -34.269 1.00 83.12 331 SER A N 1
ATOM 2723 C CA . SER A 1 331 ? 24.504 -46.345 -34.184 1.00 83.12 331 SER A CA 1
ATOM 2724 C C . SER A 1 331 ? 24.162 -47.823 -33.951 1.00 83.12 331 SER A C 1
ATOM 2726 O O . SER A 1 331 ? 25.064 -48.660 -33.952 1.00 83.12 331 SER A O 1
ATOM 2728 N N . GLY A 1 332 ? 22.883 -48.168 -33.755 1.00 84.50 332 GLY A N 1
ATOM 2729 C CA . GLY A 1 332 ? 22.430 -49.543 -33.510 1.00 84.50 332 GLY A CA 1
ATOM 2730 C C . GLY A 1 332 ? 22.874 -50.132 -32.165 1.00 84.50 332 GLY A C 1
ATOM 2731 O O . GLY A 1 332 ? 22.812 -51.347 -31.972 1.00 84.50 332 GLY A O 1
ATOM 2732 N N . LEU A 1 333 ? 23.334 -49.293 -31.233 1.00 82.38 333 LEU A N 1
ATOM 2733 C CA . LEU A 1 333 ? 23.818 -49.714 -29.920 1.00 82.38 333 LEU A CA 1
ATOM 2734 C C . LEU A 1 333 ? 22.671 -49.792 -28.894 1.00 82.38 333 LEU A C 1
ATOM 2736 O O . LEU A 1 333 ? 21.725 -49.001 -28.942 1.00 82.38 333 LEU A O 1
ATOM 2740 N N . PRO A 1 334 ? 22.735 -50.726 -27.924 1.00 74.50 334 PRO A N 1
ATOM 2741 C CA . PRO A 1 334 ? 21.712 -50.857 -26.893 1.00 74.50 334 PRO A CA 1
ATOM 2742 C C . PRO A 1 334 ? 21.653 -49.608 -26.005 1.00 74.50 334 PRO A C 1
ATOM 2744 O O . PRO A 1 334 ? 22.675 -49.109 -25.531 1.00 74.50 334 PRO A O 1
ATOM 2747 N N . ILE A 1 335 ? 20.434 -49.127 -25.743 1.00 71.75 335 ILE A N 1
ATOM 2748 C CA . ILE A 1 335 ? 20.193 -47.936 -24.920 1.00 71.75 335 ILE A CA 1
ATOM 2749 C C . ILE A 1 335 ? 20.694 -48.213 -23.489 1.00 71.75 335 ILE A C 1
ATOM 2751 O O . ILE A 1 335 ? 20.187 -49.133 -22.838 1.00 71.75 335 ILE A O 1
ATOM 2755 N N . PRO A 1 336 ? 21.661 -47.440 -22.959 1.00 64.00 336 PRO A N 1
ATOM 2756 C CA . PRO A 1 336 ? 22.238 -47.718 -21.651 1.00 64.00 336 PRO A CA 1
ATOM 2757 C C . PRO A 1 336 ? 21.197 -47.564 -20.523 1.00 64.00 336 PRO A C 1
ATOM 2759 O O . PRO A 1 336 ? 20.365 -46.647 -20.560 1.00 64.00 336 PRO A O 1
ATOM 2762 N N . PRO A 1 337 ? 21.228 -48.433 -19.489 1.00 60.16 337 PRO A N 1
ATOM 2763 C CA . PRO A 1 337 ? 20.286 -48.380 -18.378 1.00 60.16 337 PRO A CA 1
ATOM 2764 C C . PRO A 1 337 ? 20.439 -47.090 -17.565 1.00 60.16 337 PRO A C 1
ATOM 2766 O O . PRO A 1 337 ? 21.535 -46.555 -17.384 1.00 60.16 337 PRO A O 1
ATOM 2769 N N . ARG A 1 338 ? 19.308 -46.604 -17.041 1.00 56.12 338 ARG A N 1
ATOM 2770 C CA . ARG A 1 338 ? 19.169 -45.339 -16.308 1.00 56.12 338 ARG A CA 1
ATOM 2771 C C . ARG A 1 338 ? 19.977 -45.361 -15.004 1.00 56.12 338 ARG A C 1
ATOM 2773 O O . ARG A 1 338 ? 19.458 -45.724 -13.954 1.00 56.12 338 ARG A O 1
ATOM 2780 N N . LYS A 1 339 ? 21.238 -44.933 -15.043 1.00 58.75 339 LYS A N 1
ATOM 2781 C CA . LYS A 1 339 ? 21.956 -44.489 -13.840 1.00 58.75 339 LYS A CA 1
ATOM 2782 C C . LYS A 1 339 ? 21.539 -43.044 -13.583 1.00 58.75 339 LYS A C 1
ATOM 2784 O O . LYS A 1 339 ? 21.574 -42.238 -14.506 1.00 58.75 339 LYS A O 1
ATOM 2789 N N . GLY A 1 340 ? 21.065 -42.735 -12.375 1.00 55.94 340 GLY A N 1
ATOM 2790 C CA . GLY A 1 340 ? 20.623 -41.383 -12.025 1.00 55.94 340 GLY A CA 1
ATOM 2791 C C . GLY A 1 340 ? 21.715 -40.368 -12.354 1.00 55.94 340 GLY A C 1
ATOM 2792 O O . GLY A 1 340 ? 22.814 -40.447 -11.805 1.00 55.94 340 GLY A O 1
ATOM 2793 N N . THR A 1 341 ? 21.432 -39.466 -13.290 1.00 55.38 341 THR A N 1
ATOM 2794 C CA . THR A 1 341 ? 22.355 -38.414 -13.705 1.00 55.38 341 THR A CA 1
ATOM 2795 C C . THR A 1 341 ? 22.541 -37.476 -12.521 1.00 55.38 341 THR A C 1
ATOM 2797 O O . THR A 1 341 ? 21.615 -36.769 -12.127 1.00 55.38 341 THR A O 1
ATOM 2800 N N . LYS A 1 342 ? 23.721 -37.508 -11.902 1.00 57.09 342 LYS A N 1
ATOM 2801 C CA . LYS A 1 342 ? 24.125 -36.475 -10.949 1.00 57.09 342 LYS A CA 1
ATOM 2802 C C . LYS A 1 342 ? 24.485 -35.247 -11.783 1.00 57.09 342 LYS A C 1
ATOM 2804 O O . LYS A 1 342 ? 25.301 -35.369 -12.694 1.00 57.09 342 LYS A O 1
ATOM 2809 N N . SER A 1 343 ? 23.862 -34.100 -11.523 1.00 58.41 343 SER A N 1
ATOM 2810 C CA . SER A 1 343 ? 24.274 -32.836 -12.140 1.00 58.41 343 SER A CA 1
ATOM 2811 C C . SER A 1 343 ? 25.747 -32.589 -11.813 1.00 58.41 343 SER A C 1
ATOM 2813 O O . SER A 1 343 ? 26.117 -32.650 -10.643 1.00 58.41 343 SER A O 1
ATOM 2815 N N . SER A 1 344 ? 26.591 -32.305 -12.810 1.00 59.12 344 SER A N 1
ATOM 2816 C CA . SER A 1 344 ? 28.001 -31.956 -12.560 1.00 59.12 344 SER A CA 1
ATOM 2817 C C . SER A 1 344 ? 28.181 -30.506 -12.091 1.00 59.12 344 SER A C 1
ATOM 2819 O O . SER A 1 344 ? 29.309 -30.035 -11.960 1.00 59.12 344 SER A O 1
ATOM 2821 N N . ILE A 1 345 ? 27.078 -29.776 -11.896 1.00 63.59 345 ILE A N 1
ATOM 2822 C CA . ILE A 1 345 ? 27.093 -28.413 -11.376 1.00 63.59 345 ILE A CA 1
ATOM 2823 C C . ILE A 1 345 ? 27.426 -28.499 -9.891 1.00 63.59 345 ILE A C 1
ATOM 2825 O O . ILE A 1 345 ? 26.653 -29.048 -9.105 1.00 63.59 345 ILE A O 1
ATOM 2829 N N . ASP A 1 346 ? 28.578 -27.947 -9.526 1.00 63.09 346 ASP A N 1
ATOM 2830 C CA . ASP A 1 346 ? 28.940 -27.754 -8.133 1.00 63.09 346 ASP A CA 1
ATOM 2831 C C . ASP A 1 346 ? 28.030 -26.667 -7.529 1.00 63.09 346 ASP A C 1
ATOM 2833 O O . ASP A 1 346 ? 28.142 -25.478 -7.843 1.00 63.09 346 ASP A O 1
ATOM 2837 N N . LEU A 1 347 ? 27.058 -27.106 -6.728 1.00 67.44 347 LEU A N 1
ATOM 2838 C CA . LEU A 1 347 ? 26.115 -26.255 -6.002 1.00 67.44 347 LEU A CA 1
ATOM 2839 C C . LEU A 1 347 ? 26.514 -26.088 -4.530 1.00 67.44 347 LEU A C 1
ATOM 2841 O O . LEU A 1 347 ? 25.680 -25.651 -3.746 1.00 67.44 347 LEU A O 1
ATOM 2845 N N . ASN A 1 348 ? 27.764 -26.381 -4.148 1.00 66.94 348 ASN A N 1
ATOM 2846 C CA . ASN A 1 348 ? 28.242 -26.248 -2.763 1.00 66.94 348 ASN A CA 1
ATOM 2847 C C . ASN A 1 348 ? 28.113 -24.817 -2.198 1.00 66.94 348 ASN A C 1
ATOM 2849 O O . ASN A 1 348 ? 28.101 -24.631 -0.984 1.00 66.94 348 ASN A O 1
ATOM 2853 N N . ASP A 1 349 ? 27.997 -23.806 -3.067 1.00 65.38 349 ASP A N 1
ATOM 2854 C CA . ASP A 1 349 ? 27.749 -22.410 -2.675 1.00 65.38 349 ASP A CA 1
ATOM 2855 C C . ASP A 1 349 ? 26.347 -22.182 -2.088 1.00 65.38 349 ASP A C 1
ATOM 2857 O O . ASP A 1 349 ? 26.124 -21.212 -1.358 1.00 65.38 349 ASP A O 1
ATOM 2861 N N . PHE A 1 350 ? 25.407 -23.065 -2.418 1.00 63.66 350 PHE A N 1
ATOM 2862 C CA . PHE A 1 350 ? 24.100 -23.141 -1.794 1.00 63.66 350 PHE A CA 1
ATOM 2863 C C . PHE A 1 350 ? 24.206 -24.184 -0.685 1.00 63.66 350 PHE A C 1
ATOM 2865 O O . PHE A 1 350 ? 24.618 -25.315 -0.936 1.00 63.66 350 PHE A O 1
ATOM 2872 N N . GLN A 1 351 ? 23.853 -23.818 0.546 1.00 64.81 351 GLN A N 1
ATOM 2873 C CA . GLN A 1 351 ? 23.864 -24.729 1.694 1.00 64.81 351 GLN A CA 1
ATOM 2874 C C . GLN A 1 351 ? 22.721 -25.752 1.592 1.00 64.81 351 GLN A C 1
ATOM 2876 O O . GLN A 1 351 ? 21.866 -25.844 2.464 1.00 64.81 351 GLN A O 1
ATOM 2881 N N . PHE A 1 352 ? 22.669 -26.520 0.505 1.00 63.53 352 PHE A N 1
ATOM 2882 C CA . PHE A 1 352 ? 21.733 -27.619 0.389 1.00 63.53 352 PHE A CA 1
ATOM 2883 C C . PHE A 1 352 ? 22.166 -28.731 1.344 1.00 63.53 352 PHE A C 1
ATOM 2885 O O . PHE A 1 352 ? 23.340 -29.125 1.340 1.00 63.53 352 PHE A O 1
ATOM 2892 N N . PRO A 1 353 ? 21.247 -29.295 2.142 1.00 65.62 353 PRO A N 1
ATOM 2893 C CA . PRO A 1 353 ? 21.562 -30.471 2.928 1.00 65.62 353 PRO A CA 1
ATOM 2894 C C . PRO A 1 353 ? 21.951 -31.616 1.990 1.00 65.62 353 PRO A C 1
ATOM 2896 O O . PRO A 1 353 ? 21.132 -32.165 1.264 1.00 65.62 353 PRO A O 1
ATOM 2899 N N . THR A 1 354 ? 23.222 -32.002 2.001 1.00 65.31 354 THR A N 1
ATOM 2900 C CA . THR A 1 354 ? 23.728 -33.121 1.189 1.00 65.31 354 THR A CA 1
ATOM 2901 C C . THR A 1 354 ? 23.523 -34.470 1.869 1.00 65.31 354 THR A C 1
ATOM 2903 O O . THR A 1 354 ? 23.502 -35.509 1.208 1.00 65.31 354 THR A O 1
ATOM 2906 N N . SER A 1 355 ? 23.334 -34.484 3.192 1.00 78.69 355 SER A N 1
ATOM 2907 C CA . SER A 1 355 ? 23.049 -35.719 3.921 1.00 78.69 355 SER A CA 1
ATOM 2908 C C . SER A 1 355 ? 21.574 -36.105 3.789 1.00 78.69 355 SER A C 1
ATOM 2910 O O . SER A 1 355 ? 20.678 -35.286 4.000 1.00 78.69 355 SER A O 1
ATOM 2912 N N . GLY A 1 356 ? 21.300 -37.382 3.501 1.00 76.38 356 GLY A N 1
ATOM 2913 C CA . GLY A 1 356 ? 19.927 -37.881 3.357 1.00 76.38 356 GLY A CA 1
ATOM 2914 C C . GLY A 1 356 ? 19.055 -37.617 4.592 1.00 76.38 356 GLY A C 1
ATOM 2915 O O . GLY A 1 356 ? 17.861 -37.352 4.464 1.00 76.38 356 GLY A O 1
ATOM 2916 N N . HIS A 1 357 ? 19.648 -37.599 5.789 1.00 74.88 357 HIS A N 1
ATOM 2917 C CA . HIS A 1 357 ? 18.948 -37.246 7.024 1.00 74.88 357 HIS A CA 1
ATOM 2918 C C . HIS A 1 357 ? 18.570 -35.765 7.105 1.00 74.88 357 HIS A C 1
ATOM 2920 O O . HIS A 1 357 ? 17.463 -35.461 7.549 1.00 74.88 357 HIS A O 1
ATOM 2926 N N . ALA A 1 358 ? 19.444 -34.856 6.666 1.00 75.12 358 ALA A N 1
ATOM 2927 C CA . ALA A 1 358 ? 19.146 -33.429 6.654 1.00 75.12 358 ALA A CA 1
ATOM 2928 C C . ALA A 1 358 ? 18.093 -33.085 5.586 1.00 75.12 358 ALA A C 1
ATOM 2930 O O . ALA A 1 358 ? 17.140 -32.380 5.904 1.00 75.12 358 ALA A O 1
ATOM 2931 N N . VAL A 1 359 ? 18.162 -33.701 4.395 1.00 75.94 359 VAL A N 1
ATOM 2932 C CA . VAL A 1 359 ? 17.116 -33.579 3.356 1.00 75.94 359 VAL A CA 1
ATOM 2933 C C . VAL A 1 359 ? 15.769 -34.061 3.883 1.00 75.94 359 VAL A C 1
ATOM 2935 O O . VAL A 1 359 ? 14.755 -33.391 3.725 1.00 75.94 359 VAL A O 1
ATOM 2938 N N . THR A 1 360 ? 15.745 -35.227 4.537 1.00 75.56 360 THR A N 1
ATOM 2939 C CA . THR A 1 360 ? 14.502 -35.790 5.083 1.00 75.56 360 THR A CA 1
ATOM 2940 C C . THR A 1 360 ? 13.937 -34.906 6.195 1.00 75.56 360 THR A C 1
ATOM 2942 O O . THR A 1 360 ? 12.721 -34.781 6.308 1.00 75.56 360 THR A O 1
ATOM 2945 N N . ARG A 1 361 ? 14.798 -34.277 7.006 1.00 77.88 361 ARG A N 1
ATOM 2946 C CA . ARG A 1 361 ? 14.387 -33.344 8.060 1.00 77.88 361 ARG A CA 1
ATOM 2947 C C . ARG A 1 361 ? 13.782 -32.070 7.468 1.00 77.88 361 ARG A C 1
ATOM 2949 O O . ARG A 1 361 ? 12.678 -31.725 7.863 1.00 77.88 361 ARG A O 1
ATOM 2956 N N . GLU A 1 362 ? 14.438 -31.425 6.504 1.00 76.31 362 GLU A N 1
ATOM 2957 C CA . GLU A 1 362 ? 13.885 -30.244 5.820 1.00 76.31 362 GLU A CA 1
ATOM 2958 C C . GLU A 1 362 ? 12.587 -30.559 5.075 1.00 76.31 362 GLU A C 1
ATOM 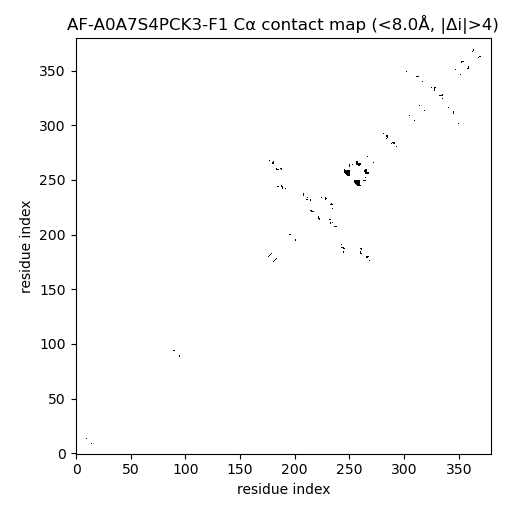2960 O O . GLU A 1 362 ? 11.600 -29.844 5.228 1.00 76.31 362 GLU A O 1
ATOM 2965 N N . MET A 1 363 ? 12.538 -31.677 4.344 1.00 73.62 363 MET A N 1
ATOM 2966 C CA . MET A 1 363 ? 11.316 -32.140 3.680 1.00 73.62 363 MET A CA 1
ATOM 2967 C C . MET A 1 363 ? 10.176 -32.372 4.680 1.00 73.62 363 MET A C 1
ATOM 2969 O O . MET A 1 363 ? 9.035 -32.030 4.390 1.00 73.62 363 MET A O 1
ATOM 2973 N N . GLN A 1 364 ? 10.465 -32.918 5.866 1.00 78.00 364 GLN A N 1
ATOM 2974 C CA . GLN A 1 364 ? 9.470 -33.079 6.933 1.00 78.00 364 GLN A CA 1
ATOM 2975 C C . GLN A 1 364 ? 9.027 -31.745 7.542 1.00 78.00 364 GLN A C 1
ATOM 2977 O O . GLN A 1 364 ? 7.877 -31.647 7.964 1.00 78.00 364 GLN A O 1
ATOM 2982 N N . THR A 1 365 ? 9.904 -30.741 7.596 1.00 73.56 365 THR A N 1
ATOM 2983 C CA . THR A 1 365 ? 9.553 -29.384 8.038 1.00 73.56 365 THR A CA 1
ATOM 2984 C C . THR A 1 365 ? 8.637 -28.697 7.025 1.00 73.56 365 THR A C 1
ATOM 2986 O O . THR A 1 365 ? 7.637 -28.108 7.418 1.00 73.56 365 THR A O 1
ATOM 2989 N N . ILE A 1 366 ? 8.943 -28.809 5.729 1.00 71.38 366 ILE A N 1
ATOM 2990 C CA . ILE A 1 366 ? 8.213 -28.116 4.655 1.00 71.38 366 ILE A CA 1
ATOM 2991 C C . ILE A 1 366 ? 6.884 -28.813 4.332 1.00 71.38 366 ILE A C 1
ATOM 2993 O O . ILE A 1 366 ? 5.853 -28.160 4.207 1.00 71.38 366 ILE A O 1
ATOM 2997 N N . TYR A 1 367 ? 6.892 -30.141 4.203 1.00 73.75 367 TYR A N 1
ATOM 2998 C CA . TYR A 1 367 ? 5.737 -30.918 3.728 1.00 73.75 367 TYR A CA 1
ATOM 2999 C C . TYR A 1 367 ? 5.026 -31.706 4.838 1.00 73.75 367 TYR A C 1
ATOM 3001 O O . TYR A 1 367 ? 4.047 -32.408 4.577 1.00 73.75 367 TYR A O 1
ATOM 3009 N N . GLY A 1 368 ? 5.497 -31.599 6.084 1.00 71.38 368 GLY A N 1
ATOM 3010 C CA . GLY A 1 368 ? 5.000 -32.382 7.211 1.00 71.38 368 GLY A CA 1
ATOM 3011 C C . GLY A 1 368 ? 5.491 -33.836 7.198 1.00 71.38 368 GLY A C 1
ATOM 3012 O O . GLY A 1 368 ? 6.032 -34.354 6.218 1.00 71.38 368 GLY A O 1
ATOM 3013 N N . ARG A 1 369 ? 5.302 -34.551 8.317 1.00 74.38 369 ARG A N 1
ATOM 3014 C CA . ARG A 1 369 ? 5.567 -35.999 8.369 1.00 74.38 369 ARG A CA 1
ATOM 3015 C C . ARG A 1 369 ? 4.534 -36.723 7.506 1.00 74.38 369 ARG A C 1
ATOM 3017 O O . ARG A 1 369 ? 3.393 -36.892 7.928 1.00 74.38 369 ARG A O 1
ATOM 3024 N N . GLY A 1 370 ? 4.942 -37.173 6.320 1.00 64.25 370 GLY A N 1
ATOM 3025 C CA . GLY A 1 370 ? 4.111 -38.016 5.461 1.00 64.25 370 GLY A CA 1
ATOM 3026 C C . GLY A 1 370 ? 3.513 -39.199 6.235 1.00 64.25 370 GLY A C 1
ATOM 3027 O O . GLY A 1 370 ? 4.186 -39.817 7.068 1.00 64.25 370 GLY A O 1
ATOM 3028 N N . LYS A 1 371 ? 2.231 -39.500 5.985 1.00 52.38 371 LYS A N 1
ATOM 3029 C CA . LYS A 1 371 ? 1.537 -40.646 6.590 1.00 52.38 371 LYS A CA 1
ATOM 3030 C C . LYS A 1 371 ? 2.316 -41.920 6.262 1.00 52.38 371 LYS A C 1
ATOM 3032 O O . LYS A 1 371 ? 2.533 -42.228 5.093 1.00 52.38 371 LYS A O 1
ATOM 3037 N N . ARG A 1 372 ? 2.743 -42.657 7.291 1.00 55.66 372 ARG A N 1
ATOM 3038 C CA . ARG A 1 372 ? 3.385 -43.963 7.111 1.00 55.66 372 ARG A CA 1
ATOM 3039 C C . ARG A 1 372 ? 2.386 -44.890 6.426 1.00 55.66 372 ARG A C 1
ATOM 3041 O O . ARG A 1 372 ? 1.359 -45.224 7.010 1.00 55.66 372 ARG A O 1
ATOM 3048 N N . CYS A 1 373 ? 2.685 -45.301 5.200 1.00 44.56 373 CYS A N 1
ATOM 3049 C CA . CYS A 1 373 ? 2.012 -46.429 4.579 1.00 44.56 373 CYS A CA 1
ATOM 3050 C C . CYS A 1 373 ? 2.423 -47.667 5.382 1.00 44.56 373 CYS A C 1
ATOM 3052 O O . CYS A 1 373 ? 3.574 -48.101 5.296 1.00 44.56 373 CYS A O 1
ATOM 3054 N N . ASN A 1 374 ? 1.523 -48.187 6.219 1.00 42.78 374 ASN A N 1
ATOM 3055 C CA . ASN A 1 374 ? 1.732 -49.476 6.865 1.00 42.78 374 ASN A CA 1
ATOM 3056 C C . ASN A 1 374 ? 1.924 -50.509 5.755 1.00 42.78 374 ASN A C 1
ATOM 3058 O O . ASN A 1 374 ? 1.024 -50.725 4.943 1.00 42.78 374 ASN A O 1
ATOM 3062 N N . LYS A 1 375 ? 3.117 -51.105 5.691 1.00 50.50 375 LYS A N 1
ATOM 3063 C CA . LYS A 1 375 ? 3.319 -52.287 4.860 1.00 50.50 375 LYS A CA 1
ATOM 3064 C C . LYS A 1 375 ? 2.401 -53.390 5.401 1.00 50.50 375 LYS A C 1
ATOM 3066 O O . LYS A 1 375 ? 2.325 -53.526 6.626 1.00 50.50 375 LYS A O 1
ATOM 3071 N N . PRO A 1 376 ? 1.702 -54.142 4.538 1.00 48.59 376 PRO A N 1
ATOM 3072 C CA . PRO A 1 376 ? 0.983 -55.325 4.981 1.00 48.59 376 PRO A CA 1
ATOM 3073 C C . PRO A 1 376 ? 1.989 -56.271 5.643 1.00 48.59 376 PRO A C 1
ATOM 3075 O O . PRO A 1 376 ? 3.094 -56.465 5.135 1.00 48.59 376 PRO A O 1
ATOM 3078 N N . GLN A 1 377 ? 1.642 -56.769 6.828 1.00 52.84 377 GLN A N 1
ATOM 3079 C CA . GLN A 1 377 ? 2.392 -57.840 7.465 1.00 52.84 377 GLN A CA 1
ATOM 3080 C C . GLN A 1 377 ? 2.182 -59.094 6.623 1.00 52.84 377 GLN A C 1
ATOM 3082 O O . GLN A 1 377 ? 1.057 -59.582 6.516 1.00 52.84 377 GLN A O 1
ATOM 3087 N N . ASP A 1 378 ? 3.255 -59.590 6.017 1.00 57.59 378 ASP A N 1
ATOM 3088 C CA . ASP A 1 378 ? 3.264 -60.927 5.448 1.00 57.59 378 ASP A CA 1
ATOM 3089 C C . ASP A 1 378 ? 3.130 -61.917 6.610 1.00 57.59 378 ASP A C 1
ATOM 3091 O O . ASP A 1 378 ? 4.014 -62.033 7.461 1.00 57.59 378 ASP A O 1
ATOM 3095 N N . HIS A 1 379 ? 1.978 -62.581 6.682 1.00 51.75 379 HIS A N 1
ATOM 3096 C CA . HIS A 1 379 ? 1.803 -63.759 7.514 1.00 51.75 379 HIS A CA 1
ATOM 3097 C C . HIS A 1 379 ? 2.535 -64.920 6.837 1.00 51.75 379 HIS A C 1
ATOM 3099 O O . HIS A 1 379 ? 2.192 -65.321 5.725 1.00 51.75 379 HIS A O 1
ATOM 3105 N N . SER A 1 380 ? 3.557 -65.440 7.508 1.00 52.53 380 SER A N 1
ATOM 3106 C CA . SER A 1 380 ? 4.160 -66.749 7.252 1.00 52.53 380 SER A CA 1
ATOM 3107 C C . SER A 1 380 ? 4.236 -67.506 8.562 1.00 52.53 380 SER A C 1
ATOM 3109 O O . SER A 1 380 ? 4.582 -66.856 9.577 1.00 52.53 380 SER A O 1
#

Solvent-accessible surface area (backbone atoms only — not comparable to full-atom values): 23402 Å² total; per-residue (Å²): 136,85,86,78,85,77,77,76,86,78,55,72,70,56,56,55,54,51,51,55,52,56,55,56,71,67,55,70,81,77,75,82,71,79,78,75,84,75,76,86,71,84,74,73,77,77,73,80,76,70,79,69,61,93,53,55,69,58,55,56,51,50,59,49,52,55,52,58,50,52,59,49,53,55,52,52,55,53,54,58,57,59,62,64,69,72,65,83,86,65,56,76,65,57,53,54,50,50,50,51,50,50,56,49,53,52,52,51,50,50,51,50,52,52,49,52,51,51,51,51,50,52,50,51,50,52,50,54,49,50,53,54,52,48,53,52,47,52,53,52,51,51,53,53,49,52,53,49,53,52,51,50,50,53,50,51,51,50,52,50,52,53,50,52,52,51,52,51,52,53,51,52,52,49,52,47,45,41,62,57,45,48,46,41,48,49,52,45,48,49,53,52,54,72,71,50,52,70,67,56,55,51,50,54,52,50,52,56,50,49,55,47,51,53,44,38,71,74,32,99,81,58,80,61,85,91,65,75,49,70,89,73,49,55,94,62,61,65,63,78,70,56,91,71,71,64,68,48,51,24,90,88,48,103,50,92,32,37,31,40,88,87,59,48,70,35,77,53,67,67,60,49,53,50,52,48,50,52,49,50,53,52,51,44,52,74,73,68,50,87,70,82,72,80,73,58,90,63,67,87,62,76,89,52,78,55,76,89,49,56,80,68,55,69,72,59,98,54,53,71,48,53,54,52,48,51,48,24,64,76,69,73,47,82,79,78,78,91,68,84,81,73,75,87,71,85,55,79,90,49,89,65,62,83,48,72,68,50,41,51,48,51,47,32,69,75,72,41,79,71,82,81,77,77,73,81,81,82,86,127